Protein AF-A0AAJ0CI02-F1 (afdb_monomer_lite)

Radius of gyration: 24.5 Å; chains: 1; bounding box: 59×52×58 Å

Structure (mmCIF, N/CA/C/O backbone):
data_AF-A0AAJ0CI02-F1
#
_entry.id   AF-A0AAJ0CI02-F1
#
loop_
_atom_site.group_PDB
_atom_site.id
_atom_site.type_symbol
_atom_site.label_atom_id
_atom_site.label_alt_id
_atom_site.label_comp_id
_atom_site.label_asym_id
_atom_site.label_entity_id
_atom_site.label_seq_id
_atom_site.pdbx_PDB_ins_code
_atom_site.Cartn_x
_atom_site.Cartn_y
_atom_site.Cartn_z
_atom_site.occupancy
_atom_site.B_iso_or_equiv
_atom_site.auth_seq_id
_atom_site.auth_comp_id
_atom_site.auth_asym_id
_atom_site.auth_atom_id
_atom_site.pdbx_PDB_model_num
ATOM 1 N N . MET A 1 1 ? 29.818 -7.524 -9.352 1.00 59.75 1 MET A N 1
ATOM 2 C CA . MET A 1 1 ? 30.339 -8.381 -10.451 1.00 59.75 1 MET A CA 1
ATOM 3 C C . MET A 1 1 ? 30.417 -9.883 -10.141 1.00 59.75 1 MET A C 1
ATOM 5 O O . MET A 1 1 ? 30.270 -10.654 -11.077 1.00 59.75 1 MET A O 1
ATOM 9 N N . LYS A 1 2 ? 30.619 -10.347 -8.890 1.00 82.88 2 LYS A N 1
ATOM 10 C CA . LYS A 1 2 ? 30.777 -11.792 -8.588 1.00 82.88 2 LYS A CA 1
ATOM 11 C C . LYS A 1 2 ? 29.606 -12.676 -9.059 1.00 82.88 2 LYS A C 1
ATOM 13 O O . LYS A 1 2 ? 29.851 -13.730 -9.629 1.00 82.88 2 LYS A O 1
ATOM 18 N N . VAL A 1 3 ? 28.359 -12.242 -8.839 1.00 84.31 3 VAL A N 1
ATOM 19 C CA . VAL A 1 3 ? 27.151 -12.992 -9.240 1.00 84.31 3 VAL A CA 1
ATOM 20 C C . VAL A 1 3 ? 27.041 -13.107 -10.761 1.00 84.31 3 VAL A C 1
ATOM 22 O O . VAL A 1 3 ? 26.830 -14.204 -11.260 1.00 84.31 3 VAL A O 1
ATOM 25 N N . ILE A 1 4 ? 27.253 -12.002 -11.486 1.00 86.88 4 ILE A N 1
ATOM 26 C CA . ILE A 1 4 ? 27.218 -11.957 -12.958 1.00 86.88 4 ILE A CA 1
ATOM 27 C C . ILE A 1 4 ? 28.275 -12.895 -13.544 1.00 86.88 4 ILE A C 1
ATOM 29 O O . ILE A 1 4 ? 27.963 -13.718 -14.392 1.00 86.88 4 ILE A O 1
ATOM 33 N N . ASN A 1 5 ? 29.508 -12.834 -13.035 1.00 89.88 5 ASN A N 1
ATOM 34 C CA . ASN A 1 5 ? 30.596 -13.690 -13.512 1.00 89.88 5 ASN A CA 1
ATOM 35 C C . ASN A 1 5 ? 30.388 -15.175 -13.172 1.00 89.88 5 ASN A C 1
ATOM 37 O O . ASN A 1 5 ? 31.009 -16.036 -13.788 1.00 89.88 5 ASN A O 1
ATOM 41 N N . ALA A 1 6 ? 29.583 -15.475 -12.151 1.00 87.81 6 ALA A N 1
ATOM 42 C CA . ALA A 1 6 ? 29.275 -16.839 -11.742 1.00 87.81 6 ALA A CA 1
ATOM 43 C C . ALA A 1 6 ? 28.059 -17.424 -12.470 1.00 87.81 6 ALA A C 1
ATOM 45 O O . ALA A 1 6 ? 27.888 -18.639 -12.423 1.00 87.81 6 ALA A O 1
ATOM 46 N N . PHE A 1 7 ? 27.228 -16.591 -13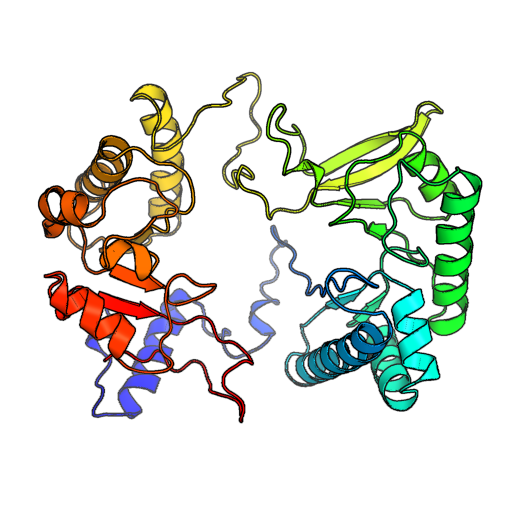.099 1.00 93.50 7 PHE A N 1
ATOM 47 C CA . PHE A 1 7 ? 26.020 -17.016 -13.792 1.00 93.50 7 PHE A CA 1
ATOM 48 C C . PHE A 1 7 ? 26.350 -17.532 -15.196 1.00 93.50 7 PHE A C 1
ATOM 50 O O . PHE A 1 7 ? 27.008 -16.849 -15.976 1.00 93.50 7 PHE A O 1
ATOM 57 N N . ASP A 1 8 ? 25.858 -18.724 -15.525 1.00 91.75 8 ASP A N 1
ATOM 58 C CA . ASP A 1 8 ? 25.947 -19.317 -16.855 1.00 91.75 8 ASP A CA 1
ATOM 59 C C . ASP A 1 8 ? 24.562 -19.834 -17.250 1.00 91.75 8 ASP A C 1
ATOM 61 O O . ASP A 1 8 ? 24.023 -20.757 -16.638 1.00 91.75 8 ASP A O 1
ATOM 65 N N . VAL A 1 9 ? 23.988 -19.242 -18.298 1.00 93.19 9 VAL A N 1
ATOM 66 C CA . VAL A 1 9 ? 22.652 -19.586 -18.806 1.00 93.19 9 VAL A CA 1
ATOM 67 C C . VAL A 1 9 ? 22.535 -21.058 -19.220 1.00 93.19 9 VAL A C 1
ATOM 69 O O . VAL A 1 9 ? 21.453 -21.636 -19.153 1.00 93.19 9 VAL A O 1
ATOM 72 N N . ASN A 1 10 ? 23.646 -21.690 -19.605 1.00 94.81 10 ASN A N 1
ATOM 73 C CA . ASN A 1 10 ? 23.665 -23.081 -20.048 1.00 94.81 10 ASN A CA 1
ATOM 74 C C . ASN A 1 10 ? 23.887 -24.071 -18.895 1.00 94.81 10 ASN A C 1
ATOM 76 O O . ASN A 1 10 ? 23.842 -25.282 -19.115 1.00 94.81 10 ASN A O 1
ATOM 80 N N . GLN A 1 11 ? 24.127 -23.590 -17.670 1.00 93.38 11 GLN A N 1
ATOM 81 C CA . GLN A 1 11 ? 24.369 -24.429 -16.497 1.00 93.38 11 GLN A CA 1
ATOM 82 C C . GLN A 1 11 ? 23.458 -24.030 -15.329 1.00 93.38 11 GLN A C 1
ATOM 84 O O . GLN A 1 11 ? 23.852 -23.221 -14.496 1.00 93.38 11 GLN A O 1
ATOM 89 N N . PRO A 1 12 ? 22.280 -24.661 -15.159 1.00 90.25 12 PRO A N 1
ATOM 90 C CA . PRO A 1 12 ? 21.345 -24.324 -14.078 1.00 90.25 12 PRO A CA 1
ATOM 91 C C . PRO A 1 12 ? 21.946 -24.370 -12.660 1.00 90.25 12 PRO A C 1
ATOM 93 O O . PRO A 1 12 ? 21.522 -23.630 -11.774 1.00 90.25 12 PRO A O 1
ATOM 96 N N . SER A 1 13 ? 22.974 -25.195 -12.429 1.00 93.12 13 SER A N 1
ATOM 97 C CA . SER A 1 13 ? 23.711 -25.244 -11.157 1.00 93.12 13 SER A CA 1
ATOM 98 C C . SER A 1 13 ? 24.447 -23.943 -10.821 1.00 93.12 13 SER A C 1
ATOM 100 O O . SER A 1 13 ? 24.733 -23.691 -9.649 1.00 93.12 13 SER A O 1
ATOM 102 N N . SER A 1 14 ? 24.737 -23.095 -11.813 1.00 93.44 14 SER A N 1
ATOM 103 C CA . SER A 1 14 ? 25.346 -21.783 -11.603 1.00 93.44 14 SER A CA 1
ATOM 104 C C . SER A 1 14 ? 24.462 -20.886 -10.734 1.00 93.44 14 SER A C 1
ATOM 106 O O . SER A 1 14 ? 24.980 -20.097 -9.952 1.00 93.44 14 SER A O 1
ATOM 108 N N . ILE A 1 15 ? 23.134 -21.053 -10.796 1.00 92.56 15 ILE A N 1
ATOM 109 C CA . ILE A 1 15 ? 22.166 -20.288 -9.997 1.00 92.56 15 ILE A CA 1
ATOM 110 C C . ILE A 1 15 ? 22.386 -20.527 -8.502 1.00 92.56 15 ILE A C 1
ATOM 112 O O . ILE A 1 15 ? 22.365 -19.579 -7.720 1.00 92.56 15 ILE A O 1
ATOM 116 N N . LEU A 1 16 ? 22.653 -21.771 -8.091 1.00 92.44 16 LEU A N 1
ATOM 117 C CA . LEU A 1 16 ? 22.934 -22.086 -6.687 1.00 92.44 16 LEU A CA 1
ATOM 118 C C . LEU A 1 16 ? 24.206 -21.378 -6.217 1.00 92.44 16 LEU A C 1
ATOM 120 O O . LEU A 1 16 ? 24.219 -20.768 -5.153 1.00 92.44 16 LEU A O 1
ATOM 124 N N . ARG A 1 17 ? 25.249 -21.365 -7.054 1.00 90.31 17 ARG A N 1
ATOM 125 C CA . ARG A 1 17 ? 26.478 -20.617 -6.770 1.00 90.31 17 ARG A CA 1
ATOM 126 C C . ARG A 1 17 ? 26.219 -19.111 -6.678 1.00 90.31 17 ARG A C 1
ATOM 128 O O . ARG A 1 17 ? 26.744 -18.462 -5.779 1.00 90.31 17 ARG A O 1
ATOM 135 N N . CYS A 1 18 ? 25.403 -18.561 -7.573 1.00 91.69 18 CYS A N 1
ATOM 136 C CA . CYS A 1 18 ? 24.975 -17.165 -7.526 1.00 91.69 18 CYS A CA 1
ATOM 137 C C . CYS A 1 18 ? 24.228 -16.844 -6.224 1.00 91.69 18 CYS A C 1
ATOM 139 O O . CYS A 1 18 ? 24.519 -15.818 -5.618 1.00 91.69 18 CYS A O 1
ATOM 141 N N . ARG A 1 19 ? 23.327 -17.723 -5.760 1.00 91.19 19 ARG A N 1
ATOM 142 C CA . ARG A 1 19 ? 22.612 -17.553 -4.483 1.00 91.19 19 ARG A CA 1
ATOM 143 C C . ARG A 1 19 ? 23.561 -17.537 -3.292 1.00 91.19 19 ARG A C 1
ATOM 145 O O . ARG A 1 19 ? 23.436 -16.653 -2.452 1.00 91.19 19 ARG A O 1
ATOM 152 N N . GLU A 1 20 ? 24.534 -18.444 -3.249 1.00 91.19 20 GLU A N 1
ATOM 153 C CA . GLU A 1 20 ? 25.535 -18.463 -2.174 1.00 91.19 20 GLU A CA 1
ATOM 154 C C . GLU A 1 20 ? 26.394 -17.192 -2.162 1.00 91.19 20 GLU A C 1
ATOM 156 O O . GLU A 1 20 ? 26.636 -16.621 -1.103 1.00 91.19 20 GLU A O 1
ATOM 161 N N . ILE A 1 21 ? 26.774 -16.673 -3.335 1.00 90.31 21 ILE A N 1
ATOM 162 C CA . ILE A 1 21 ? 27.464 -15.378 -3.429 1.00 90.31 21 ILE A CA 1
ATOM 163 C C . ILE A 1 21 ? 26.559 -14.239 -2.936 1.00 90.31 21 ILE A C 1
ATOM 165 O O . ILE A 1 21 ? 27.026 -13.349 -2.231 1.00 90.31 21 ILE A O 1
ATOM 169 N N . SER A 1 22 ? 25.272 -14.242 -3.292 1.00 89.88 22 SER A N 1
ATOM 170 C CA . SER A 1 22 ? 24.332 -13.198 -2.867 1.00 89.88 22 SER A CA 1
ATOM 171 C C . SER A 1 22 ? 24.123 -13.179 -1.353 1.00 89.88 22 SER A C 1
ATOM 173 O O . SER A 1 22 ? 24.002 -12.092 -0.789 1.00 89.88 22 SER A O 1
ATOM 175 N N . LYS A 1 23 ? 24.145 -14.338 -0.678 1.00 89.56 23 LYS A N 1
ATOM 176 C CA . LYS A 1 23 ? 24.036 -14.436 0.790 1.00 89.56 23 LYS A CA 1
ATOM 177 C C . LYS A 1 23 ? 25.158 -13.701 1.533 1.00 89.56 23 LYS A C 1
ATOM 179 O O . LYS A 1 23 ? 24.926 -13.247 2.649 1.00 89.56 23 LYS A O 1
ATOM 184 N N . GLU A 1 24 ? 26.328 -13.491 0.916 1.00 88.06 24 GLU A N 1
ATOM 185 C CA . GLU A 1 24 ? 27.379 -12.617 1.477 1.00 88.06 24 GLU A CA 1
ATOM 186 C C . GLU A 1 24 ? 26.899 -11.161 1.652 1.00 88.06 24 GLU A C 1
ATOM 188 O O . GLU A 1 24 ? 27.427 -10.438 2.493 1.00 88.06 24 GLU A O 1
ATOM 193 N N . ILE A 1 25 ? 25.920 -10.724 0.848 1.00 86.06 25 ILE A N 1
ATOM 194 C CA . ILE A 1 25 ? 25.404 -9.348 0.809 1.00 86.06 25 ILE A CA 1
ATOM 195 C C . ILE A 1 25 ? 24.083 -9.235 1.571 1.00 86.06 25 ILE A C 1
ATOM 197 O O . ILE A 1 25 ? 23.945 -8.375 2.436 1.00 86.06 25 ILE A O 1
ATOM 201 N N . VAL A 1 26 ? 23.102 -10.079 1.233 1.00 84.62 26 VAL A N 1
ATOM 202 C CA . VAL A 1 26 ? 21.743 -9.995 1.805 1.00 84.62 26 VAL A CA 1
ATOM 203 C C . VAL A 1 26 ? 21.620 -10.692 3.159 1.00 84.62 26 VAL A C 1
ATOM 205 O O . VAL A 1 26 ? 20.651 -10.463 3.876 1.00 84.62 26 VAL A O 1
ATOM 208 N N . GLY A 1 27 ? 22.614 -11.499 3.526 1.00 87.31 27 GLY A N 1
ATOM 209 C CA . GLY A 1 27 ? 22.627 -12.292 4.745 1.00 87.31 27 GLY A CA 1
ATOM 210 C C . GLY A 1 27 ? 22.248 -13.760 4.509 1.00 87.31 27 GLY A C 1
ATOM 211 O O . GLY A 1 27 ? 21.647 -14.102 3.486 1.00 87.31 27 GLY A O 1
ATOM 212 N N . PRO A 1 28 ? 22.621 -14.647 5.448 1.00 89.12 28 PRO A N 1
ATOM 213 C CA . PRO A 1 28 ? 22.415 -16.090 5.317 1.00 89.12 28 PRO A CA 1
ATOM 214 C C . PRO A 1 28 ? 20.944 -16.503 5.443 1.00 89.12 28 PRO A C 1
ATOM 216 O O . PRO A 1 28 ? 20.539 -17.482 4.817 1.00 89.12 28 PRO A O 1
ATOM 219 N N . ASP A 1 29 ? 20.153 -15.732 6.189 1.00 89.56 29 ASP A N 1
ATOM 220 C CA . ASP A 1 29 ? 18.791 -16.103 6.586 1.00 89.56 29 ASP A CA 1
ATOM 221 C C . ASP A 1 29 ? 17.725 -15.637 5.583 1.00 89.56 29 ASP A C 1
ATOM 223 O O . ASP A 1 29 ? 16.543 -15.829 5.819 1.00 89.56 29 ASP A O 1
ATOM 227 N N . VAL A 1 30 ? 18.116 -15.054 4.438 1.00 88.31 30 VAL A N 1
ATOM 228 C CA . VAL A 1 30 ? 17.209 -14.451 3.429 1.00 88.31 30 VAL A CA 1
ATOM 229 C C . VAL A 1 30 ? 16.103 -15.380 2.915 1.00 88.31 30 VAL A C 1
ATOM 231 O O . VAL A 1 30 ? 15.076 -14.920 2.422 1.00 88.31 30 VAL A O 1
ATOM 234 N N . ASP A 1 31 ? 16.313 -16.687 3.030 1.00 89.81 31 ASP A N 1
ATOM 235 C CA . ASP A 1 31 ? 15.370 -17.714 2.599 1.00 89.81 31 ASP A CA 1
ATOM 236 C C . ASP A 1 31 ? 14.374 -18.118 3.714 1.00 89.81 31 ASP A C 1
ATOM 238 O O . ASP A 1 31 ? 13.557 -19.018 3.507 1.00 89.81 31 ASP A O 1
ATOM 242 N N . SER A 1 32 ? 14.432 -17.483 4.891 1.00 91.81 32 SER A N 1
ATOM 243 C CA . SER A 1 32 ? 13.569 -17.740 6.048 1.00 91.81 32 SER A CA 1
ATOM 244 C C . SER A 1 32 ? 13.037 -16.438 6.673 1.00 91.81 32 SER A C 1
ATOM 246 O O . SER A 1 32 ? 13.496 -15.332 6.391 1.00 91.81 32 SER A O 1
ATOM 248 N N . HIS A 1 33 ? 12.044 -16.568 7.555 1.00 89.31 33 HIS A N 1
ATOM 249 C CA . HIS A 1 33 ? 11.497 -15.443 8.324 1.00 89.31 33 HIS A CA 1
ATOM 250 C C . HIS A 1 33 ? 12.456 -14.946 9.420 1.00 89.31 33 HIS A C 1
ATOM 252 O O . HIS A 1 33 ? 12.222 -13.896 10.015 1.00 89.31 33 HIS A O 1
ATOM 258 N N . GLU A 1 34 ? 13.554 -15.660 9.672 1.00 89.88 34 GLU A N 1
ATOM 259 C CA . GLU A 1 34 ? 14.530 -15.324 10.714 1.00 89.88 34 GLU A CA 1
ATOM 260 C C . GLU A 1 34 ? 15.308 -14.041 10.371 1.00 89.88 34 GLU A C 1
ATOM 262 O O . GLU A 1 34 ? 15.907 -13.432 11.256 1.00 89.88 34 GLU A O 1
ATOM 267 N N . VAL A 1 35 ? 15.225 -13.537 9.126 1.00 88.81 35 VAL A N 1
ATOM 268 C CA . VAL A 1 35 ? 15.745 -12.200 8.766 1.00 88.81 35 VAL A CA 1
ATOM 269 C C . VAL A 1 35 ? 15.183 -11.075 9.634 1.00 88.81 35 VAL A C 1
ATOM 271 O O . VAL A 1 35 ? 15.795 -10.010 9.730 1.00 88.81 35 VAL A O 1
ATOM 274 N N . TYR A 1 36 ? 14.017 -11.281 10.247 1.00 86.44 36 TYR A N 1
ATOM 275 C CA . TYR A 1 36 ? 13.381 -10.306 11.126 1.00 86.44 36 TYR A CA 1
ATOM 276 C C . TYR A 1 36 ? 13.827 -10.447 12.597 1.00 86.44 36 TYR A C 1
ATOM 278 O O . TYR A 1 36 ? 13.630 -9.515 13.377 1.00 86.44 36 TYR A O 1
ATOM 286 N N . ASP A 1 37 ? 14.532 -11.526 12.961 1.00 84.19 37 ASP A N 1
ATOM 287 C CA . ASP A 1 37 ? 14.959 -11.860 14.331 1.00 84.19 37 ASP A CA 1
ATOM 288 C C . ASP A 1 37 ? 16.380 -11.360 14.667 1.00 84.19 37 ASP A C 1
ATOM 290 O O . ASP A 1 37 ? 17.140 -11.966 15.422 1.00 84.19 37 ASP A O 1
ATOM 294 N N . LEU A 1 38 ? 16.767 -10.199 14.133 1.00 76.00 38 LEU A N 1
ATOM 295 C CA . LEU A 1 38 ? 18.133 -9.667 14.261 1.00 76.00 38 LEU A CA 1
ATOM 296 C C . LEU A 1 38 ? 18.447 -9.026 15.628 1.00 76.00 38 LEU A C 1
ATOM 298 O O . LEU A 1 38 ? 19.552 -8.512 15.819 1.00 76.00 38 LEU A O 1
ATOM 302 N N . GLY A 1 39 ? 17.488 -8.994 16.562 1.00 75.12 39 GLY A N 1
ATOM 303 C CA . GLY A 1 39 ? 17.658 -8.419 17.906 1.00 75.12 39 GLY A CA 1
ATOM 304 C C . GLY A 1 39 ? 17.994 -6.920 17.923 1.00 75.12 39 GLY A C 1
ATOM 305 O O . GLY A 1 39 ? 18.514 -6.408 18.914 1.00 75.12 39 GLY A O 1
ATOM 306 N N . LYS A 1 40 ? 17.741 -6.216 16.815 1.00 77.44 40 LYS A N 1
ATOM 307 C CA . LYS A 1 40 ? 17.970 -4.776 16.661 1.00 77.44 40 LYS A CA 1
ATOM 308 C C . LYS A 1 40 ? 16.642 -4.041 16.698 1.00 77.44 40 LYS A C 1
ATOM 310 O O . LYS A 1 40 ? 15.661 -4.508 16.130 1.00 77.44 40 LYS A O 1
ATOM 315 N N . GLU A 1 41 ? 16.651 -2.856 17.296 1.00 80.12 41 GLU A N 1
ATOM 316 C CA . GLU A 1 41 ? 15.509 -1.947 17.237 1.00 80.12 41 GLU A CA 1
ATOM 317 C C . GLU A 1 41 ? 15.235 -1.538 15.778 1.00 80.12 41 GLU A C 1
ATOM 319 O O . GLU A 1 41 ? 16.129 -0.984 15.119 1.00 80.12 41 GLU A O 1
ATOM 324 N N . PRO A 1 42 ? 14.036 -1.819 15.239 1.00 75.56 42 PRO A N 1
ATOM 325 C CA . PRO A 1 42 ? 13.718 -1.510 13.856 1.00 75.56 42 PRO A CA 1
ATOM 326 C C . PRO A 1 42 ? 13.498 -0.005 13.672 1.00 75.56 42 PRO A C 1
ATOM 328 O O . PRO A 1 42 ? 12.791 0.658 14.430 1.00 75.56 42 PRO A O 1
ATOM 331 N N . VAL A 1 43 ? 14.094 0.537 12.609 1.00 76.44 43 VAL A N 1
ATOM 332 C CA . VAL A 1 43 ? 13.935 1.948 12.208 1.00 76.44 43 VAL A CA 1
ATOM 333 C C . VAL A 1 43 ? 12.763 2.123 11.236 1.00 76.44 43 VAL A C 1
ATOM 335 O O . VAL A 1 43 ? 12.173 3.198 11.157 1.00 76.44 43 VAL A O 1
ATOM 338 N N . VAL A 1 44 ? 12.414 1.065 10.499 1.00 76.56 44 VAL A N 1
ATOM 339 C CA . VAL A 1 44 ? 11.329 1.043 9.513 1.00 76.56 44 VAL A CA 1
ATOM 340 C C . VAL A 1 44 ? 10.385 -0.098 9.858 1.00 76.56 44 VAL A C 1
ATOM 342 O O . VAL A 1 44 ? 10.826 -1.225 10.068 1.00 76.56 44 VAL A O 1
ATOM 345 N N . TYR A 1 45 ? 9.091 0.205 9.883 1.00 77.81 45 TYR A N 1
ATOM 346 C CA . TYR A 1 45 ? 8.026 -0.774 10.061 1.00 77.81 45 TYR A CA 1
ATOM 347 C C . TYR A 1 45 ? 7.260 -0.905 8.746 1.00 77.81 45 TYR A C 1
ATOM 349 O O . TYR A 1 45 ? 6.798 0.095 8.196 1.00 77.81 45 TYR A O 1
ATOM 357 N N . GLY A 1 46 ? 7.142 -2.132 8.243 1.00 83.12 46 GLY A N 1
ATOM 358 C CA . GLY A 1 46 ? 6.353 -2.456 7.057 1.00 83.12 46 GLY A CA 1
ATOM 359 C C . GLY A 1 46 ? 5.037 -3.120 7.442 1.00 83.12 46 GLY A C 1
ATOM 360 O O . GLY A 1 46 ? 5.002 -3.961 8.337 1.00 83.12 46 GLY A O 1
ATOM 361 N N . ILE A 1 47 ? 3.955 -2.757 6.758 1.00 86.25 47 ILE A N 1
ATOM 362 C CA . ILE A 1 47 ? 2.673 -3.455 6.865 1.00 86.25 47 ILE A CA 1
ATOM 363 C C . ILE A 1 47 ? 2.032 -3.544 5.485 1.00 86.25 47 ILE A C 1
ATOM 365 O O . ILE A 1 47 ? 2.013 -2.564 4.739 1.00 86.25 47 ILE A O 1
ATOM 369 N N . GLY A 1 48 ? 1.516 -4.720 5.135 1.00 89.19 48 GLY A N 1
ATOM 370 C CA . GLY A 1 48 ? 0.724 -4.879 3.925 1.00 89.19 48 GLY A CA 1
ATOM 371 C C . GLY A 1 48 ? -0.595 -4.117 4.052 1.00 89.19 48 GLY A C 1
ATOM 372 O O . GLY A 1 48 ? -1.250 -4.167 5.090 1.00 89.19 48 GLY A O 1
ATOM 373 N N . HIS A 1 49 ? -1.014 -3.429 2.997 1.00 91.94 49 HIS A N 1
ATOM 374 C CA . HIS A 1 49 ? -2.291 -2.722 2.954 1.00 91.94 49 HIS A CA 1
ATOM 375 C C . HIS A 1 49 ? -2.917 -2.873 1.568 1.00 91.94 49 HIS A C 1
ATOM 377 O O . HIS A 1 49 ? -2.218 -2.808 0.559 1.00 91.94 49 HIS A O 1
ATOM 383 N N . CYS A 1 50 ? -4.234 -3.067 1.508 1.00 90.38 50 CYS A N 1
ATOM 384 C CA . CYS A 1 50 ? -4.982 -3.071 0.252 1.00 90.38 50 CYS A CA 1
ATOM 385 C C . CYS A 1 50 ? -6.089 -2.027 0.330 1.00 90.38 50 CYS A C 1
ATOM 387 O O . CYS A 1 50 ? -7.137 -2.272 0.927 1.00 90.38 50 CYS A O 1
ATOM 389 N N . HIS A 1 51 ? -5.837 -0.875 -0.290 1.00 92.12 51 HIS A N 1
ATOM 390 C CA . HIS A 1 51 ? -6.866 0.130 -0.518 1.00 92.12 51 HIS A CA 1
ATOM 391 C C . HIS A 1 51 ? -7.803 -0.342 -1.628 1.00 92.12 51 HIS A C 1
ATOM 393 O O . HIS A 1 51 ? -7.347 -0.726 -2.707 1.00 92.12 51 HIS A O 1
ATOM 399 N N . ILE A 1 52 ? -9.108 -0.337 -1.366 1.00 88.00 52 ILE A N 1
ATOM 400 C CA . ILE A 1 52 ? -10.131 -0.656 -2.362 1.00 88.00 52 ILE A CA 1
ATOM 401 C C . ILE A 1 52 ? -11.221 0.405 -2.266 1.00 88.00 52 ILE A C 1
ATOM 403 O O . ILE A 1 52 ? -12.001 0.408 -1.313 1.00 88.00 52 ILE A O 1
ATOM 407 N N . ASP A 1 53 ? -11.336 1.253 -3.284 1.00 89.81 53 ASP A N 1
ATOM 408 C CA . ASP A 1 53 ? -12.451 2.188 -3.362 1.00 89.81 53 ASP A CA 1
ATOM 409 C C . ASP A 1 53 ? -13.778 1.446 -3.451 1.00 89.81 53 ASP A C 1
ATOM 411 O O . ASP A 1 53 ? -13.981 0.543 -4.274 1.00 89.81 53 ASP A O 1
ATOM 415 N N . SER A 1 54 ? -14.719 1.849 -2.594 1.00 83.94 54 SER A N 1
ATOM 416 C CA . SER A 1 54 ? -16.016 1.177 -2.522 1.00 83.94 54 SER A CA 1
ATOM 417 C C . SER A 1 54 ? -16.816 1.344 -3.815 1.00 83.94 54 SER A C 1
ATOM 419 O O . SER A 1 54 ? -17.500 0.408 -4.234 1.00 83.94 54 SER A O 1
ATOM 421 N N . CYS A 1 55 ? -16.698 2.507 -4.456 1.00 87.44 55 CYS A N 1
ATOM 422 C CA . CYS A 1 55 ? -17.214 2.798 -5.788 1.00 87.44 55 CYS A CA 1
ATOM 423 C C . CYS A 1 55 ? -16.420 3.970 -6.375 1.00 87.44 55 CYS A C 1
ATOM 425 O O . CYS A 1 55 ? -16.533 5.089 -5.881 1.00 87.44 55 CYS A O 1
ATOM 427 N N . TRP A 1 56 ? -15.641 3.710 -7.423 1.00 83.12 56 TRP A N 1
ATOM 428 C CA . TRP A 1 56 ? -14.886 4.733 -8.151 1.00 83.12 56 TRP A CA 1
ATOM 429 C C . TRP A 1 56 ? -15.093 4.548 -9.656 1.00 83.12 56 TRP A C 1
ATOM 431 O O . TRP A 1 56 ? -16.138 4.930 -10.176 1.00 83.12 56 TRP A O 1
ATOM 441 N N . LEU A 1 57 ? -14.172 3.866 -10.342 1.00 87.12 57 LEU A N 1
ATOM 442 C CA . LEU A 1 57 ? -14.295 3.517 -11.766 1.00 87.12 57 LEU A CA 1
ATOM 443 C C . LEU A 1 57 ? -15.062 2.203 -12.012 1.00 87.12 57 LEU A C 1
ATOM 445 O O . LEU A 1 57 ? -15.155 1.729 -13.142 1.00 87.12 57 LEU A O 1
ATOM 449 N N . TRP A 1 58 ? -15.613 1.598 -10.958 1.00 86.62 58 TRP A N 1
ATOM 450 C CA . TRP A 1 58 ? -16.427 0.383 -11.012 1.00 86.62 58 TRP A CA 1
ATOM 451 C C . TRP A 1 58 ? -17.584 0.452 -10.003 1.00 86.62 58 TRP A C 1
ATOM 453 O O . TRP A 1 58 ? -17.468 1.130 -8.977 1.00 86.62 58 TRP A O 1
ATOM 463 N N . PRO A 1 59 ? -18.700 -0.259 -10.254 1.00 86.31 59 PRO A N 1
ATOM 464 C CA . PRO A 1 59 ? -19.845 -0.271 -9.350 1.00 86.31 59 PRO A CA 1
ATOM 465 C C . PRO A 1 59 ? -19.574 -1.090 -8.078 1.00 86.31 59 PRO A C 1
ATOM 467 O O . PRO A 1 59 ? -18.747 -2.002 -8.067 1.00 86.31 59 PRO A O 1
ATOM 470 N N . PHE A 1 60 ? -20.381 -0.872 -7.033 1.00 84.81 60 PHE A N 1
ATOM 471 C CA . PHE A 1 60 ? -20.320 -1.633 -5.771 1.00 84.81 60 PHE A CA 1
ATOM 472 C C . PHE A 1 60 ? -20.369 -3.160 -5.948 1.00 84.81 60 PHE A C 1
ATOM 474 O O . PHE A 1 60 ? -19.796 -3.903 -5.151 1.00 84.81 60 PHE A O 1
ATOM 481 N N . ALA A 1 61 ? -21.078 -3.643 -6.975 1.00 88.06 61 ALA A N 1
ATOM 482 C CA . ALA A 1 61 ? -21.151 -5.068 -7.293 1.00 88.06 61 ALA A CA 1
ATOM 483 C C . ALA A 1 61 ? -19.764 -5.665 -7.577 1.00 88.06 61 ALA A C 1
ATOM 485 O O . ALA A 1 61 ? -19.487 -6.791 -7.168 1.00 88.06 61 ALA A O 1
ATOM 486 N N . GLU A 1 62 ? -18.888 -4.892 -8.219 1.00 91.38 62 GLU A N 1
ATOM 487 C CA . GLU A 1 62 ? -17.532 -5.319 -8.540 1.00 91.38 62 GLU A CA 1
ATOM 488 C C . GLU A 1 62 ? -16.613 -5.229 -7.319 1.00 91.38 62 GLU A C 1
ATOM 490 O O . GLU A 1 62 ? -15.852 -6.155 -7.050 1.00 91.38 62 GLU A O 1
ATOM 495 N N . THR A 1 63 ? -16.757 -4.194 -6.487 1.00 86.75 63 THR A N 1
ATOM 496 C CA . THR A 1 63 ? -16.024 -4.087 -5.213 1.00 86.75 63 THR A CA 1
ATOM 497 C C . THR A 1 63 ? -16.219 -5.323 -4.339 1.00 86.75 63 THR A C 1
ATOM 499 O O . THR A 1 63 ? -15.256 -5.862 -3.803 1.00 86.75 63 THR A O 1
ATOM 502 N N . LYS A 1 64 ? -17.449 -5.838 -4.245 1.00 92.56 64 LYS A N 1
ATOM 503 C CA . LYS A 1 64 ? -17.756 -7.060 -3.482 1.00 92.56 64 LYS A CA 1
ATOM 504 C C . LYS A 1 64 ? -16.941 -8.275 -3.949 1.00 92.56 64 LYS A C 1
ATOM 506 O O . LYS A 1 64 ? -16.572 -9.108 -3.127 1.00 92.56 64 LYS A O 1
ATOM 511 N N . ARG A 1 65 ? -16.639 -8.373 -5.250 1.00 91.56 65 ARG A N 1
ATOM 512 C CA . ARG A 1 65 ? -15.781 -9.422 -5.832 1.00 91.56 65 ARG A CA 1
ATOM 513 C C . ARG A 1 65 ? -14.295 -9.127 -5.617 1.00 91.56 65 ARG A C 1
ATOM 515 O O . ARG A 1 65 ? -13.530 -10.033 -5.295 1.00 91.56 65 ARG A O 1
ATOM 522 N N . LYS A 1 66 ? -13.887 -7.859 -5.734 1.00 93.12 66 LYS A N 1
ATOM 523 C CA . LYS A 1 66 ? -12.511 -7.417 -5.461 1.00 93.12 66 LYS A CA 1
ATOM 524 C C . LYS A 1 66 ? -12.100 -7.708 -4.017 1.00 93.12 66 LYS A C 1
ATOM 526 O O . LYS A 1 66 ? -11.033 -8.275 -3.820 1.00 93.12 66 LYS A O 1
ATOM 531 N N . VAL A 1 67 ? -12.963 -7.412 -3.041 1.00 94.25 67 VAL A N 1
ATOM 532 C CA . VAL A 1 67 ? -12.709 -7.660 -1.610 1.00 94.25 67 VAL A CA 1
ATOM 533 C C . VAL A 1 67 ? -12.380 -9.130 -1.352 1.00 94.25 67 VAL A C 1
ATOM 535 O O . VAL A 1 67 ? -11.325 -9.427 -0.797 1.00 94.25 67 VAL A O 1
ATOM 538 N N . VAL A 1 68 ? -13.233 -10.064 -1.798 1.00 96.31 68 VAL A N 1
ATOM 539 C CA . VAL A 1 68 ? -12.986 -11.497 -1.559 1.00 96.31 68 VAL A CA 1
ATOM 540 C C . VAL A 1 68 ? -11.713 -11.981 -2.253 1.00 96.31 68 VAL A C 1
ATOM 542 O O . VAL A 1 68 ? -10.929 -12.691 -1.629 1.00 96.31 68 VAL A O 1
ATOM 545 N N . ARG A 1 69 ? -11.455 -11.557 -3.499 1.00 94.31 69 ARG A N 1
ATOM 546 C CA . ARG A 1 69 ? -10.241 -11.946 -4.231 1.00 94.31 69 ARG A CA 1
ATOM 547 C C . ARG A 1 69 ? -8.984 -11.438 -3.532 1.00 94.31 69 ARG A C 1
ATOM 549 O O . ARG A 1 69 ? -8.054 -12.211 -3.332 1.00 94.31 69 ARG A O 1
ATOM 556 N N . SER A 1 70 ? -8.960 -10.166 -3.140 1.00 92.38 70 SER A N 1
ATOM 557 C CA . SER A 1 70 ? -7.803 -9.574 -2.471 1.00 92.38 70 SER A CA 1
ATOM 558 C C . SER A 1 70 ? -7.543 -10.249 -1.129 1.00 92.38 70 SER A C 1
ATOM 560 O O . SER A 1 70 ? -6.428 -10.688 -0.863 1.00 92.38 70 SER A O 1
ATOM 562 N N . TRP A 1 71 ? -8.565 -10.387 -0.284 1.00 97.19 71 TRP A N 1
ATOM 563 C CA . TRP A 1 71 ? -8.360 -10.858 1.085 1.00 97.19 71 TRP A CA 1
ATOM 564 C C . TRP A 1 71 ? -8.137 -12.371 1.162 1.00 97.19 71 TRP A C 1
ATOM 566 O O . TRP A 1 71 ? -7.401 -12.823 2.037 1.00 97.19 71 TRP A O 1
ATOM 576 N N . ALA A 1 72 ? -8.690 -13.157 0.231 1.00 95.25 72 ALA A N 1
ATOM 577 C CA . ALA A 1 72 ? -8.367 -14.579 0.117 1.00 95.25 72 ALA A CA 1
ATOM 578 C C . ALA A 1 72 ? -6.892 -14.792 -0.258 1.00 95.25 72 ALA A C 1
ATOM 580 O O . ALA A 1 72 ? -6.228 -15.616 0.373 1.00 95.25 72 ALA A O 1
ATOM 581 N N . SER A 1 73 ? -6.366 -14.011 -1.210 1.00 96.31 73 SER A N 1
ATOM 582 C CA . SER A 1 73 ? -4.942 -14.036 -1.569 1.00 96.31 73 SER A CA 1
ATOM 583 C C . SER A 1 73 ? -4.050 -13.618 -0.402 1.00 96.31 73 SER A C 1
ATOM 585 O O . SER A 1 73 ? -3.039 -14.261 -0.149 1.00 96.31 73 SER A O 1
ATOM 587 N N . GLN A 1 74 ? -4.438 -12.593 0.362 1.00 96.25 74 GLN A N 1
ATOM 588 C CA . GLN A 1 74 ? -3.685 -12.189 1.556 1.00 96.25 74 GLN A CA 1
ATOM 589 C C . GLN A 1 74 ? -3.695 -13.272 2.640 1.00 96.25 74 GLN A C 1
ATOM 591 O O . GLN A 1 74 ? -2.664 -13.544 3.246 1.00 96.25 74 GLN A O 1
ATOM 596 N N . CYS A 1 75 ? -4.826 -13.951 2.853 1.00 96.06 75 CYS A N 1
ATOM 597 C CA . CYS A 1 75 ? -4.881 -15.073 3.790 1.00 96.06 75 CYS A CA 1
ATOM 598 C C . CYS A 1 75 ? -3.960 -16.229 3.369 1.00 96.06 75 CYS A C 1
ATOM 600 O O . CYS A 1 75 ? -3.366 -16.854 4.243 1.00 96.06 75 CYS A O 1
ATOM 602 N N . ASP A 1 76 ? -3.849 -16.504 2.065 1.00 96.81 76 ASP A N 1
ATOM 603 C CA . ASP A 1 76 ? -2.928 -17.505 1.514 1.00 96.81 76 ASP A CA 1
ATOM 604 C C . ASP A 1 76 ? -1.459 -17.095 1.668 1.00 96.81 76 ASP A C 1
ATOM 606 O O . ASP A 1 76 ? -0.632 -17.893 2.105 1.00 96.81 76 ASP A O 1
ATOM 610 N N . LEU A 1 77 ? -1.136 -15.828 1.401 1.00 96.06 77 LEU A N 1
ATOM 611 C CA . LEU A 1 77 ? 0.203 -15.297 1.652 1.00 96.06 77 LEU A CA 1
ATOM 612 C C . LEU A 1 77 ? 0.578 -15.419 3.131 1.00 96.06 77 LEU A C 1
ATOM 614 O O . LEU A 1 77 ? 1.672 -15.866 3.432 1.00 96.06 77 LEU A O 1
ATOM 618 N N . MET A 1 78 ? -0.339 -15.143 4.060 1.00 95.31 78 MET A N 1
ATOM 619 C CA . MET A 1 78 ? -0.098 -15.357 5.493 1.00 95.31 78 MET A CA 1
ATOM 620 C C . MET A 1 78 ? 0.037 -16.833 5.893 1.00 95.31 78 MET A C 1
ATOM 622 O O . MET A 1 78 ? 0.465 -17.121 7.008 1.00 95.31 78 MET A O 1
ATOM 626 N N . ASP A 1 79 ? -0.434 -17.783 5.082 1.00 94.38 79 ASP A N 1
ATOM 627 C CA . ASP A 1 79 ? -0.182 -19.210 5.325 1.00 94.38 79 ASP A CA 1
ATOM 628 C C . ASP A 1 79 ? 1.244 -19.595 4.900 1.00 94.38 79 ASP A C 1
ATOM 630 O O . ASP A 1 79 ? 1.851 -20.450 5.539 1.00 94.38 79 ASP A O 1
ATOM 634 N N . ARG A 1 80 ? 1.791 -18.935 3.869 1.00 95.00 80 ARG A N 1
ATOM 635 C CA . ARG A 1 80 ? 3.143 -19.179 3.337 1.00 95.00 80 ARG A CA 1
ATOM 636 C C . ARG A 1 80 ? 4.243 -18.365 4.027 1.00 95.00 80 ARG A C 1
ATOM 638 O O . ARG A 1 80 ? 5.348 -18.870 4.177 1.00 95.00 80 ARG A O 1
ATOM 645 N N . TYR A 1 81 ? 3.924 -17.146 4.454 1.00 94.88 81 TYR A N 1
ATOM 646 C CA . TYR A 1 81 ? 4.833 -16.178 5.069 1.00 94.88 81 TYR A CA 1
ATOM 647 C C . TYR A 1 81 ? 4.324 -15.844 6.481 1.00 94.88 81 TYR A C 1
ATOM 649 O O . TYR A 1 81 ? 3.422 -15.007 6.628 1.00 94.88 81 TYR A O 1
ATOM 657 N N . PRO A 1 82 ? 4.794 -16.551 7.527 1.00 91.44 82 PRO A N 1
ATOM 658 C CA . PRO A 1 82 ? 4.284 -16.400 8.892 1.00 91.44 82 PRO A CA 1
ATOM 659 C C . PRO A 1 82 ? 4.462 -14.992 9.482 1.00 91.44 82 PRO A C 1
ATOM 661 O O . PRO A 1 82 ? 3.640 -14.583 10.301 1.00 91.44 82 PRO A O 1
ATOM 664 N N . GLU A 1 83 ? 5.480 -14.260 9.040 1.00 90.88 83 GLU A N 1
ATOM 665 C CA . GLU A 1 83 ? 5.826 -12.887 9.415 1.00 90.88 83 GLU A CA 1
ATOM 666 C C . GLU A 1 83 ? 4.907 -11.815 8.803 1.00 90.88 83 GLU A C 1
ATOM 668 O O . GLU A 1 83 ? 4.957 -10.647 9.194 1.00 90.88 83 GLU A O 1
ATOM 673 N N . LEU A 1 84 ? 4.084 -12.174 7.810 1.00 93.69 84 LEU A N 1
ATOM 674 C CA . LEU A 1 84 ? 3.292 -11.204 7.064 1.00 93.69 84 LEU A CA 1
ATOM 675 C C . LEU A 1 84 ? 2.157 -10.636 7.924 1.00 93.69 84 LEU A C 1
ATOM 677 O O . LEU A 1 84 ? 1.230 -11.345 8.327 1.00 93.69 84 LEU A O 1
ATOM 681 N N . HIS A 1 85 ? 2.178 -9.315 8.091 1.00 93.81 85 HIS A N 1
ATOM 682 C CA . HIS A 1 85 ? 1.078 -8.544 8.656 1.00 93.81 85 HIS A CA 1
ATOM 683 C C . HIS A 1 85 ? 0.376 -7.721 7.578 1.00 93.81 85 HIS A C 1
ATOM 685 O O . HIS A 1 85 ? 1.010 -7.102 6.722 1.00 93.81 85 HIS A O 1
ATOM 691 N N . PHE A 1 86 ? -0.948 -7.675 7.657 1.00 95.19 86 PHE A N 1
ATOM 692 C CA . PHE A 1 86 ? -1.792 -6.982 6.693 1.00 95.19 86 PHE A CA 1
ATOM 693 C C . PHE A 1 86 ? -2.874 -6.188 7.409 1.00 95.19 86 PHE A C 1
ATOM 695 O O . PHE A 1 86 ? -3.403 -6.657 8.414 1.00 95.19 86 PHE A O 1
ATOM 702 N N . ALA A 1 87 ? -3.241 -5.024 6.885 1.00 94.31 87 ALA A N 1
ATOM 703 C CA . ALA A 1 87 ? -4.290 -4.192 7.447 1.00 94.31 87 ALA A CA 1
ATOM 704 C C . ALA A 1 87 ? -5.320 -3.749 6.400 1.00 94.31 87 ALA A C 1
ATOM 706 O O . ALA A 1 87 ? -4.972 -3.461 5.254 1.00 94.31 87 ALA A O 1
ATOM 707 N N . CYS A 1 88 ? -6.584 -3.654 6.823 1.00 94.31 88 CYS A N 1
ATOM 708 C CA . CYS A 1 88 ? -7.691 -3.097 6.037 1.00 94.31 88 CYS A CA 1
ATOM 709 C C . CYS A 1 88 ? -8.600 -2.227 6.905 1.00 94.31 88 CYS A C 1
ATOM 711 O O . CYS A 1 88 ? -8.796 -2.504 8.090 1.00 94.31 88 CYS A O 1
ATOM 713 N N . SER A 1 89 ? -9.170 -1.187 6.301 1.00 92.25 89 SER A N 1
ATOM 714 C CA . SER A 1 89 ? -9.810 -0.077 7.012 1.00 92.25 89 SER A CA 1
ATOM 715 C C . SER A 1 89 ? -11.346 -0.107 7.008 1.00 92.25 89 SER A C 1
ATOM 717 O O . SER A 1 89 ? -11.971 0.218 8.017 1.00 92.25 89 SER A O 1
ATOM 719 N N . GLN A 1 90 ? -11.989 -0.467 5.891 1.00 93.06 90 GLN A N 1
ATOM 720 C CA . GLN A 1 90 ? -13.426 -0.230 5.705 1.00 93.06 90 GLN A CA 1
ATOM 721 C C . GLN A 1 90 ? -14.302 -1.339 6.312 1.00 93.06 90 GLN A C 1
ATOM 723 O O . GLN A 1 90 ? -14.403 -2.432 5.748 1.00 93.06 90 GLN A O 1
ATOM 728 N N . ALA A 1 91 ? -15.051 -1.050 7.386 1.00 96.81 91 ALA A N 1
ATOM 729 C CA . ALA A 1 91 ? -15.982 -2.017 7.991 1.00 96.81 91 ALA A CA 1
ATOM 730 C C . ALA A 1 91 ? -17.072 -2.510 7.013 1.00 96.81 91 ALA A C 1
ATOM 732 O O . ALA A 1 91 ? -17.445 -3.684 7.023 1.00 96.81 91 ALA A O 1
ATOM 733 N N . GLN A 1 92 ? -17.539 -1.652 6.098 1.00 97.38 92 GLN A N 1
ATOM 734 C CA . GLN A 1 92 ? -18.525 -2.022 5.077 1.00 97.38 92 GLN A CA 1
ATOM 735 C C . GLN A 1 92 ? -18.040 -3.168 4.172 1.00 97.38 92 GLN A C 1
ATOM 737 O O . GLN A 1 92 ? -18.849 -3.996 3.741 1.00 97.38 92 GLN A O 1
ATOM 742 N N . GLN A 1 93 ? -16.735 -3.248 3.894 1.00 97.25 93 GLN A N 1
ATOM 743 C CA . GLN A 1 93 ? -16.167 -4.323 3.079 1.00 97.25 93 GLN A CA 1
ATOM 744 C C . GLN A 1 93 ? -16.165 -5.654 3.829 1.00 97.25 93 GLN A C 1
ATOM 746 O O . GLN A 1 93 ? -16.541 -6.675 3.252 1.00 97.25 93 GLN A O 1
ATOM 751 N N . TYR A 1 94 ? -15.861 -5.640 5.130 1.00 98.25 94 TYR A N 1
ATOM 752 C CA . TYR A 1 94 ? -16.021 -6.818 5.983 1.00 98.25 94 TYR A CA 1
ATOM 753 C C . TYR A 1 94 ? -17.478 -7.280 6.038 1.00 98.25 94 TYR A C 1
ATOM 755 O O . TYR A 1 94 ? -17.743 -8.475 5.920 1.00 98.25 94 TYR A O 1
ATOM 763 N N . GLN A 1 95 ? -18.429 -6.347 6.157 1.00 98.25 95 GLN A N 1
ATOM 764 C CA . GLN A 1 95 ? -19.857 -6.667 6.140 1.00 98.25 95 GLN A CA 1
ATOM 765 C C . GLN A 1 95 ? -20.265 -7.343 4.820 1.00 98.25 95 GLN A C 1
ATOM 767 O O . GLN A 1 95 ? -20.985 -8.341 4.839 1.00 98.25 95 GLN A O 1
ATOM 772 N N . TRP A 1 96 ? -19.794 -6.844 3.672 1.00 98.06 96 TRP A N 1
ATOM 773 C CA . TRP A 1 96 ? -20.058 -7.486 2.380 1.00 98.06 96 TRP A CA 1
ATOM 774 C C . TRP A 1 96 ? -19.416 -8.865 2.270 1.00 98.06 96 TRP A C 1
ATOM 776 O O . TRP A 1 96 ? -20.066 -9.786 1.777 1.00 98.06 96 TRP A O 1
ATOM 786 N N . LEU A 1 97 ? -18.181 -9.028 2.752 1.00 98.19 97 LEU A N 1
ATOM 787 C CA . LEU A 1 97 ? -17.516 -10.327 2.769 1.00 98.19 97 LEU A CA 1
ATOM 788 C C . LEU A 1 97 ? -18.296 -11.329 3.627 1.00 98.19 97 LEU A C 1
ATOM 790 O O . LEU A 1 97 ? -18.577 -12.429 3.165 1.00 98.19 97 LEU A O 1
ATOM 794 N N . LYS A 1 98 ? -18.723 -10.924 4.828 1.00 98.06 98 LYS A N 1
ATOM 795 C CA . LYS A 1 98 ? -19.547 -11.739 5.731 1.00 98.06 98 LYS A CA 1
ATOM 796 C C . LYS A 1 98 ? -20.861 -12.178 5.084 1.00 98.06 98 LYS A C 1
ATOM 798 O O . LYS A 1 98 ? -21.265 -13.325 5.239 1.00 98.06 98 LYS A O 1
ATOM 803 N N . GLN A 1 99 ? -21.533 -11.273 4.374 1.00 97.75 99 GLN A N 1
ATOM 804 C CA . GLN A 1 99 ? -22.832 -11.546 3.752 1.00 97.75 99 GLN A CA 1
ATOM 805 C C . GLN A 1 99 ? -22.736 -12.434 2.507 1.00 97.75 99 GLN A C 1
ATOM 807 O O . GLN A 1 99 ? -23.628 -13.244 2.276 1.00 97.75 99 GLN A O 1
ATOM 812 N N . LEU A 1 100 ? -21.700 -12.250 1.684 1.00 97.69 100 LEU A N 1
ATOM 813 C CA . LEU A 1 100 ? -21.610 -12.874 0.359 1.00 97.69 100 LEU A CA 1
ATOM 814 C C . LEU A 1 100 ? -20.692 -14.098 0.331 1.00 97.69 100 LEU A C 1
ATOM 816 O O . LEU A 1 100 ? -20.921 -15.006 -0.460 1.00 97.69 100 LEU A O 1
ATOM 820 N N . TYR A 1 101 ? -19.669 -14.125 1.186 1.00 97.44 101 TYR A N 1
ATOM 821 C CA . TYR A 1 101 ? -18.637 -15.163 1.226 1.00 97.44 101 TYR A CA 1
ATOM 822 C C . TYR A 1 101 ? -18.294 -15.532 2.685 1.00 97.44 101 TYR A C 1
ATOM 824 O O . TYR A 1 101 ? -17.173 -15.285 3.143 1.00 97.44 101 TYR A O 1
ATOM 832 N N . PRO A 1 102 ? -19.241 -16.121 3.442 1.00 97.75 102 PRO A N 1
ATOM 833 C CA . PRO A 1 102 ? -19.076 -16.376 4.875 1.00 97.75 102 PRO A CA 1
ATOM 834 C C . PRO A 1 102 ? -17.856 -17.250 5.208 1.00 97.75 102 PRO A C 1
ATOM 836 O O . PRO A 1 102 ? -17.170 -16.988 6.190 1.00 97.75 102 PRO A O 1
ATOM 839 N N . GLU A 1 103 ? -17.508 -18.230 4.368 1.00 96.94 103 GLU A N 1
ATOM 840 C CA . GLU A 1 103 ? -16.309 -19.062 4.571 1.00 96.94 103 GLU A CA 1
ATOM 841 C C . GLU A 1 103 ? -15.004 -18.252 4.489 1.00 96.94 103 GLU A C 1
ATOM 843 O O . GLU A 1 103 ? -14.085 -18.440 5.293 1.00 96.94 103 GLU A O 1
ATOM 848 N N . ALA A 1 104 ? -14.928 -17.306 3.546 1.00 97.38 104 ALA A N 1
ATOM 849 C CA . ALA A 1 104 ? -13.791 -16.400 3.425 1.00 97.38 104 ALA A CA 1
ATOM 850 C C . ALA A 1 104 ? -13.725 -15.442 4.623 1.00 97.38 104 ALA A C 1
ATOM 852 O O . ALA A 1 104 ? -12.641 -15.192 5.151 1.00 97.38 104 ALA A O 1
ATOM 853 N N . PHE A 1 105 ? -14.877 -14.961 5.100 1.00 98.44 105 PHE A N 1
ATOM 854 C CA . PHE A 1 105 ? -14.954 -14.143 6.308 1.00 98.44 105 PHE A CA 1
ATOM 855 C C . PHE A 1 105 ? -14.460 -14.896 7.552 1.00 98.44 105 PHE A C 1
ATOM 857 O O . PHE A 1 105 ? -13.669 -14.345 8.313 1.00 98.44 105 PHE A O 1
ATOM 864 N N . GLU A 1 106 ? -14.823 -16.168 7.731 1.00 98.25 106 GLU A N 1
ATOM 865 C CA . GLU A 1 106 ? -14.307 -16.987 8.838 1.00 98.25 106 GLU A CA 1
ATOM 866 C C . GLU A 1 106 ? -12.790 -17.222 8.739 1.00 98.25 106 GLU A C 1
ATOM 868 O O . GLU A 1 106 ? -12.083 -17.236 9.751 1.00 98.25 106 GLU A O 1
ATOM 873 N N . ARG A 1 107 ? -12.236 -17.352 7.525 1.00 97.62 107 ARG A N 1
ATOM 874 C CA . ARG A 1 107 ? -10.775 -17.391 7.333 1.00 97.62 107 ARG A CA 1
ATOM 875 C C . ARG A 1 107 ? -10.122 -16.073 7.752 1.00 97.62 107 ARG A C 1
ATOM 877 O O . ARG A 1 107 ? -9.146 -16.115 8.498 1.00 97.62 107 ARG A O 1
ATOM 884 N N . VAL A 1 108 ? -10.684 -14.930 7.356 1.00 98.06 108 VAL A N 1
ATOM 885 C CA . VAL A 1 108 ? -10.210 -13.606 7.793 1.00 98.06 108 VAL A CA 1
ATOM 886 C C . VAL A 1 108 ? -10.292 -13.484 9.313 1.00 98.06 108 VAL A C 1
ATOM 888 O O . VAL A 1 108 ? -9.305 -13.134 9.946 1.00 98.06 108 VAL A O 1
ATOM 891 N N . LYS A 1 109 ? -11.414 -13.866 9.929 1.00 97.94 109 LYS A N 1
ATOM 892 C CA . LYS A 1 109 ? -11.604 -13.823 11.384 1.00 97.94 109 LYS A CA 1
ATOM 893 C C . LYS A 1 109 ? -10.577 -14.669 12.140 1.00 97.94 109 LYS A C 1
ATOM 895 O O . LYS A 1 109 ? -10.068 -14.230 13.170 1.00 97.94 109 LYS A O 1
ATOM 900 N N . ARG A 1 110 ? -10.204 -15.842 11.610 1.00 97.69 110 ARG A N 1
ATOM 901 C CA . ARG A 1 110 ? -9.081 -16.634 12.144 1.00 97.69 110 ARG A CA 1
ATOM 902 C C . ARG A 1 110 ? -7.760 -15.870 12.058 1.00 97.69 110 ARG A C 1
ATOM 904 O O . ARG A 1 110 ? -7.083 -15.757 13.070 1.00 97.69 110 ARG A O 1
ATOM 911 N N . LYS A 1 111 ? -7.430 -15.280 10.904 1.00 97.56 111 LYS A N 1
ATOM 912 C CA . LYS A 1 111 ? -6.201 -14.479 10.734 1.00 97.56 111 LYS A CA 1
ATOM 913 C C . LYS A 1 111 ? -6.169 -13.214 11.601 1.00 97.56 111 LYS A C 1
ATOM 915 O O . LYS A 1 111 ? -5.089 -12.805 12.024 1.00 97.56 111 LYS A O 1
ATOM 920 N N . VAL A 1 112 ? -7.331 -12.629 11.900 1.00 97.56 112 VAL A N 1
ATOM 921 C CA . VAL A 1 112 ? -7.467 -11.531 12.870 1.00 97.56 112 VAL A CA 1
ATOM 922 C C . VAL A 1 112 ? -7.156 -12.017 14.282 1.00 97.56 112 VAL A C 1
ATOM 924 O O . VAL A 1 112 ? -6.366 -11.394 14.983 1.00 97.56 112 VAL A O 1
ATOM 927 N N . ARG A 1 113 ? -7.710 -13.165 14.691 1.00 96.81 113 ARG A N 1
ATOM 928 C CA . ARG A 1 113 ? -7.416 -13.770 16.000 1.00 96.81 113 ARG A CA 1
ATOM 929 C C . ARG A 1 113 ? -5.943 -14.161 16.149 1.00 96.81 113 ARG A C 1
ATOM 931 O O . ARG A 1 113 ? -5.401 -14.037 17.240 1.00 96.81 113 ARG A O 1
ATOM 938 N N . ASP A 1 114 ? -5.306 -14.593 15.064 1.00 95.69 114 ASP A N 1
ATOM 939 C CA . ASP A 1 114 ? -3.869 -14.884 15.020 1.00 95.69 114 ASP A CA 1
ATOM 940 C C . ASP A 1 114 ? -2.994 -13.613 15.108 1.00 95.69 114 ASP A C 1
ATOM 942 O O . ASP A 1 114 ? -1.775 -13.722 15.186 1.00 95.69 114 ASP A O 1
ATOM 946 N N . GLY A 1 115 ? -3.579 -12.408 15.048 1.00 95.56 115 GLY A N 1
ATOM 947 C CA . GLY A 1 115 ? -2.844 -11.139 15.108 1.00 95.56 115 GLY A CA 1
ATOM 948 C C . GLY A 1 115 ? -2.101 -10.766 13.820 1.00 95.56 115 GLY A C 1
ATOM 949 O O . GLY A 1 115 ? -1.194 -9.934 13.850 1.00 95.56 115 GLY A O 1
ATOM 950 N N . ARG A 1 116 ? -2.458 -11.373 12.682 1.00 95.12 116 ARG A N 1
ATOM 951 C CA . ARG A 1 116 ? -1.790 -11.144 11.384 1.00 95.12 116 ARG A CA 1
ATOM 952 C C . ARG A 1 116 ? -2.605 -10.281 10.431 1.00 95.12 116 ARG A C 1
ATOM 954 O O . ARG A 1 116 ? -2.041 -9.497 9.673 1.00 95.12 116 ARG A O 1
ATOM 961 N N . PHE A 1 117 ? -3.927 -10.395 10.499 1.00 97.50 117 PHE A N 1
ATOM 962 C CA . PHE A 1 117 ? -4.847 -9.516 9.788 1.00 97.50 117 PHE A CA 1
ATOM 963 C C . PHE A 1 117 ? -5.373 -8.465 10.766 1.00 97.50 117 PHE A C 1
ATOM 965 O O . PHE A 1 117 ? -6.052 -8.802 11.728 1.00 97.50 117 PHE A O 1
ATOM 972 N N . HIS A 1 118 ? -5.089 -7.193 10.520 1.00 96.75 118 HIS A N 1
ATOM 973 C CA . HIS A 1 118 ? -5.408 -6.087 11.417 1.00 96.75 118 HIS A CA 1
ATOM 974 C C . HIS A 1 118 ? -6.588 -5.270 10.881 1.00 96.75 118 HIS A C 1
ATOM 976 O O . HIS A 1 118 ? -6.432 -4.545 9.895 1.00 96.75 118 HIS A O 1
ATOM 982 N N . PRO A 1 119 ? -7.771 -5.339 11.515 1.00 96.81 119 PRO A N 1
ATOM 983 C CA . PRO A 1 119 ? -8.832 -4.376 11.263 1.00 96.81 119 PRO A CA 1
ATOM 984 C C . PRO A 1 119 ? -8.409 -3.006 11.807 1.00 96.81 119 PRO A C 1
ATOM 986 O O . PRO A 1 119 ? -8.161 -2.843 13.005 1.00 96.81 119 PRO A O 1
ATOM 989 N N . ILE A 1 120 ? -8.299 -2.017 10.925 1.00 95.69 120 ILE A N 1
ATOM 990 C CA . ILE A 1 120 ? -7.886 -0.646 11.252 1.00 95.69 120 ILE A CA 1
ATOM 991 C C . ILE A 1 120 ? -8.945 0.354 10.776 1.00 95.69 120 ILE A C 1
ATOM 993 O O . ILE A 1 120 ? -10.006 -0.030 10.301 1.00 95.69 120 ILE A O 1
ATOM 997 N N . GLY A 1 121 ? -8.712 1.655 10.943 1.00 91.50 121 GLY A N 1
ATOM 998 C CA . GLY A 1 121 ? -9.617 2.696 10.458 1.00 91.50 121 GLY A CA 1
ATOM 999 C C . GLY A 1 121 ? -10.770 3.012 11.405 1.00 91.50 121 GLY A C 1
ATOM 1000 O O . GLY A 1 121 ? -11.016 4.181 11.673 1.00 91.50 121 GLY A O 1
ATOM 1001 N N . GLY A 1 122 ? -11.475 2.012 11.939 1.00 92.19 122 GLY A N 1
ATOM 1002 C CA . GLY A 1 122 ? -12.549 2.244 12.918 1.00 92.19 122 GLY A CA 1
ATOM 1003 C C . GLY A 1 122 ? -13.756 3.022 12.377 1.00 92.19 122 GLY A C 1
ATOM 1004 O O . GLY A 1 122 ? -14.542 3.555 13.156 1.00 92.19 122 GLY A O 1
ATOM 1005 N N . SER A 1 123 ? -13.915 3.099 11.054 1.00 91.81 123 SER A N 1
ATOM 1006 C CA . SER A 1 123 ? -15.022 3.786 10.383 1.00 91.81 123 SER A CA 1
ATOM 1007 C C . SER A 1 123 ? -15.749 2.850 9.414 1.00 91.81 123 SER A C 1
ATOM 1009 O O . SER A 1 123 ? -15.250 1.776 9.067 1.00 91.81 123 SER A O 1
ATOM 1011 N N . TRP A 1 124 ? -16.969 3.214 9.015 1.00 96.00 124 TRP A N 1
ATOM 1012 C CA . TRP A 1 124 ? -17.775 2.379 8.125 1.00 96.00 124 TRP A CA 1
ATOM 1013 C C . TRP A 1 124 ? -17.182 2.301 6.711 1.00 96.00 124 TRP A C 1
ATOM 1015 O O . TRP A 1 124 ? -17.047 1.209 6.155 1.00 96.00 124 TRP A O 1
ATOM 1025 N N . VAL A 1 125 ? -16.763 3.443 6.165 1.00 94.38 125 VAL A N 1
ATOM 1026 C CA . VAL A 1 125 ? -15.948 3.557 4.946 1.00 94.38 125 VAL A CA 1
ATOM 1027 C C . VAL A 1 125 ? -14.855 4.609 5.137 1.00 94.38 125 VAL A C 1
ATOM 1029 O O . VAL A 1 125 ? -14.978 5.481 5.999 1.00 94.38 125 VAL A O 1
ATOM 1032 N N . GLU A 1 126 ? -13.829 4.579 4.288 1.00 92.19 126 GLU A N 1
ATOM 1033 C CA . GLU A 1 126 ? -12.924 5.720 4.118 1.00 92.19 126 GLU A CA 1
ATOM 1034 C C . GLU A 1 126 ? -13.694 6.850 3.421 1.00 92.19 126 GLU A C 1
ATOM 1036 O O . GLU A 1 126 ? -14.010 6.759 2.237 1.00 92.19 126 GLU A O 1
ATOM 1041 N N . HIS A 1 127 ? -14.111 7.857 4.185 1.00 83.81 127 HIS A N 1
ATOM 1042 C CA . HIS A 1 127 ? -15.047 8.889 3.741 1.00 83.81 127 HIS A CA 1
ATOM 1043 C C . HIS A 1 127 ? -14.351 10.233 3.514 1.00 83.81 127 HIS A C 1
ATOM 1045 O O . HIS A 1 127 ? -13.301 10.519 4.093 1.00 83.81 127 HIS A O 1
ATOM 1051 N N . ASP A 1 128 ? -14.981 11.086 2.702 1.00 87.44 128 ASP A N 1
ATOM 1052 C CA . ASP A 1 128 ? -14.647 12.508 2.691 1.00 87.44 128 ASP A CA 1
ATOM 1053 C C . ASP A 1 128 ? -15.035 13.153 4.025 1.00 87.44 128 ASP A C 1
ATOM 1055 O O . ASP A 1 128 ? -16.027 12.777 4.651 1.00 87.44 128 ASP A O 1
ATOM 1059 N N . THR A 1 129 ? -14.249 14.132 4.459 1.00 86.19 129 THR A N 1
ATOM 1060 C CA . THR A 1 129 ? -14.421 14.756 5.778 1.00 86.19 129 THR A CA 1
ATOM 1061 C C . THR A 1 129 ? -14.824 16.224 5.701 1.00 86.19 129 THR A C 1
ATOM 1063 O O . THR A 1 129 ? -15.067 16.828 6.746 1.00 86.19 129 THR A O 1
ATOM 1066 N N . ASN A 1 130 ? -14.921 16.786 4.491 1.00 80.00 130 ASN A N 1
ATOM 1067 C CA . ASN A 1 130 ? -15.261 18.190 4.265 1.00 80.00 130 ASN A CA 1
ATOM 1068 C C . ASN A 1 130 ? -16.738 18.381 3.912 1.00 80.00 130 ASN A C 1
ATOM 1070 O O . ASN A 1 130 ? -17.374 19.311 4.399 1.00 80.00 130 ASN A O 1
ATOM 1074 N N . MET A 1 131 ? -17.276 17.515 3.053 1.00 84.56 131 MET A N 1
ATOM 1075 C CA . MET A 1 131 ? -18.638 17.624 2.536 1.00 84.56 131 MET A CA 1
ATOM 1076 C C . MET A 1 131 ? -19.715 17.110 3.506 1.00 84.56 131 MET A C 1
ATOM 1078 O O . MET A 1 131 ? -20.763 17.754 3.608 1.00 84.56 131 MET A O 1
ATOM 1082 N N . PRO A 1 132 ? -19.538 15.967 4.203 1.00 80.69 132 PRO A N 1
ATOM 1083 C CA . PRO A 1 132 ? -20.578 15.448 5.087 1.00 80.69 132 PRO A CA 1
ATOM 1084 C C . PRO A 1 132 ? -20.771 16.297 6.348 1.00 80.69 132 PRO A C 1
ATOM 1086 O O . PRO A 1 132 ? -19.849 16.939 6.847 1.00 80.69 132 PRO A O 1
ATOM 1089 N N . SER A 1 133 ? -21.976 16.245 6.920 1.00 91.06 133 SER A N 1
ATOM 1090 C CA . SER A 1 133 ? -22.249 16.868 8.218 1.00 91.06 133 SER A CA 1
ATOM 1091 C C . SER A 1 133 ? -21.497 16.166 9.354 1.00 91.06 133 SER A C 1
ATOM 1093 O O . SER A 1 133 ? -21.185 14.978 9.263 1.00 91.06 133 SER A O 1
ATOM 1095 N N . GLY A 1 134 ? -21.288 16.865 10.475 1.00 88.56 134 GLY A N 1
ATOM 1096 C CA . GLY A 1 134 ? -20.668 16.276 11.669 1.00 88.56 134 GLY A CA 1
ATOM 1097 C C . GLY A 1 134 ? -21.379 15.008 12.160 1.00 88.56 134 GLY A C 1
ATOM 1098 O O . GLY A 1 134 ? -20.718 14.023 12.469 1.00 88.56 134 GLY A O 1
ATOM 1099 N N . GLU A 1 135 ? -22.716 14.982 12.125 1.00 93.88 135 GLU A N 1
ATOM 1100 C CA . GLU A 1 135 ? -23.511 13.789 12.465 1.00 93.88 135 GLU A CA 1
ATOM 1101 C C . GLU A 1 135 ? -23.190 12.600 11.546 1.00 93.88 135 GLU A C 1
ATOM 1103 O O . GLU A 1 135 ? -23.096 11.457 11.989 1.00 93.88 135 GLU A O 1
ATOM 1108 N N . SER A 1 136 ? -22.950 12.869 10.258 1.00 89.00 136 SER A N 1
ATOM 1109 C CA . SER A 1 136 ? -22.555 11.828 9.307 1.00 89.00 136 SER A CA 1
ATOM 1110 C C . SER A 1 136 ? -21.191 11.239 9.671 1.00 89.00 136 SER A C 1
ATOM 1112 O O . SER A 1 136 ? -21.035 10.021 9.636 1.00 89.00 136 SER A O 1
ATOM 1114 N N . LEU A 1 137 ? -20.225 12.071 10.076 1.00 88.75 137 LEU A N 1
ATOM 1115 C CA . LEU A 1 137 ? -18.905 11.615 10.535 1.00 88.75 137 LEU A CA 1
ATOM 1116 C C . LEU A 1 137 ? -19.009 10.792 11.830 1.00 88.75 137 LEU A C 1
ATOM 1118 O O . LEU A 1 137 ? -18.383 9.740 11.956 1.00 88.75 137 LEU A O 1
ATOM 1122 N N . VAL A 1 138 ? -19.858 11.215 12.772 1.00 95.06 138 VAL A N 1
ATOM 1123 C CA . VAL A 1 138 ? -20.134 10.454 14.002 1.00 95.06 138 VAL A CA 1
ATOM 1124 C C . VAL A 1 138 ? -20.726 9.084 13.672 1.00 95.06 138 VAL A C 1
ATOM 1126 O O . VAL A 1 138 ? -20.275 8.077 14.219 1.00 95.06 138 VAL A O 1
ATOM 1129 N N . HIS A 1 139 ? -21.676 9.007 12.737 1.00 93.31 139 HIS A N 1
ATOM 1130 C CA . HIS A 1 139 ? -22.230 7.734 12.279 1.00 93.31 139 HIS A CA 1
ATOM 1131 C C . HIS A 1 139 ? -21.180 6.823 11.638 1.00 93.31 139 HIS A C 1
ATOM 1133 O O . HIS A 1 139 ? -21.195 5.620 11.900 1.00 93.31 139 HIS A O 1
ATOM 1139 N N . GLN A 1 140 ? -20.247 7.367 10.850 1.00 96.44 140 GLN A N 1
ATOM 1140 C CA . GLN A 1 140 ? -19.150 6.580 10.276 1.00 96.44 140 GLN A CA 1
ATOM 1141 C C . GLN A 1 140 ? -18.359 5.856 11.370 1.00 96.44 140 GLN A C 1
ATOM 1143 O O . GLN A 1 140 ? -18.141 4.648 11.266 1.00 96.44 140 GLN A O 1
ATOM 1148 N N . PHE A 1 141 ? -17.988 6.560 12.442 1.00 95.50 141 PHE A N 1
ATOM 1149 C CA . PHE A 1 141 ? -17.278 5.961 13.574 1.00 95.50 141 PHE A CA 1
ATOM 1150 C C . PHE A 1 141 ? -18.154 5.025 14.398 1.00 95.50 141 PHE A C 1
ATOM 1152 O O . PHE A 1 141 ? -17.712 3.942 14.768 1.00 95.50 141 PHE A O 1
ATOM 1159 N N . PHE A 1 142 ? -19.403 5.403 14.665 1.00 97.31 142 PHE A N 1
ATOM 1160 C CA . PHE A 1 142 ? -20.318 4.583 15.450 1.00 97.31 142 PHE A CA 1
ATOM 1161 C C . PHE A 1 142 ? -20.553 3.215 14.800 1.00 97.31 142 PHE A C 1
ATOM 1163 O O . PHE A 1 142 ? -20.376 2.185 15.454 1.00 97.31 142 PHE A O 1
ATOM 1170 N N . TYR A 1 143 ? -20.909 3.187 13.511 1.00 97.56 143 TYR A N 1
ATOM 1171 C CA . TYR A 1 143 ? -21.155 1.934 12.797 1.00 97.56 143 TYR A CA 1
ATOM 1172 C C . TYR A 1 143 ? -19.869 1.128 12.591 1.00 97.56 143 TYR A C 1
ATOM 1174 O O . TYR A 1 143 ? -19.889 -0.088 12.782 1.00 97.56 143 TYR A O 1
ATOM 1182 N N . GLY A 1 144 ? -18.753 1.788 12.258 1.00 97.06 144 GLY A N 1
ATOM 1183 C CA . GLY A 1 144 ? -17.452 1.135 12.096 1.00 97.06 144 GLY A CA 1
ATOM 1184 C C . GLY A 1 144 ? -16.969 0.461 13.380 1.00 97.06 144 GLY A C 1
ATOM 1185 O O . GLY A 1 144 ? -16.749 -0.750 13.400 1.00 97.06 144 GLY A O 1
ATOM 1186 N N . GLN A 1 145 ? -16.882 1.217 14.479 1.00 98.00 145 GLN A N 1
ATOM 1187 C CA . GLN A 1 145 ? -16.435 0.689 15.771 1.00 98.00 145 GLN A CA 1
ATOM 1188 C C . GLN A 1 145 ? -17.357 -0.411 16.295 1.00 98.00 145 GLN A C 1
ATOM 1190 O O . GLN A 1 145 ? -16.871 -1.437 16.763 1.00 98.00 145 GLN A O 1
ATOM 1195 N N . ARG A 1 146 ? -18.683 -0.235 16.189 1.00 98.19 146 ARG A N 1
ATOM 1196 C CA . ARG A 1 146 ? -19.649 -1.254 16.620 1.00 98.19 146 ARG A CA 1
ATOM 1197 C C . ARG A 1 146 ? -19.488 -2.555 15.838 1.00 98.19 146 ARG A C 1
ATOM 1199 O O . ARG A 1 146 ? -19.619 -3.625 16.426 1.00 98.19 146 ARG A O 1
ATOM 1206 N N . PHE A 1 147 ? -19.229 -2.476 14.534 1.00 98.31 147 PHE A N 1
ATOM 1207 C CA . PHE A 1 147 ? -18.992 -3.661 13.716 1.00 98.31 147 PHE A CA 1
ATOM 1208 C C . PHE A 1 147 ? -17.717 -4.392 14.151 1.00 98.31 147 PHE A C 1
ATOM 1210 O O . PHE A 1 147 ? -17.765 -5.593 14.410 1.00 98.31 147 PHE A O 1
ATOM 1217 N N . PHE A 1 148 ? -16.595 -3.680 14.295 1.00 98.06 148 PHE A N 1
ATOM 1218 C CA . PHE A 1 148 ? -15.336 -4.302 14.711 1.00 98.06 148 PHE A CA 1
ATOM 1219 C C . PHE A 1 148 ? -15.412 -4.900 16.122 1.00 98.06 148 PHE A C 1
ATOM 1221 O O . PHE A 1 148 ? -14.968 -6.029 16.337 1.00 98.06 148 PHE A O 1
ATOM 1228 N N . GLU A 1 149 ? -16.065 -4.204 17.055 1.00 97.56 149 GLU A N 1
ATOM 1229 C CA . GLU A 1 149 ? -16.294 -4.695 18.413 1.00 97.56 149 GLU A CA 1
ATOM 1230 C C . GLU A 1 149 ? -17.168 -5.958 18.422 1.00 97.56 149 GLU A C 1
ATOM 1232 O O . GLU A 1 149 ? -16.840 -6.923 19.110 1.00 97.56 149 GLU A O 1
ATOM 1237 N N . ALA A 1 150 ? -18.237 -5.998 17.622 1.00 98.00 150 ALA A N 1
ATOM 1238 C CA . ALA A 1 150 ? -19.129 -7.154 17.549 1.00 98.00 150 ALA A CA 1
ATOM 1239 C C . ALA A 1 150 ? -18.484 -8.379 16.877 1.00 98.00 150 ALA A C 1
ATOM 1241 O O . ALA A 1 150 ? -18.692 -9.507 17.322 1.00 98.00 150 ALA A O 1
ATOM 1242 N N . GLU A 1 151 ? -17.715 -8.183 15.802 1.00 97.62 151 GLU A N 1
ATOM 1243 C CA . GLU A 1 151 ? -17.168 -9.298 15.022 1.00 97.62 151 GLU A CA 1
ATOM 1244 C C . GLU A 1 151 ? -15.811 -9.795 15.528 1.00 97.62 151 GLU A C 1
ATOM 1246 O O . GLU A 1 151 ? -15.554 -11.002 15.472 1.00 97.62 151 GLU A O 1
ATOM 1251 N N . PHE A 1 152 ? -14.958 -8.893 16.022 1.00 96.81 152 PHE A N 1
ATOM 1252 C CA . PHE A 1 152 ? -13.571 -9.188 16.404 1.00 96.81 152 PHE A CA 1
ATOM 1253 C C . PHE A 1 152 ? -13.275 -8.936 17.888 1.00 96.81 152 PHE A C 1
ATOM 1255 O O . PHE A 1 152 ? -12.177 -9.249 18.345 1.00 96.81 152 PHE A O 1
ATOM 1262 N N . GLY A 1 153 ? -14.235 -8.410 18.655 1.00 95.94 153 GLY A N 1
ATOM 1263 C CA . GLY A 1 153 ? -14.099 -8.216 20.100 1.00 95.94 153 GLY A CA 1
ATOM 1264 C C . GLY A 1 153 ? -13.226 -7.027 20.505 1.00 95.94 153 GLY A C 1
ATOM 1265 O O . GLY A 1 153 ? -12.864 -6.914 21.673 1.00 95.94 153 GLY A O 1
ATOM 1266 N N . SER A 1 154 ? -12.857 -6.150 19.567 1.00 94.25 154 SER A N 1
ATOM 1267 C CA . SER A 1 154 ? -12.039 -4.971 19.852 1.00 94.25 154 SER A CA 1
ATOM 1268 C C . SER A 1 154 ? -12.426 -3.778 18.982 1.00 94.25 154 SER A C 1
ATOM 1270 O O . SER A 1 154 ? -12.949 -3.923 17.879 1.00 94.25 154 SER A O 1
ATOM 1272 N N . ARG A 1 155 ? -12.176 -2.577 19.509 1.00 96.94 155 ARG A N 1
ATOM 1273 C CA . ARG A 1 155 ? -12.316 -1.315 18.776 1.00 96.94 155 ARG A CA 1
ATOM 1274 C C . ARG A 1 155 ? -10.979 -0.910 18.172 1.00 96.94 155 ARG A C 1
ATOM 1276 O O . ARG A 1 155 ? -9.931 -1.080 18.799 1.00 96.94 155 ARG A O 1
ATOM 1283 N N . CYS A 1 156 ? -11.015 -0.317 16.985 1.00 96.69 156 CYS A N 1
ATOM 1284 C CA . CYS A 1 156 ? -9.823 0.238 16.358 1.00 96.69 156 CYS A CA 1
ATOM 1285 C C . CYS A 1 156 ? -9.358 1.475 17.139 1.00 96.69 156 CYS A C 1
ATOM 1287 O O . CYS A 1 156 ? -10.176 2.284 17.575 1.00 96.69 156 CYS A O 1
ATOM 1289 N N . ARG A 1 157 ? -8.038 1.641 17.283 1.00 96.38 157 ARG A N 1
ATOM 1290 C CA . ARG A 1 157 ? -7.413 2.821 17.919 1.00 96.38 157 ARG A CA 1
ATOM 1291 C C . ARG A 1 157 ? -6.821 3.826 16.932 1.00 96.38 157 ARG A C 1
ATOM 1293 O O . ARG A 1 157 ? -6.493 4.946 17.315 1.00 96.38 157 ARG A O 1
ATOM 1300 N N . THR A 1 158 ? -6.676 3.415 15.676 1.00 96.12 158 THR A N 1
ATOM 1301 C CA . THR A 1 158 ? -6.064 4.218 14.617 1.00 96.12 158 THR A CA 1
ATOM 1302 C C . THR A 1 158 ? -7.097 4.510 13.550 1.00 96.12 158 THR A C 1
ATOM 1304 O O . THR A 1 158 ? -7.578 3.579 12.900 1.00 96.12 158 THR A O 1
ATOM 1307 N N . PHE A 1 159 ? -7.399 5.791 13.362 1.00 96.94 159 PHE A N 1
ATOM 1308 C CA . PHE A 1 159 ? -8.169 6.257 12.223 1.00 96.94 159 PHE A CA 1
ATOM 1309 C C . PHE A 1 159 ? -7.271 6.294 10.985 1.00 96.94 159 PHE A C 1
ATOM 1311 O O . PHE A 1 159 ? -6.168 6.834 11.028 1.00 96.94 159 PHE A O 1
ATOM 1318 N N . TRP A 1 160 ? -7.727 5.689 9.896 1.00 94.81 160 TRP A N 1
ATOM 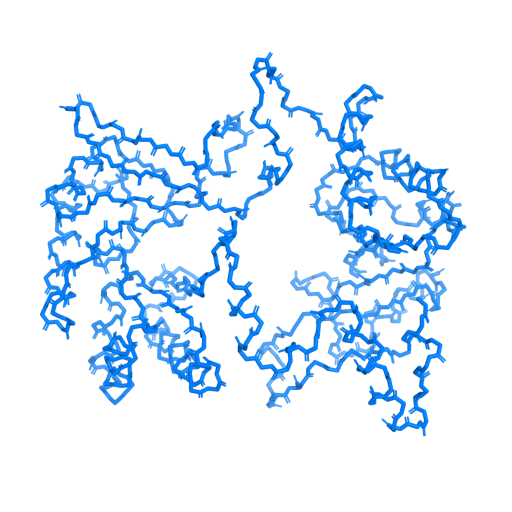1319 C CA . TRP A 1 160 ? -6.942 5.435 8.693 1.00 94.81 160 TRP A CA 1
ATOM 1320 C C . TRP A 1 160 ? -7.690 6.016 7.497 1.00 94.81 160 TRP A C 1
ATOM 1322 O O . TRP A 1 160 ? -8.762 5.519 7.157 1.00 94.81 160 TRP A O 1
ATOM 1332 N N . LEU A 1 161 ? -7.150 7.091 6.923 1.00 92.00 161 LEU A N 1
ATOM 1333 C CA . LEU A 1 161 ? -7.683 7.788 5.749 1.00 92.00 161 LEU A CA 1
ATOM 1334 C C . LEU A 1 161 ? -6.536 8.182 4.805 1.00 92.00 161 LEU A C 1
ATOM 1336 O O . LEU A 1 161 ? -6.202 9.372 4.687 1.00 92.00 161 LEU A O 1
ATOM 1340 N N . PRO A 1 162 ? -5.885 7.198 4.162 1.00 87.88 162 PRO A N 1
ATOM 1341 C CA . PRO A 1 162 ? -4.792 7.464 3.246 1.00 87.88 162 PRO A CA 1
ATOM 1342 C C . PRO A 1 162 ? -5.258 8.325 2.070 1.00 87.88 162 PRO A C 1
ATOM 1344 O O . PRO A 1 162 ? -4.554 9.274 1.741 1.00 87.88 162 PRO A O 1
ATOM 1347 N N . ASP A 1 163 ? -6.459 8.063 1.541 1.00 87.75 163 ASP A N 1
ATOM 1348 C CA . ASP A 1 163 ? -6.954 8.591 0.265 1.00 87.75 163 ASP A CA 1
ATOM 1349 C C . ASP A 1 163 ? -8.146 9.568 0.404 1.00 87.75 163 ASP A C 1
ATOM 1351 O O . ASP A 1 163 ? -9.087 9.584 -0.385 1.00 87.75 163 ASP A O 1
ATOM 1355 N N . THR A 1 164 ? -8.135 10.413 1.440 1.00 82.88 164 THR A N 1
ATOM 1356 C CA . THR A 1 164 ? -9.155 11.465 1.629 1.00 82.88 164 THR A CA 1
ATOM 1357 C C . THR A 1 164 ? -8.652 12.838 1.183 1.00 82.88 164 THR A C 1
ATOM 1359 O O . THR A 1 164 ? -7.555 13.263 1.550 1.00 82.88 164 THR A O 1
ATOM 1362 N N . PHE A 1 165 ? -9.449 13.580 0.413 1.00 82.94 165 PHE A N 1
ATOM 1363 C CA . PHE A 1 165 ? -9.062 14.889 -0.129 1.00 82.94 165 PHE A CA 1
ATOM 1364 C C . PHE A 1 165 ? -9.334 16.036 0.852 1.00 82.94 165 PHE A C 1
ATOM 1366 O O . PHE A 1 165 ? -10.272 16.815 0.702 1.00 82.94 165 PHE A O 1
ATOM 1373 N N . GLY A 1 166 ? -8.465 16.156 1.855 1.00 80.12 166 GLY A N 1
ATOM 1374 C CA . GLY A 1 166 ? -8.528 17.203 2.874 1.00 80.12 166 GLY A CA 1
ATOM 1375 C C . GLY A 1 166 ? -9.259 16.766 4.143 1.00 80.12 166 GLY A C 1
ATOM 1376 O O . GLY A 1 166 ? -10.030 15.810 4.147 1.00 80.12 166 GLY A O 1
ATOM 1377 N N . TYR A 1 167 ? -8.989 17.474 5.238 1.00 89.12 167 TYR A N 1
ATOM 1378 C CA . TYR A 1 167 ? -9.322 17.015 6.585 1.00 89.12 167 TYR A CA 1
ATOM 1379 C C . TYR A 1 167 ? -10.004 18.109 7.403 1.00 89.12 167 TYR A C 1
ATOM 1381 O O . TYR A 1 167 ? -9.433 19.188 7.585 1.00 89.12 167 TYR A O 1
ATOM 1389 N N . SER A 1 168 ? -11.198 17.835 7.936 1.00 89.12 168 SER A N 1
ATOM 1390 C CA . SER A 1 168 ? -11.886 18.795 8.805 1.00 89.12 168 SER A CA 1
ATOM 1391 C C . SER A 1 168 ? -11.198 18.950 10.165 1.00 89.12 168 SER A C 1
ATOM 1393 O O . SER A 1 168 ? -10.667 18.005 10.749 1.00 89.12 168 SER A O 1
ATOM 1395 N N . SER A 1 169 ? -11.219 20.173 10.702 1.00 91.62 169 SER A N 1
ATOM 1396 C CA . SER A 1 169 ? -10.482 20.540 11.920 1.00 91.62 169 SER A CA 1
ATOM 1397 C C . SER A 1 169 ? -10.987 19.853 13.195 1.00 91.62 169 SER A C 1
ATOM 1399 O O . SER A 1 169 ? -10.251 19.776 14.178 1.00 91.62 169 SER A O 1
ATOM 1401 N N . GLN A 1 170 ? -12.215 19.327 13.190 1.00 92.31 170 GLN A N 1
ATOM 1402 C CA . GLN A 1 170 ? -12.822 18.635 14.334 1.00 92.31 170 GLN A CA 1
ATOM 1403 C C . GLN A 1 170 ? -12.572 17.119 14.362 1.00 92.31 170 GLN A C 1
ATOM 1405 O O . GLN A 1 170 ? -12.990 16.454 15.310 1.00 92.31 170 GLN A O 1
ATOM 1410 N N . LEU A 1 171 ? -11.884 16.541 13.367 1.00 94.06 171 LEU A N 1
ATOM 1411 C CA . LEU A 1 171 ? -11.615 15.098 13.363 1.00 94.06 171 LEU A CA 1
ATOM 1412 C C . LEU A 1 171 ? -10.856 14.605 14.606 1.00 94.06 171 LEU A C 1
ATOM 1414 O O . LEU A 1 171 ? -11.268 13.565 15.116 1.00 94.06 171 LEU A O 1
ATOM 1418 N N . PRO A 1 172 ? -9.819 15.286 15.145 1.00 96.50 172 PRO A N 1
ATOM 1419 C CA . PRO A 1 172 ? -9.185 14.855 16.392 1.00 96.50 172 PRO A CA 1
ATOM 1420 C C . PRO A 1 172 ? -10.174 14.693 17.548 1.00 96.50 172 PRO A C 1
ATOM 1422 O O . PRO A 1 172 ? -10.152 13.662 18.219 1.00 96.50 172 PRO A O 1
ATOM 1425 N N . GLN A 1 173 ? -11.083 15.652 17.748 1.00 97.06 173 GLN A N 1
ATOM 1426 C CA . GLN A 1 173 ? -12.141 15.547 18.756 1.00 97.06 173 GLN A CA 1
ATOM 1427 C C . GLN A 1 173 ? -13.020 14.309 18.523 1.00 97.06 173 GLN A C 1
ATOM 1429 O O . GLN A 1 173 ? -13.206 13.495 19.431 1.00 97.06 173 GLN A O 1
ATOM 1434 N N . LEU A 1 174 ? -13.519 14.125 17.297 1.00 96.81 174 LEU A N 1
ATOM 1435 C CA . LEU A 1 174 ? -14.385 12.991 16.964 1.00 96.81 174 LEU A CA 1
ATOM 1436 C C . LEU A 1 174 ? -13.666 11.640 17.109 1.00 96.81 174 LEU A C 1
ATOM 1438 O O . LEU A 1 174 ? -14.244 10.692 17.639 1.00 96.81 174 LEU A O 1
ATOM 1442 N N . CYS A 1 175 ? -12.394 11.559 16.712 1.00 97.00 175 CYS A N 1
ATOM 1443 C CA . CYS A 1 175 ? -11.561 10.371 16.891 1.00 97.00 175 CYS A CA 1
ATOM 1444 C C . CYS A 1 175 ? -11.455 10.001 18.371 1.00 97.00 175 CYS A C 1
ATOM 1446 O O . CYS A 1 175 ? -11.694 8.849 18.736 1.00 97.00 175 CYS A O 1
ATOM 1448 N N . ARG A 1 176 ? -11.173 10.982 19.238 1.00 97.25 176 ARG A N 1
ATOM 1449 C CA . ARG A 1 176 ? -11.052 10.762 20.686 1.00 97.25 176 ARG A CA 1
ATOM 1450 C C . ARG A 1 176 ? -12.354 10.267 21.301 1.00 97.25 176 ARG A C 1
ATOM 1452 O O . ARG A 1 176 ? -12.315 9.323 22.088 1.00 97.25 176 ARG A O 1
ATOM 1459 N N . LEU A 1 177 ? -13.490 10.843 20.907 1.00 97.44 177 LEU A N 1
ATOM 1460 C CA . LEU A 1 177 ? -14.815 10.380 21.335 1.00 97.44 177 LEU A CA 1
ATOM 1461 C C . LEU A 1 177 ? -15.106 8.947 20.862 1.00 97.44 177 LEU A C 1
ATOM 1463 O O . LEU A 1 177 ? -15.703 8.162 21.597 1.00 97.44 177 LEU A O 1
ATOM 1467 N N . ALA A 1 178 ? -14.633 8.578 19.671 1.00 96.56 178 ALA A N 1
ATOM 1468 C CA . ALA A 1 178 ? -14.737 7.225 19.132 1.00 96.56 178 ALA A CA 1
ATOM 1469 C C . ALA A 1 178 ? -13.708 6.231 19.715 1.00 96.56 178 ALA A C 1
ATOM 1471 O O . ALA A 1 178 ? -13.714 5.061 19.328 1.00 96.56 178 ALA A O 1
ATOM 1472 N N . GLY A 1 179 ? -12.834 6.659 20.635 1.00 96.38 179 GLY A N 1
ATOM 1473 C CA . GLY A 1 179 ? -11.798 5.819 21.250 1.00 96.38 179 GLY A CA 1
ATOM 1474 C C . GLY A 1 179 ? -10.527 5.644 20.409 1.00 96.38 179 GLY A C 1
ATOM 1475 O O . GLY A 1 179 ? -9.709 4.777 20.712 1.00 96.38 179 GLY A O 1
ATOM 1476 N N . MET A 1 180 ? -10.349 6.459 19.368 1.00 97.69 180 MET A N 1
ATOM 1477 C CA . MET A 1 180 ? -9.163 6.480 18.513 1.00 97.69 180 MET A CA 1
ATOM 1478 C C . MET A 1 180 ? -8.226 7.616 18.921 1.00 97.69 180 MET A C 1
ATOM 1480 O O . MET A 1 180 ? -8.604 8.786 18.951 1.00 97.69 180 MET A O 1
ATOM 1484 N N . ASP A 1 181 ? -6.980 7.274 19.238 1.00 96.19 181 ASP A N 1
ATOM 1485 C CA . ASP A 1 181 ? -5.940 8.215 19.660 1.00 96.19 181 ASP A CA 1
ATOM 1486 C C . ASP A 1 181 ? -4.855 8.442 18.599 1.00 96.19 181 ASP A C 1
ATOM 1488 O O . ASP A 1 181 ? -3.944 9.248 18.808 1.00 96.19 181 ASP A O 1
ATOM 1492 N N . ARG A 1 182 ? -4.964 7.755 17.456 1.00 95.12 182 ARG A N 1
ATOM 1493 C CA . ARG A 1 182 ? -4.009 7.803 16.345 1.00 95.12 182 ARG A CA 1
ATOM 1494 C C . ARG A 1 182 ? -4.718 8.081 15.025 1.00 95.12 182 ARG A C 1
ATOM 1496 O O . ARG A 1 182 ? -5.856 7.660 14.832 1.00 95.12 182 ARG A O 1
ATOM 1503 N N . PHE A 1 183 ? -4.020 8.744 14.113 1.00 94.75 183 PHE A N 1
ATOM 1504 C CA . PHE A 1 183 ? -4.495 9.097 12.782 1.00 94.75 183 PHE A CA 1
ATOM 1505 C C . PHE A 1 183 ? -3.400 8.845 11.739 1.00 94.75 183 PHE A C 1
ATOM 1507 O O . PHE A 1 183 ? -2.239 9.174 11.975 1.00 94.75 183 PHE A O 1
ATOM 1514 N N . MET A 1 184 ? -3.765 8.281 10.590 1.00 92.75 184 MET A N 1
ATOM 1515 C CA . MET A 1 184 ? -2.870 8.065 9.454 1.00 92.75 184 MET A CA 1
ATOM 1516 C C . MET A 1 184 ? -3.514 8.570 8.160 1.00 92.75 184 MET A C 1
ATOM 1518 O O . MET A 1 184 ? -4.688 8.304 7.896 1.00 92.75 184 MET A O 1
ATOM 1522 N N . THR A 1 185 ? -2.726 9.287 7.361 1.00 88.94 185 THR A N 1
ATOM 1523 C CA . THR A 1 185 ? -3.094 9.825 6.043 1.00 88.94 185 THR A CA 1
ATOM 1524 C C . THR A 1 185 ? -1.922 9.712 5.068 1.00 88.94 185 THR A C 1
ATOM 1526 O O . THR A 1 185 ? -0.777 9.686 5.499 1.00 88.94 185 THR A O 1
ATOM 1529 N N . GLN A 1 186 ? -2.172 9.690 3.756 1.00 84.62 186 GLN A N 1
ATOM 1530 C CA . GLN A 1 186 ? -1.149 9.925 2.734 1.00 84.62 186 GLN A CA 1
ATOM 1531 C C . GLN A 1 186 ? -1.331 11.302 2.080 1.00 84.62 186 GLN A C 1
ATOM 1533 O O . GLN A 1 186 ? -0.344 11.999 1.851 1.00 84.62 186 GLN A O 1
ATOM 1538 N N . ASN A 1 187 ? -2.564 11.737 1.821 1.00 81.25 187 ASN A N 1
ATOM 1539 C CA . ASN A 1 187 ? -2.852 12.859 0.920 1.00 81.25 187 ASN A CA 1
ATOM 1540 C C . ASN A 1 187 ? -2.243 14.220 1.292 1.00 81.25 187 ASN A C 1
ATOM 1542 O O . ASN A 1 187 ? -2.014 15.034 0.402 1.00 81.25 187 ASN A O 1
ATOM 1546 N N . LEU A 1 188 ? -1.884 14.473 2.558 1.00 79.94 188 LEU A N 1
ATOM 1547 C CA . LEU A 1 188 ? -1.174 15.713 2.936 1.00 79.94 188 LEU A CA 1
ATOM 1548 C C . LEU A 1 188 ? 0.205 15.870 2.279 1.00 79.94 188 LEU A C 1
ATOM 1550 O O . LEU A 1 188 ? 0.769 16.964 2.261 1.00 79.94 188 LEU A O 1
ATOM 1554 N N . SER A 1 189 ? 0.758 14.784 1.752 1.00 75.44 189 SER A N 1
ATOM 1555 C CA . SER A 1 189 ? 2.039 14.795 1.051 1.00 75.44 189 SER A CA 1
ATOM 1556 C C . SER A 1 189 ? 1.939 15.166 -0.433 1.00 75.44 189 SER A C 1
ATOM 1558 O O . SER A 1 189 ? 2.965 15.396 -1.057 1.00 75.44 189 SER A O 1
ATOM 1560 N N . TRP A 1 190 ? 0.726 15.287 -0.982 1.00 68.50 190 TRP A N 1
ATOM 1561 C CA . TRP A 1 190 ? 0.470 15.618 -2.392 1.00 68.50 190 TRP A CA 1
ATOM 1562 C C . TRP A 1 190 ? 0.224 17.126 -2.605 1.00 68.50 190 TRP A C 1
ATOM 1564 O O . TRP A 1 190 ? -0.348 17.552 -3.607 1.00 68.50 190 TRP A O 1
ATOM 1574 N N . ASN A 1 191 ? 0.613 17.967 -1.643 1.00 71.56 191 ASN A N 1
ATOM 1575 C CA . ASN A 1 191 ? 0.387 19.406 -1.724 1.00 71.56 191 ASN A CA 1
ATOM 1576 C C . ASN A 1 191 ? 1.351 20.079 -2.717 1.00 71.56 191 ASN A C 1
ATOM 1578 O O . ASN A 1 191 ? 2.519 20.287 -2.405 1.00 71.56 191 ASN A O 1
ATOM 1582 N N . ASN A 1 192 ? 0.832 20.552 -3.852 1.00 70.62 192 ASN A N 1
ATOM 1583 C CA . ASN A 1 192 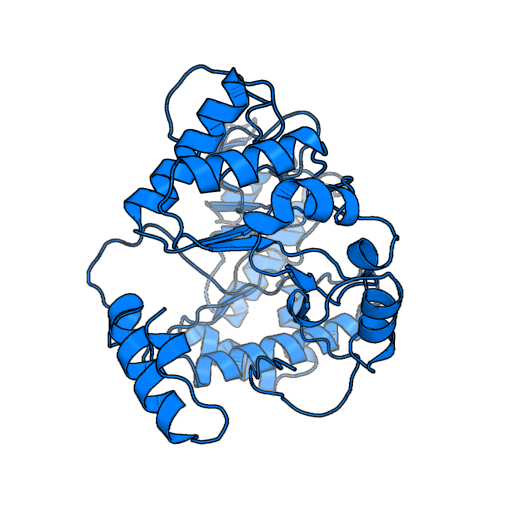? 1.637 21.249 -4.870 1.00 70.62 192 ASN A CA 1
ATOM 1584 C C . ASN A 1 192 ? 2.181 22.622 -4.432 1.00 70.62 192 ASN A C 1
ATOM 1586 O O . ASN A 1 192 ? 3.182 23.086 -4.971 1.00 70.62 192 ASN A O 1
ATOM 1590 N N . ILE A 1 193 ? 1.495 23.312 -3.512 1.00 73.88 193 ILE A N 1
ATOM 1591 C CA . ILE A 1 193 ? 1.848 24.686 -3.105 1.00 73.88 193 ILE A CA 1
ATOM 1592 C C . ILE A 1 193 ? 2.701 24.673 -1.836 1.00 73.88 193 ILE A C 1
ATOM 1594 O O . ILE A 1 193 ? 3.786 25.246 -1.801 1.00 73.88 193 ILE A O 1
ATOM 1598 N N . ASN A 1 194 ? 2.195 24.027 -0.782 1.00 71.88 194 ASN A N 1
ATOM 1599 C CA . ASN A 1 194 ? 2.807 24.033 0.541 1.00 71.88 194 ASN A CA 1
ATOM 1600 C C . ASN A 1 194 ? 3.149 22.609 0.970 1.00 71.88 194 ASN A C 1
ATOM 1602 O O . ASN A 1 194 ? 2.263 21.842 1.352 1.00 71.88 194 ASN A O 1
ATOM 1606 N N . ASN A 1 195 ? 4.441 22.291 0.984 1.00 73.69 195 ASN A N 1
ATOM 1607 C CA . ASN A 1 195 ? 4.924 21.030 1.533 1.00 73.69 195 ASN A CA 1
ATOM 1608 C C . ASN A 1 195 ? 4.568 20.938 3.018 1.00 73.69 195 ASN A C 1
ATOM 1610 O O . ASN A 1 195 ? 4.927 21.819 3.806 1.00 73.69 195 ASN A O 1
ATOM 1614 N N . PHE A 1 196 ? 3.881 19.866 3.406 1.00 76.19 196 PHE A N 1
ATOM 1615 C CA . PHE A 1 196 ? 3.547 19.643 4.804 1.00 76.19 196 PHE A CA 1
ATOM 1616 C C . PHE A 1 196 ? 4.836 19.367 5.611 1.00 76.19 196 PHE A C 1
ATOM 1618 O O . PHE A 1 196 ? 5.642 18.524 5.212 1.00 76.19 196 PHE A O 1
ATOM 1625 N N . PRO A 1 197 ? 5.095 20.087 6.718 1.00 74.44 197 PRO A N 1
ATOM 1626 C CA . PRO A 1 197 ? 6.423 20.109 7.338 1.00 74.44 197 PRO A CA 1
ATOM 1627 C C . PRO A 1 197 ? 6.750 18.893 8.221 1.00 74.44 197 PRO A C 1
ATOM 1629 O O . PRO A 1 197 ? 7.905 18.756 8.634 1.00 74.44 197 PRO A O 1
ATOM 1632 N N . HIS A 1 198 ? 5.777 18.027 8.529 1.00 76.88 198 HIS A N 1
ATOM 1633 C CA . HIS A 1 198 ? 5.918 16.939 9.503 1.00 76.88 198 HIS A CA 1
ATOM 1634 C C . HIS A 1 198 ? 5.479 15.585 8.935 1.00 76.88 198 HIS A C 1
ATOM 1636 O O . HIS A 1 198 ? 4.495 15.501 8.214 1.00 76.88 198 HIS A O 1
ATOM 1642 N N . THR A 1 199 ? 6.161 14.506 9.313 1.00 77.44 199 THR A N 1
ATOM 1643 C CA . THR A 1 199 ? 5.733 13.125 9.014 1.00 77.44 199 THR A CA 1
ATOM 1644 C C . THR A 1 199 ? 5.012 12.482 10.193 1.00 77.44 199 THR A C 1
ATOM 1646 O O . THR A 1 199 ? 4.075 11.722 9.990 1.00 77.44 199 THR A O 1
ATOM 1649 N N . THR A 1 200 ? 5.387 12.854 11.418 1.00 81.12 200 THR A N 1
ATOM 1650 C CA . THR A 1 200 ? 4.705 12.492 12.666 1.00 81.12 200 THR A CA 1
ATOM 1651 C C . THR A 1 200 ? 4.449 13.765 13.459 1.00 81.12 200 THR A C 1
ATOM 1653 O O . THR A 1 200 ? 5.356 14.582 13.626 1.00 81.12 200 THR A O 1
ATOM 1656 N N . PHE A 1 201 ? 3.220 13.966 13.925 1.00 83.56 201 PHE A N 1
ATOM 1657 C CA . PHE A 1 201 ? 2.804 15.207 14.575 1.00 83.56 201 PHE A CA 1
ATOM 1658 C C . PHE A 1 201 ? 1.653 14.972 15.554 1.00 83.56 201 PHE A C 1
ATOM 1660 O O . PHE A 1 201 ? 0.962 13.958 15.499 1.00 83.56 201 PHE A O 1
ATOM 1667 N N . ILE A 1 202 ? 1.432 15.926 16.457 1.00 92.12 202 ILE A N 1
ATOM 1668 C CA . ILE A 1 202 ? 0.221 15.967 17.276 1.00 92.12 202 ILE A CA 1
ATOM 1669 C C . ILE A 1 202 ? -0.779 16.870 16.566 1.00 92.12 202 ILE A C 1
ATOM 1671 O O . ILE A 1 202 ? -0.536 18.065 16.401 1.00 92.12 202 ILE A O 1
ATOM 1675 N N . TRP A 1 203 ? -1.889 16.293 16.117 1.00 92.38 203 TRP A N 1
ATOM 1676 C CA . TRP A 1 203 ? -2.963 17.045 15.491 1.00 92.38 203 TRP A CA 1
ATOM 1677 C C . TRP A 1 203 ? -3.967 17.482 16.549 1.00 92.38 203 TRP A C 1
ATOM 1679 O O . TRP A 1 203 ? -4.590 16.641 17.199 1.00 92.38 203 TRP A O 1
ATOM 1689 N N . VAL A 1 204 ? -4.101 18.796 16.718 1.00 92.81 204 VAL A N 1
ATOM 1690 C CA . VAL A 1 204 ? -4.957 19.419 17.729 1.00 92.81 204 VAL A CA 1
ATOM 1691 C C . VAL A 1 204 ? -6.178 20.045 17.055 1.00 92.81 204 VAL A C 1
ATOM 1693 O O . VAL A 1 204 ? -6.039 20.838 16.121 1.00 92.81 204 VAL A O 1
ATOM 1696 N N . SER A 1 205 ? -7.369 19.682 17.523 1.00 94.06 205 SER A N 1
ATOM 1697 C CA . SER A 1 205 ? -8.633 20.315 17.144 1.00 94.06 205 SER A CA 1
ATOM 1698 C C . SER A 1 205 ? -8.787 21.696 17.798 1.00 94.06 205 SER A C 1
ATOM 1700 O O . SER A 1 205 ? -8.156 21.964 18.821 1.00 94.06 205 SER A O 1
ATOM 1702 N N . PRO A 1 206 ? -9.650 22.586 17.268 1.00 94.12 206 PRO A N 1
ATOM 1703 C CA . PRO A 1 206 ? -9.900 23.902 17.865 1.00 94.12 206 PRO A CA 1
ATOM 1704 C C . PRO A 1 206 ? -10.373 23.870 19.328 1.00 94.12 206 PRO A C 1
ATOM 1706 O O . PRO A 1 206 ? -10.183 24.846 20.047 1.00 94.12 206 PRO A O 1
ATOM 1709 N N . ASP A 1 207 ? -10.977 22.766 19.777 1.00 93.75 207 ASP A N 1
ATOM 1710 C CA . ASP A 1 207 ? -11.402 22.550 21.167 1.00 93.75 207 ASP A CA 1
ATOM 1711 C C . ASP A 1 207 ? -10.259 22.103 22.105 1.00 93.75 207 ASP A C 1
ATOM 1713 O O . ASP A 1 207 ? -10.463 21.993 23.312 1.00 93.75 207 ASP A O 1
ATOM 1717 N N . GLY A 1 208 ? -9.066 21.830 21.565 1.00 94.81 208 GLY A N 1
ATOM 1718 C CA . GLY A 1 208 ? -7.901 21.330 22.299 1.00 94.81 208 GLY A CA 1
ATOM 1719 C C . GLY A 1 208 ? -7.766 19.804 22.330 1.00 94.81 208 GLY A C 1
ATOM 1720 O O . GLY A 1 208 ? -6.774 19.296 22.856 1.00 94.81 208 GLY A O 1
ATOM 1721 N N . SER A 1 209 ? -8.712 19.053 21.756 1.00 95.31 209 SER A N 1
ATOM 1722 C CA . SER A 1 209 ? -8.587 17.598 21.622 1.00 95.31 209 SER A CA 1
ATOM 1723 C C . SER A 1 209 ? -7.423 17.236 20.698 1.00 95.31 209 SER A C 1
ATOM 1725 O O . SER A 1 209 ? -7.209 17.893 19.684 1.00 95.31 209 SER A O 1
ATOM 1727 N N . GLN A 1 210 ? -6.679 16.174 21.018 1.00 92.56 210 GLN A N 1
ATOM 1728 C CA . GLN A 1 210 ? -5.458 15.821 20.289 1.00 92.56 210 GLN A CA 1
ATOM 1729 C C . GLN A 1 210 ? -5.378 14.342 19.903 1.00 92.56 210 GLN A C 1
ATOM 1731 O O . GLN A 1 210 ? -5.733 13.463 20.694 1.00 92.56 210 GLN A O 1
ATOM 1736 N N . VAL A 1 211 ? -4.834 14.071 18.716 1.00 92.88 211 VAL A N 1
ATOM 1737 C CA . VAL A 1 211 ? -4.478 12.724 18.237 1.00 92.88 211 VAL A CA 1
ATOM 1738 C C . VAL A 1 211 ? -3.058 12.709 17.678 1.00 92.88 211 VAL A C 1
ATOM 1740 O O . VAL A 1 211 ? -2.568 13.719 17.172 1.00 92.88 211 VAL A O 1
ATOM 1743 N N . MET A 1 212 ? -2.388 11.561 17.756 1.00 93.81 212 MET A N 1
ATOM 1744 C CA . MET A 1 212 ? -1.084 11.381 17.116 1.00 93.81 212 MET A CA 1
ATOM 1745 C C . MET A 1 212 ? -1.285 11.085 15.628 1.00 93.81 212 MET A C 1
ATOM 1747 O O . MET A 1 212 ? -1.817 10.036 15.277 1.00 93.81 212 MET A O 1
ATOM 1751 N N . GLY A 1 213 ? -0.884 12.019 14.770 1.00 86.44 213 GLY A N 1
ATOM 1752 C CA . GLY A 1 213 ? -0.976 11.930 13.318 1.00 86.44 213 GLY A CA 1
ATOM 1753 C C . GLY A 1 213 ? 0.315 11.429 12.676 1.00 86.44 213 GLY A C 1
ATOM 1754 O O . GLY A 1 213 ? 1.413 11.791 13.106 1.00 86.44 213 GLY A O 1
ATOM 1755 N N . MET A 1 214 ? 0.175 10.638 11.616 1.00 85.50 214 MET A N 1
ATOM 1756 C CA . MET A 1 214 ? 1.264 10.222 10.738 1.00 85.50 214 MET A CA 1
ATOM 1757 C C . MET A 1 214 ? 0.881 10.442 9.271 1.00 85.50 214 MET A C 1
ATOM 1759 O O . MET A 1 214 ? -0.231 10.101 8.863 1.00 85.50 214 MET A O 1
ATOM 1763 N N . VAL A 1 215 ? 1.805 10.991 8.480 1.00 81.00 215 VAL A N 1
ATOM 1764 C CA . VAL A 1 215 ? 1.697 11.058 7.016 1.00 81.00 215 VAL A CA 1
ATOM 1765 C C . VAL A 1 215 ? 2.530 9.933 6.402 1.00 81.00 215 VAL A C 1
ATOM 1767 O O . VAL A 1 215 ? 3.708 9.787 6.731 1.00 81.00 215 VAL A O 1
ATOM 1770 N N . GLY A 1 216 ? 1.920 9.126 5.536 1.00 66.69 216 GLY A N 1
ATOM 1771 C CA . GLY A 1 216 ? 2.574 8.042 4.809 1.00 66.69 216 GLY A CA 1
ATOM 1772 C C . GLY A 1 216 ? 3.616 8.538 3.801 1.00 66.69 216 GLY A C 1
ATOM 1773 O O . GLY A 1 216 ? 3.628 9.705 3.413 1.00 66.69 216 GLY A O 1
ATOM 1774 N N . GLY A 1 217 ? 4.505 7.630 3.386 1.00 55.09 217 GLY A N 1
ATOM 1775 C CA . GLY A 1 217 ? 5.749 7.912 2.657 1.00 55.09 217 GLY A CA 1
ATOM 1776 C C . GLY A 1 217 ? 5.680 8.014 1.124 1.00 55.09 217 GLY A C 1
ATOM 1777 O O . GLY A 1 217 ? 6.717 8.230 0.510 1.00 55.09 217 GLY A O 1
ATOM 1778 N N . GLY A 1 218 ? 4.516 7.845 0.493 1.00 45.03 218 GLY A N 1
ATOM 1779 C CA . GLY A 1 218 ? 4.410 7.566 -0.948 1.00 45.03 218 GLY A CA 1
ATOM 1780 C C . GLY A 1 218 ? 4.119 8.729 -1.907 1.00 45.03 218 GLY A C 1
ATOM 1781 O O . GLY A 1 218 ? 3.449 8.484 -2.903 1.00 45.03 218 GLY A O 1
ATOM 1782 N N . ALA A 1 219 ? 4.545 9.971 -1.649 1.00 34.69 219 ALA A N 1
ATOM 1783 C CA . ALA A 1 219 ? 4.301 11.083 -2.583 1.00 34.69 219 ALA A CA 1
ATOM 1784 C C . ALA A 1 219 ? 5.580 11.670 -3.195 1.00 34.69 219 ALA A C 1
ATOM 1786 O O . ALA A 1 219 ? 6.603 11.722 -2.498 1.00 34.69 219 ALA A O 1
ATOM 1787 N N . PRO A 1 220 ? 5.508 12.187 -4.441 1.00 33.91 220 PRO A N 1
ATOM 1788 C CA . PRO A 1 220 ? 6.580 12.972 -5.046 1.00 33.91 220 PRO A CA 1
ATOM 1789 C C . PRO A 1 220 ? 6.865 14.173 -4.138 1.00 33.91 220 PRO A C 1
ATOM 1791 O O . PRO A 1 220 ? 5.996 15.011 -3.903 1.00 33.91 220 PRO A O 1
ATOM 1794 N N . GLY A 1 221 ? 8.049 14.200 -3.526 1.00 39.62 221 GLY A N 1
ATOM 1795 C CA . GLY A 1 221 ? 8.426 15.201 -2.521 1.00 39.62 221 GLY A CA 1
ATOM 1796 C C . GLY A 1 221 ? 8.639 14.674 -1.097 1.00 39.62 221 GLY A C 1
ATOM 1797 O O . GLY A 1 221 ? 9.179 15.416 -0.267 1.00 39.62 221 GLY A O 1
ATOM 1798 N N . ILE A 1 222 ? 8.341 13.402 -0.802 1.00 38.69 222 ILE A N 1
ATOM 1799 C CA . ILE A 1 222 ? 8.813 12.748 0.429 1.00 38.69 222 ILE A CA 1
ATOM 1800 C C . ILE A 1 222 ? 10.281 12.382 0.240 1.00 38.69 222 ILE A C 1
ATOM 1802 O O . ILE A 1 222 ? 10.674 11.271 -0.098 1.00 38.69 222 ILE A O 1
ATOM 1806 N N . ARG A 1 223 ? 11.118 13.396 0.453 1.00 40.69 223 ARG A N 1
ATOM 1807 C CA . ARG A 1 223 ? 12.570 13.279 0.502 1.00 40.69 223 ARG A CA 1
ATOM 1808 C C . ARG A 1 223 ? 12.921 12.421 1.714 1.00 40.69 223 ARG A C 1
ATOM 1810 O O . ARG A 1 223 ? 13.031 12.929 2.829 1.00 40.69 223 ARG A O 1
ATOM 1817 N N . THR A 1 224 ? 13.151 11.131 1.497 1.00 35.50 224 THR A N 1
ATOM 1818 C CA . THR A 1 224 ? 13.666 10.170 2.492 1.00 35.50 224 THR A CA 1
ATOM 1819 C C . THR A 1 224 ? 15.062 10.528 3.023 1.00 35.50 224 THR A C 1
ATOM 1821 O O . THR A 1 224 ? 15.585 9.853 3.904 1.00 35.50 224 THR A O 1
ATOM 1824 N N . PHE A 1 225 ? 15.640 11.646 2.576 1.00 35.06 225 PHE A N 1
ATOM 1825 C CA . PHE A 1 225 ? 16.827 12.270 3.148 1.00 35.06 225 PHE A CA 1
ATOM 1826 C C . PHE A 1 225 ? 16.527 13.676 3.680 1.00 35.06 225 PHE A C 1
ATOM 1828 O O . PHE A 1 225 ? 17.076 14.664 3.200 1.00 35.06 225 PHE A O 1
ATOM 1835 N N . ARG A 1 226 ? 15.679 13.797 4.707 1.00 35.66 226 ARG A N 1
ATOM 1836 C CA . ARG A 1 226 ? 15.672 15.001 5.551 1.00 35.66 226 ARG A CA 1
ATOM 1837 C C . ARG A 1 226 ? 16.308 14.675 6.893 1.00 35.66 226 ARG A C 1
ATOM 1839 O O . ARG A 1 226 ? 15.706 14.044 7.755 1.00 35.66 226 ARG A O 1
ATOM 1846 N N . ARG A 1 227 ? 17.550 15.124 7.080 1.00 31.75 227 ARG A N 1
ATOM 1847 C CA . ARG A 1 227 ? 18.135 15.241 8.416 1.00 31.75 227 ARG A CA 1
ATOM 1848 C C . ARG A 1 227 ? 17.336 16.329 9.139 1.00 31.75 227 ARG A C 1
ATOM 1850 O O . ARG A 1 227 ? 17.240 17.446 8.637 1.00 31.75 227 ARG A O 1
ATOM 1857 N N . CYS A 1 228 ? 16.744 16.001 10.286 1.00 31.28 228 CYS A N 1
ATOM 1858 C CA . CYS A 1 228 ? 16.151 16.971 11.204 1.00 31.28 228 CYS A CA 1
ATOM 1859 C C . CYS A 1 228 ? 17.233 17.935 11.705 1.00 31.28 228 CYS A C 1
ATOM 1861 O O . CYS A 1 228 ? 17.763 17.731 12.790 1.00 31.28 228 CYS A O 1
ATOM 1863 N N . HIS A 1 229 ? 17.574 18.972 10.944 1.00 29.81 229 HIS A N 1
ATOM 1864 C CA . HIS A 1 229 ? 18.208 20.173 11.470 1.00 29.81 229 HIS A CA 1
ATOM 1865 C C . HIS A 1 229 ? 17.565 21.419 10.860 1.00 29.81 229 HIS A C 1
ATOM 1867 O O . HIS A 1 229 ? 17.132 21.456 9.713 1.00 29.81 229 HIS A O 1
ATOM 1873 N N . SER A 1 230 ? 17.421 22.388 11.748 1.00 41.28 230 SER A N 1
ATOM 1874 C CA . SER A 1 230 ? 16.642 23.615 11.711 1.00 41.28 230 SER A CA 1
ATOM 1875 C C . SER A 1 230 ? 16.976 24.587 10.574 1.00 41.28 230 SER A C 1
ATOM 1877 O O . SER A 1 230 ? 18.132 24.737 10.194 1.00 41.28 230 SER A O 1
ATOM 1879 N N . ASN A 1 231 ? 15.957 25.368 10.198 1.00 33.84 231 ASN A N 1
ATOM 1880 C CA . ASN A 1 231 ? 16.043 26.735 9.661 1.00 33.84 231 ASN A CA 1
ATOM 1881 C C . ASN A 1 231 ? 16.505 26.956 8.214 1.00 33.84 231 ASN A C 1
ATOM 1883 O O . ASN A 1 231 ? 17.127 27.979 7.938 1.00 33.84 231 ASN A O 1
ATOM 1887 N N . LEU A 1 232 ? 16.104 26.115 7.259 1.00 33.81 232 LEU A N 1
ATOM 1888 C CA . LEU A 1 232 ? 16.152 26.521 5.852 1.00 33.81 232 LEU A CA 1
ATOM 1889 C C . LEU A 1 232 ? 14.889 26.111 5.078 1.00 33.81 232 LEU A C 1
ATOM 1891 O O . LEU A 1 232 ? 14.592 24.931 4.882 1.00 33.81 232 LEU A O 1
ATOM 1895 N N . ASN A 1 233 ? 14.141 27.125 4.631 1.00 36.59 233 ASN A N 1
ATOM 1896 C CA . ASN A 1 233 ? 13.107 27.011 3.603 1.00 36.59 233 ASN A CA 1
ATOM 1897 C C . ASN A 1 233 ? 13.791 26.700 2.264 1.00 36.59 233 ASN A C 1
ATOM 1899 O O . ASN A 1 233 ? 14.041 27.602 1.471 1.00 36.59 233 ASN A O 1
ATOM 1903 N N . ILE A 1 234 ? 14.124 25.434 2.019 1.00 40.34 234 ILE A N 1
ATOM 1904 C CA . ILE A 1 234 ? 14.625 24.984 0.717 1.00 40.34 234 ILE A CA 1
ATOM 1905 C C . ILE A 1 234 ? 13.534 24.142 0.065 1.00 40.34 234 ILE A C 1
ATOM 1907 O O . ILE A 1 234 ? 13.404 22.943 0.309 1.00 40.34 234 ILE A O 1
ATOM 1911 N N . THR A 1 235 ? 12.710 24.792 -0.749 1.00 42.19 235 THR A N 1
ATOM 1912 C CA . THR A 1 235 ? 11.708 24.150 -1.608 1.00 42.19 235 THR A CA 1
ATOM 1913 C C . THR A 1 235 ? 12.303 23.644 -2.930 1.00 42.19 235 THR A C 1
ATOM 1915 O O . THR A 1 235 ? 11.590 23.026 -3.710 1.00 42.19 235 THR A O 1
ATOM 1918 N N . THR A 1 236 ? 13.608 23.826 -3.176 1.00 45.41 236 THR A N 1
ATOM 1919 C CA . THR A 1 236 ? 14.230 23.643 -4.505 1.00 45.41 236 THR A CA 1
ATOM 1920 C C . THR A 1 236 ? 15.538 22.833 -4.525 1.00 45.41 236 THR A C 1
ATOM 1922 O O . THR A 1 236 ? 16.254 22.873 -5.519 1.00 45.41 236 THR A O 1
ATOM 1925 N N . ALA A 1 237 ? 15.872 22.063 -3.480 1.00 53.22 237 ALA A N 1
ATOM 1926 C CA . ALA A 1 237 ? 17.041 21.167 -3.504 1.00 53.22 237 ALA A CA 1
ATOM 1927 C C . ALA A 1 237 ? 16.771 19.931 -4.381 1.00 53.22 237 ALA A C 1
ATOM 1929 O O . ALA A 1 237 ? 16.395 18.875 -3.878 1.00 53.22 237 ALA A O 1
ATOM 1930 N N . THR A 1 238 ? 16.850 20.074 -5.699 1.00 67.94 238 THR A N 1
ATOM 1931 C CA . THR A 1 238 ? 16.763 18.953 -6.642 1.00 67.94 238 THR A CA 1
ATOM 1932 C C . THR A 1 238 ? 18.133 18.709 -7.271 1.00 67.94 238 THR A C 1
ATOM 1934 O O . THR A 1 238 ? 18.981 19.602 -7.325 1.00 67.94 238 THR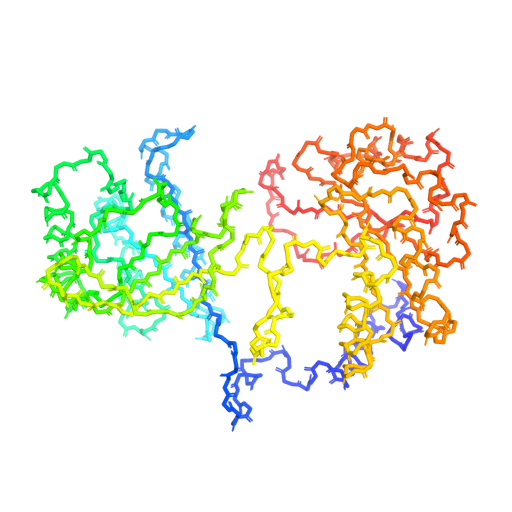 A O 1
ATOM 1937 N N . LEU A 1 239 ? 18.348 17.500 -7.796 1.00 80.31 239 LEU A N 1
ATOM 1938 C CA . LEU A 1 239 ? 19.509 17.195 -8.648 1.00 80.31 239 LEU A CA 1
ATOM 1939 C C . LEU A 1 239 ? 19.482 17.988 -9.979 1.00 80.31 239 LEU A C 1
ATOM 1941 O O . LEU A 1 239 ? 20.468 18.026 -10.710 1.00 80.31 239 LEU A O 1
ATOM 1945 N N . ASP A 1 240 ? 18.378 18.680 -10.255 1.00 83.81 240 ASP A N 1
ATOM 1946 C CA . ASP A 1 240 ? 18.180 19.558 -11.410 1.00 83.81 240 ASP A CA 1
ATOM 1947 C C . ASP A 1 240 ? 18.322 21.059 -11.072 1.00 83.81 240 ASP A C 1
ATOM 1949 O O . ASP A 1 240 ? 18.133 21.926 -11.918 1.00 83.81 240 ASP A O 1
ATOM 1953 N N . GLY A 1 241 ? 18.630 21.401 -9.816 1.00 81.00 241 GLY A N 1
ATOM 1954 C CA . GLY A 1 241 ? 18.765 22.791 -9.380 1.00 81.00 241 GLY A CA 1
ATOM 1955 C C . GLY A 1 241 ? 20.081 23.453 -9.817 1.00 81.00 241 GLY A C 1
ATOM 1956 O O . GLY A 1 241 ? 20.921 22.862 -10.498 1.00 81.00 241 GLY A O 1
ATOM 1957 N N . ASN A 1 242 ? 20.315 24.692 -9.377 1.00 84.00 242 ASN A N 1
ATOM 1958 C CA . ASN A 1 242 ? 21.620 25.348 -9.540 1.00 84.00 242 ASN A CA 1
ATOM 1959 C C . ASN A 1 242 ? 22.743 24.580 -8.806 1.00 84.00 242 ASN A C 1
ATOM 1961 O O . ASN A 1 242 ? 22.464 23.708 -7.982 1.00 84.00 242 ASN A O 1
ATOM 1965 N N . ASP A 1 243 ? 24.007 24.917 -9.066 1.00 82.50 243 ASP A N 1
ATOM 1966 C CA . ASP A 1 243 ? 25.164 24.185 -8.522 1.00 82.50 243 ASP A CA 1
ATOM 1967 C C . ASP A 1 243 ? 25.134 24.021 -6.998 1.00 82.50 243 ASP A C 1
ATOM 1969 O O . ASP A 1 243 ? 25.405 22.934 -6.491 1.00 82.50 243 ASP A O 1
ATOM 1973 N N . ALA A 1 244 ? 24.732 25.055 -6.254 1.00 77.31 244 ALA A N 1
ATOM 1974 C CA . ALA A 1 244 ? 24.641 24.972 -4.797 1.00 77.31 244 ALA A CA 1
ATOM 1975 C C . ALA A 1 244 ? 23.611 23.918 -4.355 1.00 77.31 244 ALA A C 1
ATOM 1977 O O . ALA A 1 244 ? 23.917 23.043 -3.545 1.00 77.31 244 ALA A O 1
ATOM 1978 N N . THR A 1 245 ? 22.408 23.958 -4.935 1.00 79.31 245 THR A N 1
ATOM 1979 C CA . THR A 1 245 ? 21.341 22.987 -4.639 1.00 79.31 245 THR A CA 1
ATOM 1980 C C . THR A 1 245 ? 21.652 21.577 -5.142 1.00 79.31 245 THR A C 1
ATOM 1982 O O . THR A 1 245 ? 21.291 20.594 -4.487 1.00 79.31 245 THR A O 1
ATOM 1985 N N . PHE A 1 246 ? 22.360 21.470 -6.269 1.00 85.75 246 PHE A N 1
ATOM 1986 C CA . PHE A 1 246 ? 22.835 20.203 -6.804 1.00 85.75 246 PHE A CA 1
ATOM 1987 C C . PHE A 1 246 ? 23.824 19.556 -5.849 1.00 85.75 246 PHE A C 1
ATOM 1989 O O . PHE A 1 246 ? 23.614 18.415 -5.460 1.00 85.75 246 PHE A O 1
ATOM 1996 N N . HIS A 1 247 ? 24.859 20.283 -5.421 1.00 83.69 247 HIS A N 1
ATOM 1997 C CA . HIS A 1 247 ? 25.884 19.740 -4.536 1.00 83.69 247 HIS A CA 1
ATOM 1998 C C . HIS A 1 247 ? 25.317 19.300 -3.186 1.00 83.69 247 HIS A C 1
ATOM 2000 O O . HIS A 1 247 ? 25.724 18.259 -2.676 1.00 83.69 247 HIS A O 1
ATOM 2006 N N . GLU A 1 248 ? 24.350 20.032 -2.629 1.00 79.06 248 GLU A N 1
ATOM 2007 C CA . GLU A 1 248 ? 23.683 19.636 -1.386 1.00 79.06 248 GLU A CA 1
ATOM 2008 C C . GLU A 1 248 ? 22.885 18.331 -1.560 1.00 79.06 248 GLU A C 1
ATOM 2010 O O . GLU A 1 248 ? 23.052 17.385 -0.787 1.00 79.06 248 GLU A O 1
ATOM 2015 N N . SER A 1 249 ? 22.075 18.243 -2.618 1.00 77.56 249 SER A N 1
ATOM 2016 C CA . SER A 1 249 ? 21.254 17.058 -2.915 1.00 77.56 249 SER A CA 1
ATOM 2017 C C . SER A 1 249 ? 22.116 15.845 -3.274 1.00 77.56 249 SER A C 1
ATOM 2019 O O . SER A 1 249 ? 21.902 14.733 -2.790 1.00 77.56 249 SER A O 1
ATOM 2021 N N . TYR A 1 250 ? 23.138 16.068 -4.093 1.00 87.56 250 TYR A N 1
ATOM 2022 C CA . TYR A 1 250 ? 24.070 15.050 -4.541 1.00 87.56 250 TYR A CA 1
ATOM 2023 C C . TYR A 1 250 ? 24.959 14.544 -3.399 1.00 87.56 250 TYR A C 1
ATOM 2025 O O . TYR A 1 250 ? 25.245 13.352 -3.337 1.00 87.56 250 TYR A O 1
ATOM 2033 N N . ALA A 1 251 ? 25.343 15.389 -2.436 1.00 83.00 251 ALA A N 1
ATOM 2034 C CA . ALA A 1 251 ? 26.106 14.947 -1.268 1.00 83.00 251 ALA A CA 1
ATOM 2035 C C . ALA A 1 251 ? 25.349 13.901 -0.434 1.00 83.00 251 ALA A C 1
ATOM 2037 O O . ALA A 1 251 ? 25.970 12.980 0.104 1.00 83.00 251 ALA A O 1
ATOM 2038 N N . LEU A 1 252 ? 24.018 14.000 -0.353 1.00 78.88 252 LEU A N 1
ATOM 2039 C CA . LEU A 1 252 ? 23.174 13.005 0.316 1.00 78.88 252 LEU A CA 1
ATOM 2040 C C . LEU A 1 252 ? 23.197 11.673 -0.440 1.00 78.88 252 LEU A C 1
ATOM 2042 O O . LEU A 1 252 ? 23.430 10.627 0.169 1.00 78.88 252 LEU A O 1
ATOM 2046 N N . LEU A 1 253 ? 23.033 11.728 -1.765 1.00 82.06 253 LEU A N 1
ATOM 2047 C CA . LEU A 1 253 ? 23.118 10.560 -2.641 1.00 82.06 253 LEU A CA 1
ATOM 2048 C C . LEU A 1 253 ? 24.495 9.885 -2.545 1.00 82.06 253 LEU A C 1
ATOM 2050 O O . LEU A 1 253 ? 24.586 8.685 -2.289 1.00 82.06 253 LEU A O 1
ATOM 2054 N N . LYS A 1 254 ? 25.570 10.671 -2.659 1.00 88.44 254 LYS A N 1
ATOM 2055 C CA . LYS A 1 254 ? 26.956 10.212 -2.543 1.00 88.44 254 LYS A CA 1
ATOM 2056 C C . LYS A 1 254 ? 27.210 9.553 -1.190 1.00 88.44 254 LYS A C 1
ATOM 2058 O O . LYS A 1 254 ? 27.763 8.458 -1.132 1.00 88.44 254 LYS A O 1
ATOM 2063 N N . SER A 1 255 ? 26.754 10.183 -0.107 1.00 82.88 255 SER A N 1
ATOM 2064 C CA . SER A 1 255 ? 26.890 9.642 1.249 1.00 82.88 255 SER A CA 1
ATOM 2065 C C . SER A 1 255 ? 26.155 8.313 1.411 1.00 82.88 255 SER A C 1
ATOM 2067 O O . SER A 1 255 ? 26.667 7.420 2.078 1.00 82.88 255 SER A O 1
ATOM 2069 N N . MET A 1 256 ? 24.973 8.160 0.806 1.00 83.06 256 MET A N 1
ATOM 2070 C CA . MET A 1 256 ? 24.223 6.902 0.807 1.00 83.06 256 MET A CA 1
ATOM 2071 C C . MET A 1 256 ? 24.999 5.801 0.076 1.00 83.06 256 MET A C 1
ATOM 2073 O O . MET A 1 256 ? 25.250 4.748 0.664 1.00 83.06 256 MET A O 1
ATOM 2077 N N . ILE A 1 257 ? 25.454 6.080 -1.150 1.00 85.62 257 ILE A N 1
ATOM 2078 C CA . ILE A 1 257 ? 26.241 5.142 -1.961 1.00 85.62 257 ILE A CA 1
ATOM 2079 C C . ILE A 1 257 ? 27.489 4.681 -1.196 1.00 85.62 257 ILE A C 1
ATOM 2081 O O . ILE A 1 257 ? 27.752 3.483 -1.109 1.00 85.62 257 ILE A O 1
ATOM 2085 N N . GLN A 1 258 ? 28.224 5.615 -0.583 1.00 88.38 258 GLN A N 1
ATOM 2086 C CA . GLN A 1 258 ? 29.433 5.315 0.189 1.00 88.38 258 GLN A CA 1
ATOM 2087 C C . GLN A 1 258 ? 29.129 4.543 1.475 1.00 88.38 258 GLN A C 1
ATOM 2089 O O . GLN A 1 258 ? 29.803 3.563 1.781 1.00 88.38 258 GLN A O 1
ATOM 2094 N N . LYS A 1 259 ? 28.104 4.959 2.226 1.00 82.44 259 LYS A N 1
ATOM 2095 C CA . LYS A 1 259 ? 27.730 4.335 3.501 1.00 82.44 259 LYS A CA 1
ATOM 2096 C C . LYS A 1 259 ? 27.356 2.865 3.330 1.00 82.44 259 LYS A C 1
ATOM 2098 O O . LYS A 1 259 ? 27.685 2.061 4.197 1.00 82.44 259 LYS A O 1
ATOM 2103 N N . TYR A 1 260 ? 26.660 2.534 2.246 1.00 73.25 260 TYR A N 1
ATOM 2104 C CA . TYR A 1 260 ? 26.205 1.172 1.967 1.00 73.25 260 TYR A CA 1
ATOM 2105 C C . TYR A 1 260 ? 27.085 0.435 0.953 1.00 73.25 260 TYR A C 1
ATOM 2107 O O . TYR A 1 260 ? 26.770 -0.693 0.589 1.00 73.25 260 TYR A O 1
ATOM 2115 N N . ASN A 1 261 ? 28.197 1.047 0.532 1.00 84.75 261 ASN A N 1
ATOM 2116 C CA . ASN A 1 261 ? 29.163 0.482 -0.407 1.00 84.75 261 ASN A CA 1
ATOM 2117 C C . ASN A 1 261 ? 28.508 -0.066 -1.691 1.00 84.75 261 ASN A C 1
ATOM 2119 O O . ASN A 1 261 ? 28.807 -1.178 -2.135 1.00 84.75 261 ASN A O 1
ATOM 2123 N N . LEU A 1 262 ? 27.569 0.698 -2.262 1.00 81.44 262 LEU A N 1
ATOM 2124 C CA . LEU A 1 262 ? 26.852 0.281 -3.466 1.00 81.44 262 LEU A CA 1
ATOM 2125 C C . LEU A 1 262 ? 27.808 0.252 -4.665 1.00 81.44 262 LEU A C 1
ATOM 2127 O O . LEU A 1 262 ? 28.646 1.135 -4.827 1.00 81.44 262 LEU A O 1
ATOM 2131 N N . ASN A 1 263 ? 27.675 -0.760 -5.524 1.00 85.19 263 ASN A N 1
ATOM 2132 C CA . ASN A 1 263 ? 28.495 -0.894 -6.737 1.00 85.19 263 ASN A CA 1
ATOM 2133 C C . ASN A 1 263 ? 27.856 -0.260 -7.973 1.00 85.19 263 ASN A C 1
ATOM 2135 O O . ASN A 1 263 ? 28.387 -0.387 -9.071 1.00 85.19 263 ASN A O 1
ATOM 2139 N N . GLY A 1 264 ? 26.705 0.373 -7.809 1.00 86.00 264 GLY A N 1
ATOM 2140 C CA . GLY A 1 264 ? 26.022 1.058 -8.882 1.00 86.00 264 GLY A CA 1
ATOM 2141 C C . GLY A 1 264 ? 24.702 1.645 -8.427 1.00 86.00 264 GLY A C 1
ATOM 2142 O O . GLY A 1 264 ? 24.288 1.469 -7.278 1.00 86.00 264 GLY A O 1
ATOM 2143 N N . ILE A 1 265 ? 24.056 2.338 -9.348 1.00 88.31 265 ILE A N 1
ATOM 2144 C CA . ILE A 1 265 ? 22.748 2.939 -9.168 1.00 88.31 265 ILE A CA 1
ATOM 2145 C C . ILE A 1 265 ? 21.962 2.873 -10.474 1.00 88.31 265 ILE A C 1
ATOM 2147 O O . ILE A 1 265 ? 22.510 3.098 -11.553 1.00 88.31 265 ILE A O 1
ATOM 2151 N N . ASP A 1 266 ? 20.675 2.575 -10.346 1.00 88.81 266 ASP A N 1
ATOM 2152 C CA . ASP A 1 266 ? 19.707 2.688 -11.428 1.00 88.81 266 ASP A CA 1
ATOM 2153 C C . ASP A 1 266 ? 18.933 3.996 -11.251 1.00 88.81 266 ASP A C 1
ATOM 2155 O O . ASP A 1 266 ? 18.332 4.231 -10.200 1.00 88.81 266 ASP A O 1
ATOM 2159 N N . LEU A 1 267 ? 19.023 4.886 -12.237 1.00 88.56 267 LEU A N 1
ATOM 2160 C CA . LEU A 1 267 ? 18.375 6.192 -12.212 1.00 88.56 267 LEU A CA 1
ATOM 2161 C C . LEU A 1 267 ? 17.017 6.099 -12.908 1.00 88.56 267 LEU A C 1
ATOM 2163 O O . LEU A 1 267 ? 16.920 6.133 -14.139 1.00 88.56 267 LEU A O 1
ATOM 2167 N N . ASP A 1 268 ? 15.971 6.014 -12.097 1.00 87.25 268 ASP A N 1
ATOM 2168 C CA . ASP A 1 268 ? 14.586 6.117 -12.538 1.00 87.25 268 ASP A CA 1
ATOM 2169 C C . ASP A 1 268 ? 14.097 7.563 -12.373 1.00 87.25 268 ASP A C 1
ATOM 2171 O O . ASP A 1 268 ? 13.964 8.066 -11.254 1.00 87.25 268 ASP A O 1
ATOM 2175 N N . VAL A 1 269 ? 13.926 8.276 -13.490 1.00 83.31 269 VAL A N 1
ATOM 2176 C CA . VAL A 1 269 ? 13.596 9.709 -13.488 1.00 83.31 269 VAL A CA 1
ATOM 2177 C C . VAL A 1 269 ? 12.142 9.903 -13.899 1.00 83.31 269 VAL A C 1
ATOM 2179 O O . VAL A 1 269 ? 11.815 10.056 -15.078 1.00 83.31 269 VAL A O 1
ATOM 2182 N N . GLU A 1 270 ? 11.270 9.922 -12.895 1.00 74.62 270 GLU A N 1
ATOM 2183 C CA . GLU A 1 270 ? 9.820 10.074 -13.071 1.00 74.62 270 GLU A CA 1
ATOM 2184 C C . GLU A 1 270 ? 9.318 11.521 -12.893 1.00 74.62 270 GLU A C 1
ATOM 2186 O O . GLU A 1 270 ? 8.142 11.813 -13.113 1.00 74.62 270 GLU A O 1
ATOM 2191 N N . GLU A 1 271 ? 10.205 12.450 -12.529 1.00 72.75 271 GLU A N 1
ATOM 2192 C CA . GLU A 1 271 ? 9.905 13.877 -12.368 1.00 72.75 271 GLU A CA 1
ATOM 2193 C C . GLU A 1 271 ? 10.572 14.714 -13.465 1.00 72.75 271 GLU A C 1
ATOM 2195 O O . GLU A 1 271 ? 11.610 14.343 -14.008 1.00 72.75 271 GLU A O 1
ATOM 2200 N N . SER A 1 272 ? 10.000 15.885 -13.764 1.00 79.12 272 SER A N 1
ATOM 2201 C CA . SER A 1 272 ? 10.574 16.830 -14.729 1.00 79.12 272 SER A CA 1
ATOM 2202 C C . SER A 1 272 ? 12.022 17.172 -14.366 1.00 79.12 272 SER A C 1
ATOM 2204 O O . SER A 1 272 ? 12.265 17.764 -13.317 1.00 79.12 272 SER A O 1
ATOM 2206 N N . MET A 1 273 ? 12.950 16.865 -15.268 1.00 85.31 273 MET A N 1
ATOM 2207 C CA . MET A 1 273 ? 14.379 17.123 -15.137 1.00 85.31 273 MET A CA 1
ATOM 2208 C C . MET A 1 273 ? 14.909 17.710 -16.447 1.00 85.31 273 MET A C 1
ATOM 2210 O O . MET A 1 273 ? 14.525 17.282 -17.537 1.00 85.31 273 MET A O 1
ATOM 2214 N N . SER A 1 274 ? 15.768 18.721 -16.360 1.00 89.50 274 SER A N 1
ATOM 2215 C CA . SER A 1 274 ? 16.430 19.281 -17.532 1.00 89.50 274 SER A CA 1
ATOM 2216 C C . SER A 1 274 ? 17.452 18.302 -18.114 1.00 89.50 274 SER A C 1
ATOM 2218 O O . SER A 1 274 ? 18.027 17.475 -17.402 1.00 89.50 274 SER A O 1
ATOM 2220 N N . GLN A 1 275 ? 17.709 18.430 -19.418 1.00 91.94 275 GLN A N 1
ATOM 2221 C CA . GLN A 1 275 ? 18.748 17.666 -20.113 1.00 91.94 275 GLN A CA 1
ATOM 2222 C C . GLN A 1 275 ? 20.118 17.836 -19.423 1.00 91.94 275 GLN A C 1
ATOM 2224 O O . GLN A 1 275 ? 20.799 16.853 -19.134 1.00 91.94 275 GLN A O 1
ATOM 2229 N N . ASP A 1 276 ? 20.470 19.072 -19.062 1.00 91.06 276 ASP A N 1
ATOM 2230 C CA . ASP A 1 276 ? 21.724 19.391 -18.372 1.00 91.06 276 ASP A CA 1
ATOM 2231 C C . ASP A 1 276 ? 21.789 18.775 -16.966 1.00 91.06 276 ASP A C 1
ATOM 2233 O O . ASP A 1 276 ? 22.849 18.327 -16.526 1.00 91.06 276 ASP A O 1
ATOM 2237 N N . GLY A 1 277 ? 20.663 18.726 -16.249 1.00 91.00 277 GLY A N 1
ATOM 2238 C CA . GLY A 1 277 ? 20.584 18.178 -14.898 1.00 91.00 277 GLY A CA 1
ATOM 2239 C C . GLY A 1 277 ? 20.899 16.687 -14.844 1.00 91.00 277 GLY A C 1
ATOM 2240 O O . GLY A 1 277 ? 21.740 16.266 -14.042 1.00 91.00 277 GLY A O 1
ATOM 2241 N N . ILE A 1 278 ? 20.275 15.893 -15.722 1.00 92.12 278 ILE A N 1
ATOM 2242 C CA . ILE A 1 278 ? 20.532 14.448 -15.783 1.00 92.12 278 ILE A CA 1
ATOM 2243 C C . ILE A 1 278 ? 21.958 14.155 -16.265 1.00 92.12 278 ILE A C 1
ATOM 2245 O O . ILE A 1 278 ? 22.644 13.304 -15.696 1.00 92.12 278 ILE A O 1
ATOM 2249 N N . GLU A 1 279 ? 22.458 14.907 -17.248 1.00 94.31 279 GLU A N 1
ATOM 2250 C CA . GLU A 1 279 ? 23.829 14.760 -17.739 1.00 94.31 279 GLU A CA 1
ATOM 2251 C C . GLU A 1 279 ? 24.857 15.087 -16.658 1.00 94.31 279 GLU A C 1
ATOM 2253 O O . GLU A 1 279 ? 25.819 14.337 -16.465 1.00 94.31 279 GLU A O 1
ATOM 2258 N N . ARG A 1 280 ? 24.640 16.176 -15.913 1.00 94.56 280 ARG A N 1
ATOM 2259 C CA . ARG A 1 280 ? 25.491 16.559 -14.784 1.00 94.56 280 ARG A CA 1
ATOM 2260 C C . ARG A 1 280 ? 25.489 15.477 -13.711 1.00 94.56 280 ARG A C 1
ATOM 2262 O O . ARG A 1 280 ? 26.558 15.145 -13.207 1.00 94.56 280 ARG A O 1
ATOM 2269 N N . LEU A 1 281 ? 24.333 14.898 -13.387 1.00 94.19 281 LEU A N 1
ATOM 2270 C CA . LEU A 1 281 ? 24.231 13.817 -12.407 1.00 94.19 281 LEU A CA 1
ATOM 2271 C C . LEU A 1 281 ? 25.035 12.581 -12.829 1.00 94.19 281 LEU A C 1
ATOM 2273 O O . LEU A 1 281 ? 25.851 12.095 -12.047 1.00 94.19 281 LEU A O 1
ATOM 2277 N N . VAL A 1 282 ? 24.847 12.101 -14.062 1.00 93.81 282 VAL A N 1
ATOM 2278 C CA . VAL A 1 282 ? 25.564 10.923 -14.581 1.00 93.81 282 VAL A CA 1
ATOM 2279 C C . VAL A 1 282 ? 27.075 11.166 -14.587 1.00 93.81 282 VAL A C 1
ATOM 2281 O O . VAL A 1 282 ? 27.842 10.327 -14.112 1.00 93.81 282 VAL A O 1
ATOM 2284 N N . ARG A 1 283 ? 27.519 12.340 -15.056 1.00 94.00 283 ARG A N 1
ATOM 2285 C CA . ARG A 1 283 ? 28.944 12.710 -15.060 1.00 94.00 283 ARG A CA 1
ATOM 2286 C C . ARG A 1 283 ? 29.516 12.807 -13.649 1.00 94.00 283 ARG A C 1
ATOM 2288 O O . ARG A 1 283 ? 30.627 12.340 -13.421 1.00 94.00 283 ARG A O 1
ATOM 2295 N N . GLN A 1 284 ? 28.774 13.390 -12.709 1.00 94.50 284 GLN A N 1
ATOM 2296 C CA . GLN A 1 284 ? 29.232 13.552 -11.331 1.00 94.50 284 GLN A CA 1
ATOM 2297 C C . GLN A 1 284 ? 29.368 12.199 -10.620 1.00 94.50 284 GLN A C 1
ATOM 2299 O O . GLN A 1 284 ? 30.372 11.974 -9.946 1.00 94.50 284 GLN A O 1
ATOM 2304 N N . LEU A 1 285 ? 28.413 11.281 -10.821 1.00 94.25 285 LEU A N 1
ATOM 2305 C CA . LEU A 1 285 ? 28.505 9.905 -10.323 1.00 94.25 285 LEU A CA 1
ATOM 2306 C C . LEU A 1 285 ? 29.740 9.198 -10.887 1.00 94.25 285 LEU A C 1
ATOM 2308 O O . LEU A 1 285 ? 30.507 8.607 -10.136 1.00 94.25 285 LEU A O 1
ATOM 2312 N N . HIS A 1 286 ? 29.976 9.310 -12.194 1.00 91.50 286 HIS A N 1
ATOM 2313 C CA . HIS A 1 286 ? 31.165 8.726 -12.807 1.00 91.50 286 HIS A CA 1
ATOM 2314 C C . HIS A 1 286 ? 32.475 9.351 -12.299 1.00 91.50 286 HIS A C 1
ATOM 2316 O O . HIS A 1 286 ? 33.479 8.662 -12.176 1.00 91.50 286 HIS A O 1
ATOM 2322 N N . TYR A 1 287 ? 32.485 10.653 -12.006 1.00 92.81 287 TYR A N 1
ATOM 2323 C CA . TYR A 1 287 ? 33.676 11.347 -11.514 1.00 92.81 287 TYR A CA 1
ATOM 2324 C C . TYR A 1 287 ? 34.028 10.977 -10.066 1.00 92.81 287 TYR A C 1
ATOM 2326 O O . TYR A 1 287 ? 35.201 10.859 -9.719 1.00 92.81 287 TYR A O 1
ATOM 2334 N N . ASP A 1 288 ? 33.024 10.832 -9.200 1.00 93.81 288 ASP A N 1
ATOM 2335 C CA . ASP A 1 288 ? 33.235 10.601 -7.767 1.00 93.81 288 ASP A CA 1
ATOM 2336 C C . ASP A 1 288 ? 33.432 9.139 -7.376 1.00 93.81 288 ASP A C 1
ATOM 2338 O O . ASP A 1 288 ? 33.923 8.868 -6.274 1.00 93.81 288 ASP A O 1
ATOM 2342 N N . PHE A 1 289 ? 33.010 8.213 -8.231 1.00 92.38 289 PHE A N 1
ATOM 2343 C CA . PHE A 1 289 ? 33.080 6.783 -7.980 1.00 92.38 289 PHE A CA 1
ATOM 2344 C C . PHE A 1 289 ? 34.017 6.100 -8.978 1.00 92.38 289 PHE A C 1
ATOM 2346 O O . PHE A 1 289 ? 34.263 6.593 -10.073 1.00 92.38 289 PHE A O 1
ATOM 2353 N N . ASP A 1 290 ? 34.595 4.971 -8.568 1.00 84.38 290 ASP A N 1
ATOM 2354 C CA . ASP A 1 290 ? 35.514 4.195 -9.406 1.00 84.38 290 ASP A CA 1
ATOM 2355 C C . ASP A 1 290 ? 34.849 3.788 -10.740 1.00 84.38 290 ASP A C 1
ATOM 2357 O O . ASP A 1 290 ? 33.640 3.554 -10.748 1.00 84.38 290 ASP A O 1
ATOM 2361 N N . PRO A 1 291 ? 35.593 3.629 -11.855 1.00 82.62 291 PRO A N 1
ATOM 2362 C CA . PRO A 1 291 ? 35.025 3.209 -13.141 1.00 82.62 291 PRO A CA 1
ATOM 2363 C C . PRO A 1 291 ? 34.224 1.894 -13.121 1.00 82.62 291 PRO A C 1
ATOM 2365 O O . PRO A 1 291 ? 33.485 1.620 -14.063 1.00 82.62 291 PRO A O 1
ATOM 2368 N N . SER A 1 292 ? 34.362 1.065 -12.080 1.00 85.69 292 SER A N 1
ATOM 2369 C CA . SER A 1 292 ? 33.527 -0.122 -11.857 1.00 85.69 292 SER A CA 1
ATOM 2370 C C . SER A 1 292 ? 32.138 0.170 -11.269 1.00 85.69 292 SER A C 1
ATOM 2372 O O . SER A 1 292 ? 31.319 -0.749 -11.190 1.00 85.69 292 SER A O 1
ATOM 2374 N N . PHE A 1 293 ? 31.859 1.414 -10.866 1.00 89.56 293 PHE A N 1
ATOM 2375 C CA . PHE A 1 293 ? 30.558 1.861 -10.381 1.00 89.56 293 PHE A CA 1
ATOM 2376 C C . PHE A 1 293 ? 29.567 1.972 -11.541 1.00 89.56 293 PHE A C 1
ATOM 2378 O O . PHE A 1 293 ? 29.743 2.760 -12.469 1.00 89.56 293 PHE A O 1
ATOM 2385 N N . LEU A 1 294 ? 28.523 1.149 -11.497 1.00 90.25 294 LEU A N 1
ATOM 2386 C CA . LEU A 1 294 ? 27.579 1.002 -12.598 1.00 90.25 294 LEU A CA 1
ATOM 2387 C C . LEU A 1 294 ? 26.500 2.080 -12.528 1.00 90.25 294 LEU A C 1
ATOM 2389 O O . LEU A 1 294 ? 25.828 2.214 -11.511 1.00 90.25 294 LEU A O 1
ATOM 2393 N N . VAL A 1 295 ? 26.284 2.803 -13.621 1.00 91.69 295 VAL A N 1
ATOM 2394 C CA . VAL A 1 295 ? 25.129 3.693 -13.763 1.00 91.69 295 VAL A CA 1
ATOM 2395 C C . VAL A 1 295 ? 24.230 3.130 -14.855 1.00 91.69 295 VAL A C 1
ATOM 2397 O O . VAL A 1 295 ? 24.657 2.960 -15.999 1.00 91.69 295 VAL A O 1
ATOM 2400 N N . THR A 1 296 ? 22.994 2.808 -14.496 1.00 92.62 296 THR A N 1
ATOM 2401 C CA . THR A 1 296 ? 21.923 2.436 -15.429 1.00 92.62 296 THR A CA 1
ATOM 2402 C C . THR A 1 296 ? 20.796 3.455 -15.320 1.00 92.62 296 THR A C 1
ATOM 2404 O O . THR A 1 296 ? 20.752 4.241 -14.372 1.00 92.62 296 THR A O 1
ATOM 2407 N N . LEU A 1 297 ? 19.915 3.498 -16.316 1.00 91.38 297 LEU A N 1
ATOM 2408 C CA . LEU A 1 297 ? 18.716 4.336 -16.275 1.00 91.38 297 LEU A CA 1
ATOM 2409 C C . LEU A 1 297 ? 17.480 3.499 -16.584 1.00 91.38 297 LEU A C 1
ATOM 2411 O O . LEU A 1 297 ? 17.571 2.554 -17.366 1.00 91.38 297 LEU A O 1
ATOM 2415 N N . ALA A 1 298 ? 16.323 3.895 -16.054 1.00 90.88 298 ALA A N 1
ATOM 2416 C CA . ALA A 1 298 ? 15.073 3.149 -16.204 1.00 90.88 298 ALA A CA 1
ATOM 2417 C C . ALA A 1 298 ? 14.001 3.899 -17.028 1.00 90.88 298 ALA A C 1
ATOM 2419 O O . ALA A 1 298 ? 12.954 4.269 -16.505 1.00 90.88 298 ALA A O 1
ATOM 2420 N N . PRO A 1 299 ? 14.223 4.175 -18.327 1.00 90.75 299 PRO A N 1
ATOM 2421 C CA . PRO A 1 299 ? 13.241 4.869 -19.156 1.00 90.75 299 PRO A CA 1
ATOM 2422 C C . PRO A 1 299 ? 11.978 4.030 -19.349 1.00 90.75 299 PRO A C 1
ATOM 2424 O O . PRO A 1 299 ? 12.042 2.820 -19.550 1.00 90.75 299 PRO A O 1
ATOM 2427 N N . VAL A 1 300 ? 10.822 4.679 -19.452 1.00 89.75 300 VAL A N 1
ATOM 2428 C CA . VAL A 1 300 ? 9.636 4.030 -20.026 1.00 89.75 300 VAL A CA 1
ATOM 2429 C C . VAL A 1 300 ? 9.843 3.749 -21.524 1.00 89.75 300 VAL A C 1
ATOM 2431 O O . VAL A 1 300 ? 10.454 4.550 -22.231 1.00 89.75 300 VAL A O 1
ATOM 2434 N N . ALA A 1 301 ? 9.319 2.639 -22.052 1.00 88.75 301 ALA A N 1
ATOM 2435 C CA . ALA A 1 301 ? 9.570 2.208 -23.439 1.00 88.75 301 ALA A CA 1
ATOM 2436 C C . ALA A 1 301 ? 9.168 3.250 -24.503 1.00 88.75 301 ALA A C 1
ATOM 2438 O O . ALA A 1 301 ? 9.837 3.416 -25.530 1.00 88.75 301 ALA A O 1
ATOM 2439 N N . ALA A 1 302 ? 8.105 4.007 -24.231 1.00 87.31 302 ALA A N 1
ATOM 2440 C CA . ALA A 1 302 ? 7.666 5.139 -25.038 1.00 87.31 302 ALA A CA 1
ATOM 2441 C C . ALA A 1 302 ? 8.764 6.205 -25.213 1.00 87.31 302 ALA A C 1
ATOM 2443 O O . ALA A 1 302 ? 8.917 6.734 -26.315 1.00 87.31 302 ALA A O 1
ATOM 2444 N N . ALA A 1 303 ? 9.567 6.463 -24.175 1.00 88.75 303 ALA A N 1
ATOM 2445 C CA . ALA A 1 303 ? 10.642 7.452 -24.206 1.00 88.75 303 ALA A CA 1
ATOM 2446 C C . ALA A 1 303 ? 11.733 7.083 -25.216 1.00 88.75 303 ALA A C 1
ATOM 2448 O O . ALA A 1 303 ? 12.232 7.934 -25.948 1.00 88.75 303 ALA A O 1
ATOM 2449 N N . LEU A 1 304 ? 12.055 5.793 -25.320 1.00 90.31 304 LEU A N 1
ATOM 2450 C CA . LEU A 1 304 ? 13.062 5.307 -26.264 1.00 90.31 304 LEU A CA 1
ATOM 2451 C C . LEU A 1 304 ? 12.538 5.234 -27.705 1.00 90.31 304 LEU A C 1
ATOM 2453 O O . LEU A 1 304 ? 13.322 5.238 -28.656 1.00 90.31 304 LEU A O 1
ATOM 2457 N N . SER A 1 305 ? 11.215 5.233 -27.872 1.00 84.62 305 SER A N 1
ATOM 2458 C CA . SER A 1 305 ? 10.531 5.212 -29.170 1.00 84.62 305 SER A CA 1
ATOM 2459 C C . SER A 1 305 ? 10.166 6.610 -29.699 1.00 84.62 305 SER A C 1
ATOM 2461 O O . SER A 1 305 ? 9.492 6.710 -30.723 1.00 84.62 305 SER A O 1
ATOM 2463 N N . GLY A 1 306 ? 10.596 7.687 -29.027 1.00 73.94 306 GLY A N 1
ATOM 2464 C CA . GLY A 1 306 ? 10.347 9.076 -29.439 1.00 73.94 306 GLY A CA 1
ATOM 2465 C C . GLY A 1 306 ? 8.989 9.650 -29.015 1.00 73.94 306 GLY A C 1
ATOM 2466 O O . GLY A 1 306 ? 8.537 10.636 -29.593 1.00 73.94 306 GLY A O 1
ATOM 2467 N N . ALA A 1 307 ? 8.322 9.033 -28.037 1.00 73.00 307 ALA A N 1
ATOM 2468 C CA . ALA A 1 307 ? 7.088 9.532 -27.434 1.00 73.00 307 ALA A CA 1
ATOM 2469 C C . ALA A 1 307 ? 7.352 10.185 -26.061 1.00 73.00 307 ALA A C 1
ATOM 2471 O O . ALA A 1 307 ? 8.477 10.195 -25.566 1.00 73.00 307 ALA A O 1
ATOM 2472 N N . ASN A 1 308 ? 6.306 10.759 -25.454 1.00 64.25 308 ASN A N 1
ATOM 2473 C CA . ASN A 1 308 ? 6.408 11.507 -24.197 1.00 64.25 308 ASN A CA 1
ATOM 2474 C C . ASN A 1 308 ? 7.107 10.711 -23.084 1.00 64.25 308 ASN A C 1
ATOM 2476 O O . ASN A 1 308 ? 6.767 9.562 -22.804 1.00 64.25 308 ASN A O 1
ATOM 2480 N N . THR A 1 309 ? 8.038 11.382 -22.411 1.00 69.56 309 THR A N 1
ATOM 2481 C CA . THR A 1 309 ? 8.810 10.868 -21.275 1.00 69.56 309 THR A CA 1
ATOM 2482 C C . THR A 1 309 ? 8.274 11.448 -19.966 1.00 69.56 309 THR A C 1
ATOM 2484 O O . THR A 1 309 ? 7.884 12.619 -19.952 1.00 69.56 309 THR A O 1
ATOM 2487 N N . LEU A 1 310 ? 8.348 10.704 -18.861 1.00 69.00 310 LEU A N 1
ATOM 2488 C CA . LEU A 1 310 ? 8.058 11.243 -17.523 1.00 69.00 310 LEU A CA 1
ATOM 2489 C C . LEU A 1 310 ? 9.089 12.314 -17.110 1.00 69.00 310 LEU A C 1
ATOM 2491 O O . LEU A 1 310 ? 8.709 13.398 -16.670 1.00 69.00 310 LEU A O 1
ATOM 2495 N N . GLY A 1 311 ? 10.374 12.061 -17.388 1.00 66.56 311 GLY A N 1
ATOM 2496 C CA . GLY A 1 311 ? 11.492 12.955 -17.064 1.00 66.56 311 GLY A CA 1
ATOM 2497 C C . GLY A 1 311 ? 11.581 14.266 -17.859 1.00 66.56 311 GLY A C 1
ATOM 2498 O O . GLY A 1 311 ? 12.330 15.158 -17.485 1.00 66.56 311 GLY A O 1
ATOM 2499 N N . LYS A 1 312 ? 10.814 14.417 -18.946 1.00 82.00 312 LYS A N 1
ATOM 2500 C CA . LYS A 1 312 ? 10.830 15.553 -19.901 1.00 82.00 312 LYS A CA 1
ATOM 2501 C C . LYS A 1 312 ? 12.178 15.873 -20.581 1.00 82.00 312 LYS A C 1
ATOM 2503 O O . LYS A 1 312 ? 12.272 16.911 -21.237 1.00 82.00 312 LYS A O 1
ATOM 2508 N N . PHE A 1 313 ? 13.175 14.995 -20.492 1.00 88.62 313 PHE A N 1
ATOM 2509 C CA . PHE A 1 313 ? 14.429 15.080 -21.248 1.00 88.62 313 PHE A CA 1
ATOM 2510 C C . PHE A 1 313 ? 14.500 13.990 -22.327 1.00 88.62 313 PHE A C 1
ATOM 2512 O O . PHE A 1 313 ? 13.748 13.013 -22.301 1.00 88.62 313 PHE A O 1
ATOM 2519 N N . ASP A 1 314 ? 15.403 14.159 -23.292 1.00 90.50 314 ASP A N 1
ATOM 2520 C CA . ASP A 1 314 ? 15.537 13.251 -24.426 1.00 90.50 314 ASP A CA 1
ATOM 2521 C C . ASP A 1 314 ? 16.635 12.209 -24.170 1.00 90.50 314 ASP A C 1
ATOM 2523 O O . ASP A 1 314 ? 17.826 12.516 -24.072 1.00 90.50 314 ASP A O 1
ATOM 2527 N N . TYR A 1 315 ? 16.233 10.941 -24.091 1.00 92.00 315 TYR A N 1
ATOM 2528 C CA . TYR A 1 315 ? 17.156 9.836 -23.825 1.00 92.00 315 TYR A CA 1
ATOM 2529 C C . TYR A 1 315 ? 18.153 9.602 -24.965 1.00 92.00 315 TYR A C 1
ATOM 2531 O O . TYR A 1 315 ? 19.262 9.141 -24.707 1.00 92.00 315 TYR A O 1
ATOM 2539 N N . LYS A 1 316 ? 17.811 9.939 -26.217 1.00 90.88 316 LYS A N 1
ATOM 2540 C CA . LYS A 1 316 ? 18.764 9.829 -27.333 1.00 90.88 316 LYS A CA 1
ATOM 2541 C C . LYS A 1 316 ? 19.893 10.846 -27.212 1.00 90.88 316 LYS A C 1
ATOM 2543 O O . LYS A 1 316 ? 21.049 10.493 -27.417 1.00 90.88 316 LYS A O 1
ATOM 2548 N N . THR A 1 317 ? 19.559 12.083 -26.863 1.00 91.75 317 THR A N 1
ATOM 2549 C CA . THR A 1 317 ? 20.519 13.155 -26.588 1.00 91.75 317 THR A CA 1
ATOM 2550 C C . THR A 1 317 ? 21.384 12.782 -25.390 1.00 91.75 317 THR A C 1
ATOM 2552 O O . THR A 1 317 ? 22.607 12.884 -25.458 1.00 91.75 317 THR A O 1
ATOM 2555 N N . LEU A 1 318 ? 20.772 12.229 -24.337 1.00 92.31 318 LEU A N 1
ATOM 2556 C CA . LEU A 1 318 ? 21.507 11.723 -23.181 1.00 92.31 318 LEU A CA 1
ATOM 2557 C C . LEU A 1 318 ? 22.513 10.635 -23.586 1.00 92.31 318 LEU A C 1
ATOM 2559 O O . LEU A 1 318 ? 23.692 10.749 -23.264 1.00 92.31 318 LEU A O 1
ATOM 2563 N N . GLU A 1 319 ? 22.090 9.617 -24.341 1.00 92.25 319 GLU A N 1
ATOM 2564 C CA . GLU A 1 319 ? 22.991 8.557 -24.813 1.00 92.25 319 GLU A CA 1
ATOM 2565 C C . GLU A 1 319 ? 24.137 9.138 -25.653 1.00 92.25 319 GLU A C 1
ATOM 2567 O O . GLU A 1 319 ? 25.296 8.810 -25.422 1.00 92.25 319 GLU A O 1
ATOM 2572 N N . GLN A 1 320 ? 23.873 10.082 -26.558 1.00 91.94 320 GLN A N 1
ATOM 2573 C CA . GLN A 1 320 ? 24.937 10.731 -27.336 1.00 91.94 320 GLN A CA 1
ATOM 2574 C C . GLN A 1 320 ? 25.984 11.432 -26.457 1.00 91.94 320 GLN A C 1
ATOM 2576 O O . GLN A 1 320 ? 27.166 11.451 -26.804 1.00 91.94 320 GLN A O 1
ATOM 2581 N N . HIS A 1 321 ? 25.572 11.999 -25.322 1.00 94.31 321 HIS A N 1
ATOM 2582 C CA . HIS A 1 321 ? 26.445 12.794 -24.461 1.00 94.31 321 HIS A CA 1
ATOM 2583 C C . HIS A 1 321 ? 27.145 11.985 -23.363 1.00 94.31 321 HIS A C 1
ATOM 2585 O O . HIS A 1 321 ? 28.271 12.331 -22.980 1.00 94.31 321 HIS A O 1
ATOM 2591 N N . VAL A 1 322 ? 26.497 10.943 -22.830 1.00 91.88 322 VAL A N 1
ATOM 2592 C CA . VAL A 1 322 ? 26.980 10.171 -21.671 1.00 91.88 322 VAL A CA 1
ATOM 2593 C C . VAL A 1 322 ? 26.952 8.646 -21.861 1.00 91.88 322 VAL A C 1
ATOM 2595 O O . VAL A 1 322 ? 27.138 7.927 -20.883 1.00 91.88 322 VAL A O 1
ATOM 2598 N N . ALA A 1 323 ? 26.834 8.117 -23.088 1.00 87.88 323 ALA A N 1
ATOM 2599 C CA . ALA A 1 323 ? 26.875 6.665 -23.370 1.00 87.88 323 ALA A CA 1
ATOM 2600 C C . ALA A 1 323 ? 28.075 5.925 -22.759 1.00 87.88 323 ALA A C 1
ATOM 2602 O O . ALA A 1 323 ? 27.977 4.736 -22.453 1.00 87.88 323 ALA A O 1
ATOM 2603 N N . ALA A 1 324 ? 29.217 6.606 -22.611 1.00 88.00 324 ALA A N 1
ATOM 2604 C CA . ALA A 1 324 ? 30.426 6.041 -22.009 1.00 88.00 324 ALA A CA 1
ATOM 2605 C C . ALA A 1 324 ? 30.285 5.787 -20.497 1.00 88.00 324 ALA A C 1
ATOM 2607 O O . ALA A 1 324 ? 31.043 5.000 -19.936 1.00 88.00 324 ALA A O 1
ATOM 2608 N N . TYR A 1 325 ? 29.332 6.457 -19.849 1.00 89.31 325 TYR A N 1
ATOM 2609 C CA . TYR A 1 325 ? 29.083 6.394 -18.409 1.00 89.31 325 TYR A CA 1
ATOM 2610 C C . TYR A 1 325 ? 27.811 5.614 -18.064 1.00 89.31 325 TYR A C 1
ATOM 2612 O O . TYR A 1 325 ? 27.666 5.168 -16.931 1.00 89.31 325 TYR A O 1
ATOM 2620 N N . THR A 1 326 ? 26.919 5.413 -19.036 1.00 88.00 326 THR A N 1
ATOM 2621 C CA . THR A 1 326 ? 25.697 4.619 -18.879 1.00 88.00 326 THR A CA 1
ATOM 2622 C C . THR A 1 326 ? 25.910 3.199 -19.387 1.00 88.00 326 THR A C 1
ATOM 2624 O O . THR A 1 326 ? 26.251 2.986 -20.550 1.00 88.00 326 THR A O 1
ATOM 2627 N N . LEU A 1 327 ? 25.671 2.199 -18.540 1.00 89.56 327 LEU A N 1
ATOM 2628 C CA . LEU A 1 327 ? 25.880 0.802 -18.906 1.00 89.56 327 LEU A CA 1
ATOM 2629 C C . LEU A 1 327 ? 24.792 0.299 -19.867 1.00 89.56 327 LEU A C 1
ATOM 2631 O O . LEU A 1 327 ? 25.110 -0.056 -20.999 1.00 89.56 327 LEU A O 1
ATOM 2635 N N . PHE A 1 328 ? 23.531 0.302 -19.432 1.00 90.56 328 PHE A N 1
ATOM 2636 C CA . PHE A 1 328 ? 22.345 -0.065 -20.214 1.00 90.56 328 PHE A CA 1
ATOM 2637 C C . PHE A 1 328 ? 21.089 0.607 -19.628 1.00 90.56 328 PHE A C 1
ATOM 2639 O O . PHE A 1 328 ? 21.138 1.215 -18.555 1.00 90.56 328 PHE A O 1
ATOM 2646 N N . TYR A 1 329 ? 19.966 0.471 -20.331 1.00 92.25 329 TYR A N 1
ATOM 2647 C CA . TYR A 1 329 ? 18.664 1.024 -19.982 1.00 92.25 329 TYR A CA 1
ATOM 2648 C C . TYR A 1 329 ? 17.676 -0.077 -19.568 1.00 92.25 329 TYR A C 1
ATOM 2650 O O . TYR A 1 329 ? 17.300 -0.915 -20.393 1.00 92.25 329 TYR A O 1
ATOM 2658 N N . ASN A 1 330 ? 17.219 -0.047 -18.313 1.00 89.81 330 ASN A N 1
ATOM 2659 C CA . ASN A 1 330 ? 16.125 -0.863 -17.775 1.00 89.81 330 ASN A CA 1
ATOM 2660 C C . ASN A 1 330 ? 14.779 -0.337 -18.289 1.00 89.81 330 ASN A C 1
ATOM 2662 O O . ASN A 1 330 ? 14.078 0.429 -17.637 1.00 89.81 330 ASN A O 1
ATOM 2666 N N . THR A 1 331 ? 14.433 -0.708 -19.512 1.00 90.19 331 THR A N 1
ATOM 2667 C CA . THR A 1 331 ? 13.299 -0.141 -20.237 1.00 90.19 331 THR A CA 1
ATOM 2668 C C . THR A 1 331 ? 11.975 -0.684 -19.717 1.00 90.19 331 THR A C 1
ATOM 2670 O O . THR A 1 331 ? 11.725 -1.883 -19.798 1.00 90.19 331 THR A O 1
ATOM 2673 N N . GLN A 1 332 ? 11.096 0.193 -19.241 1.00 87.56 332 GLN A N 1
ATOM 2674 C CA . GLN A 1 332 ? 9.866 -0.185 -18.553 1.00 87.56 332 GLN A CA 1
ATOM 2675 C C . GLN A 1 332 ? 8.648 -0.220 -19.501 1.00 87.56 332 GLN A C 1
ATOM 2677 O O . GLN A 1 332 ? 8.276 0.791 -20.103 1.00 87.56 332 GLN A O 1
ATOM 2682 N N . PHE A 1 333 ? 7.987 -1.377 -19.613 1.00 84.56 333 PHE A N 1
ATOM 2683 C CA . PHE A 1 333 ? 6.792 -1.606 -20.439 1.00 84.56 333 PHE A CA 1
ATOM 2684 C C . PHE A 1 333 ? 5.547 -1.796 -19.562 1.00 84.56 333 PHE A C 1
ATOM 2686 O O . PHE A 1 333 ? 5.208 -2.917 -19.181 1.00 84.56 333 PHE A O 1
ATOM 2693 N N . TYR A 1 334 ? 4.857 -0.703 -19.228 1.00 78.81 334 TYR A N 1
ATOM 2694 C CA . TYR A 1 334 ? 3.637 -0.739 -18.414 1.00 78.81 334 TYR A CA 1
ATOM 2695 C C . TYR A 1 334 ? 2.755 0.499 -18.633 1.00 78.81 334 TYR A C 1
ATOM 2697 O O . TYR A 1 334 ? 3.181 1.476 -19.246 1.00 78.81 334 TYR A O 1
ATOM 2705 N N . ASN A 1 335 ? 1.513 0.445 -18.132 1.00 70.06 335 ASN A N 1
ATOM 2706 C CA . ASN A 1 335 ? 0.596 1.587 -17.981 1.00 70.06 335 ASN A CA 1
ATOM 2707 C C . ASN A 1 335 ? 0.489 2.516 -19.212 1.00 70.06 335 ASN A C 1
ATOM 2709 O O . ASN A 1 335 ? 0.533 3.738 -19.102 1.00 70.06 335 ASN A O 1
ATOM 2713 N N . GLY A 1 336 ? 0.387 1.931 -20.409 1.00 73.56 336 GLY A N 1
ATOM 2714 C CA . GLY A 1 336 ? 0.253 2.681 -21.664 1.00 73.56 336 GLY A CA 1
ATOM 2715 C C . GLY A 1 336 ? 1.564 3.192 -22.275 1.00 73.56 336 GLY A C 1
ATOM 2716 O O . GLY A 1 336 ? 1.545 3.650 -23.415 1.00 73.56 336 GLY A O 1
ATOM 2717 N N . PHE A 1 337 ? 2.709 3.046 -21.599 1.00 77.44 337 PHE A N 1
ATOM 2718 C CA . PHE A 1 337 ? 4.026 3.419 -22.131 1.00 77.44 337 PHE A CA 1
ATOM 2719 C C . PHE A 1 337 ? 4.709 2.319 -22.955 1.00 77.44 337 PHE A C 1
ATOM 2721 O O . PHE A 1 337 ? 5.863 2.461 -23.347 1.00 77.44 337 PHE A O 1
ATOM 2728 N N . GLY A 1 338 ? 4.008 1.225 -23.235 1.00 77.00 338 GLY A N 1
ATOM 2729 C CA . GLY A 1 338 ? 4.511 0.082 -23.988 1.00 77.00 338 GLY A CA 1
ATOM 2730 C C . GLY A 1 338 ? 3.875 -1.216 -23.503 1.00 77.00 338 GLY A C 1
ATOM 2731 O O . GLY A 1 338 ? 3.263 -1.261 -22.439 1.00 77.00 338 GLY A O 1
ATOM 2732 N N . SER A 1 339 ? 4.007 -2.276 -24.296 1.00 78.44 339 SER A N 1
ATOM 2733 C CA . SER A 1 339 ? 3.584 -3.628 -23.928 1.00 78.44 339 SER A CA 1
ATOM 2734 C C . SER A 1 339 ? 4.597 -4.639 -24.446 1.00 78.44 339 SER A C 1
ATOM 2736 O O . SER A 1 339 ? 5.095 -4.485 -25.562 1.00 78.44 339 SER A O 1
ATOM 2738 N N . MET A 1 340 ? 4.851 -5.672 -23.642 1.00 82.06 340 MET A N 1
ATOM 2739 C CA . MET A 1 340 ? 5.630 -6.856 -24.020 1.00 82.06 340 MET A CA 1
ATOM 2740 C C . MET A 1 340 ? 4.732 -8.068 -24.317 1.00 82.06 340 MET A C 1
ATOM 2742 O O . MET A 1 340 ? 5.192 -9.203 -24.312 1.00 82.06 340 MET A O 1
ATOM 2746 N N . ALA A 1 341 ? 3.446 -7.854 -24.633 1.00 77.44 341 ALA A N 1
ATOM 2747 C CA . ALA A 1 341 ? 2.572 -8.924 -25.135 1.00 77.44 341 ALA A CA 1
ATOM 2748 C C . ALA A 1 341 ? 3.076 -9.538 -26.462 1.00 77.44 341 ALA A C 1
ATOM 2750 O O . ALA A 1 341 ? 2.682 -10.640 -26.834 1.00 77.44 341 ALA A O 1
ATOM 2751 N N . ASN A 1 342 ? 3.926 -8.813 -27.193 1.00 82.31 342 ASN A N 1
ATOM 2752 C CA . ASN A 1 342 ? 4.695 -9.271 -28.350 1.00 82.31 342 ASN A CA 1
ATOM 2753 C C . ASN A 1 342 ? 5.954 -8.393 -28.510 1.00 82.31 342 ASN A C 1
ATOM 2755 O O . ASN A 1 342 ? 6.125 -7.412 -27.785 1.00 82.31 342 ASN A O 1
ATOM 2759 N N . THR A 1 343 ? 6.825 -8.719 -29.472 1.00 85.88 343 THR A N 1
ATOM 2760 C CA . THR A 1 343 ? 8.116 -8.031 -29.670 1.00 85.88 343 THR A CA 1
ATOM 2761 C C . THR A 1 343 ? 7.996 -6.628 -30.261 1.00 85.88 343 THR A C 1
ATOM 2763 O O . THR A 1 343 ? 8.956 -5.869 -30.190 1.00 85.88 343 THR A O 1
ATOM 2766 N N . ASN A 1 344 ? 6.827 -6.229 -30.780 1.00 88.31 344 ASN A N 1
ATOM 2767 C CA . ASN A 1 344 ? 6.680 -4.983 -31.541 1.00 88.31 344 ASN A CA 1
ATOM 2768 C C . ASN A 1 344 ? 7.152 -3.740 -30.770 1.00 88.31 344 ASN A C 1
ATOM 2770 O O . ASN A 1 344 ? 7.645 -2.793 -31.379 1.00 88.31 344 ASN A O 1
ATOM 2774 N N . GLY A 1 345 ? 6.966 -3.707 -29.445 1.00 86.56 345 GLY A N 1
ATOM 2775 C CA . GLY A 1 345 ? 7.432 -2.600 -28.607 1.00 86.56 345 GLY A CA 1
ATOM 2776 C C . GLY A 1 345 ? 8.957 -2.490 -28.593 1.00 86.56 345 GLY A C 1
ATOM 2777 O O . GLY A 1 345 ? 9.497 -1.411 -28.819 1.00 86.56 345 GLY A O 1
ATOM 2778 N N . PHE A 1 346 ? 9.641 -3.616 -28.398 1.00 88.75 346 PHE A N 1
ATOM 2779 C CA . PHE A 1 346 ? 11.098 -3.698 -28.457 1.00 88.75 346 PHE A CA 1
ATOM 2780 C C . PHE A 1 346 ? 11.621 -3.427 -29.876 1.00 88.75 346 PHE A C 1
ATOM 2782 O O . PHE A 1 346 ? 12.510 -2.599 -30.060 1.00 88.75 346 PHE A O 1
ATOM 2789 N N . ASP A 1 347 ? 11.004 -4.025 -30.896 1.00 91.25 347 ASP A N 1
ATOM 2790 C CA . ASP A 1 347 ? 11.393 -3.852 -32.300 1.00 91.25 347 ASP A CA 1
ATOM 2791 C C . ASP A 1 347 ? 11.304 -2.385 -32.745 1.00 91.25 347 ASP A C 1
ATOM 2793 O O . ASP A 1 347 ? 12.136 -1.917 -33.524 1.00 91.25 347 ASP A O 1
ATOM 2797 N N . ARG A 1 348 ? 10.338 -1.619 -32.218 1.00 91.12 348 ARG A N 1
ATOM 2798 C CA . ARG A 1 348 ? 10.239 -0.167 -32.447 1.00 91.12 348 ARG A CA 1
ATOM 2799 C C . ARG A 1 348 ? 11.401 0.605 -31.835 1.00 91.12 348 ARG A C 1
ATOM 2801 O O . ARG A 1 348 ? 11.895 1.523 -32.482 1.00 91.12 348 ARG A O 1
ATOM 2808 N N . ILE A 1 349 ? 11.849 0.236 -30.636 1.00 92.69 349 ILE A N 1
ATOM 2809 C CA . ILE A 1 349 ? 13.012 0.857 -29.988 1.00 92.69 349 ILE A CA 1
ATOM 2810 C C . ILE A 1 349 ? 14.265 0.597 -30.827 1.00 92.69 349 ILE A C 1
ATOM 2812 O O . ILE A 1 349 ? 14.983 1.533 -31.170 1.00 92.69 349 ILE A O 1
ATOM 2816 N N . ILE A 1 350 ? 14.491 -0.645 -31.255 1.00 94.06 350 ILE A N 1
ATOM 2817 C CA . ILE A 1 350 ? 15.650 -0.971 -32.098 1.00 94.06 350 ILE A CA 1
ATOM 2818 C C . ILE A 1 350 ? 15.556 -0.270 -33.459 1.00 94.06 350 ILE A C 1
ATOM 2820 O O . ILE A 1 350 ? 16.528 0.325 -33.923 1.00 94.06 350 ILE A O 1
ATOM 2824 N N . SER A 1 351 ? 14.365 -0.233 -34.064 1.00 92.19 351 SER A N 1
ATOM 2825 C CA . SER A 1 351 ? 14.117 0.504 -35.314 1.00 92.19 351 SER A CA 1
ATOM 2826 C C . SER A 1 351 ? 14.308 2.017 -35.160 1.00 92.19 351 SER A C 1
ATOM 2828 O O . SER A 1 351 ? 14.611 2.701 -36.135 1.00 92.19 351 SER A O 1
ATOM 2830 N N . ALA A 1 352 ? 14.173 2.550 -33.942 1.00 90.44 352 ALA A N 1
ATOM 2831 C CA . ALA A 1 352 ? 14.485 3.937 -33.624 1.00 90.44 352 ALA A CA 1
ATOM 2832 C C . ALA A 1 352 ? 16.000 4.199 -33.501 1.00 90.44 352 ALA A C 1
ATOM 2834 O O . ALA A 1 352 ? 16.385 5.352 -33.304 1.00 90.44 352 ALA A O 1
ATOM 2835 N N . GLY A 1 353 ? 16.856 3.186 -33.661 1.00 90.69 353 GLY A N 1
ATOM 2836 C CA . GLY A 1 353 ? 18.313 3.322 -33.738 1.00 90.69 353 GLY A CA 1
ATOM 2837 C C . GLY A 1 353 ? 19.062 3.023 -32.439 1.00 90.69 353 GLY A C 1
ATOM 2838 O O . GLY A 1 353 ? 20.220 3.413 -32.319 1.00 90.69 353 GLY A O 1
ATOM 2839 N N . TRP A 1 354 ? 18.424 2.366 -31.469 1.00 93.81 354 TRP A N 1
ATOM 2840 C CA . TRP A 1 354 ? 19.082 1.923 -30.238 1.00 93.81 354 TRP A CA 1
ATOM 2841 C C . TRP A 1 354 ? 19.886 0.637 -30.463 1.00 93.81 354 TRP A C 1
ATOM 2843 O O . TRP A 1 354 ? 19.427 -0.267 -31.161 1.00 93.81 354 TRP A O 1
ATOM 2853 N N . ASP A 1 355 ? 21.070 0.536 -29.848 1.00 91.94 355 ASP A N 1
ATOM 2854 C CA . ASP A 1 355 ? 21.828 -0.721 -29.803 1.00 91.94 355 ASP A CA 1
ATOM 2855 C C . ASP A 1 355 ? 21.061 -1.734 -28.934 1.00 91.94 355 ASP A C 1
ATOM 2857 O O . ASP A 1 355 ? 20.849 -1.459 -27.749 1.00 91.94 355 ASP A O 1
ATOM 2861 N N . PRO A 1 356 ? 20.670 -2.911 -29.461 1.00 90.50 356 PRO A N 1
ATOM 2862 C CA . PRO A 1 356 ? 19.982 -3.933 -28.677 1.00 90.50 356 PRO A CA 1
ATOM 2863 C C . PRO A 1 356 ? 20.706 -4.310 -27.380 1.00 90.50 356 PRO A C 1
ATOM 2865 O O . PRO A 1 356 ? 20.055 -4.589 -26.381 1.00 90.50 356 PRO A O 1
ATOM 2868 N N . LYS A 1 357 ? 22.045 -4.252 -27.350 1.00 89.81 357 LYS A N 1
ATOM 2869 C CA . LYS A 1 357 ? 22.845 -4.585 -26.157 1.00 89.81 357 LYS A CA 1
ATOM 2870 C C . LYS A 1 357 ? 22.697 -3.578 -25.018 1.00 89.81 357 LYS A C 1
ATOM 2872 O O . LYS A 1 357 ? 23.088 -3.870 -23.891 1.00 89.81 357 LYS A O 1
ATOM 2877 N N . LYS A 1 358 ? 22.183 -2.385 -25.315 1.00 91.38 358 LYS A N 1
ATOM 2878 C CA . LYS A 1 358 ? 21.943 -1.315 -24.346 1.00 91.38 358 LYS A CA 1
ATOM 2879 C C . LYS A 1 358 ? 20.530 -1.359 -23.771 1.00 91.38 358 LYS A C 1
ATOM 2881 O O . LYS A 1 358 ? 20.254 -0.567 -22.879 1.00 91.38 358 LYS A O 1
ATOM 2886 N N . ILE A 1 359 ? 19.642 -2.231 -24.249 1.00 92.31 359 ILE A N 1
ATOM 2887 C CA . ILE A 1 359 ? 18.223 -2.232 -23.877 1.00 92.31 359 ILE A CA 1
ATOM 2888 C C . ILE A 1 359 ? 17.876 -3.517 -23.130 1.00 92.31 359 ILE A C 1
ATOM 2890 O O . ILE A 1 359 ? 17.925 -4.604 -23.694 1.00 92.31 359 ILE A O 1
ATOM 2894 N N . VAL A 1 360 ? 17.457 -3.383 -21.874 1.00 89.19 360 VAL A N 1
ATOM 2895 C CA . VAL A 1 360 ? 16.875 -4.472 -21.081 1.00 89.19 360 VAL A CA 1
ATOM 2896 C C . VAL A 1 360 ? 15.372 -4.237 -20.996 1.00 89.19 360 VAL A C 1
ATOM 2898 O O . VAL A 1 360 ? 14.947 -3.175 -20.553 1.00 89.19 360 VAL A O 1
ATOM 2901 N N . ALA A 1 361 ? 14.550 -5.194 -21.427 1.00 84.31 361 ALA A N 1
ATOM 2902 C CA . ALA A 1 361 ? 13.095 -5.057 -21.374 1.00 84.31 361 ALA A CA 1
ATOM 2903 C C . ALA A 1 361 ? 12.541 -5.516 -20.013 1.00 84.31 361 ALA A C 1
ATOM 2905 O O . ALA A 1 361 ? 12.540 -6.702 -19.699 1.00 84.31 361 ALA A O 1
ATOM 2906 N N . GLY A 1 362 ? 12.045 -4.572 -19.214 1.00 76.38 362 GLY A N 1
ATOM 2907 C CA . GLY A 1 362 ? 11.348 -4.816 -17.953 1.00 76.38 362 GLY A CA 1
ATOM 2908 C C . GLY A 1 362 ? 9.833 -4.658 -18.103 1.00 76.38 362 GLY A C 1
ATOM 2909 O O . GLY A 1 362 ? 9.353 -3.662 -18.640 1.00 76.38 362 GLY A O 1
ATOM 2910 N N . GLN A 1 363 ? 9.058 -5.623 -17.605 1.00 72.50 363 GLN A N 1
ATOM 2911 C CA . GLN A 1 363 ? 7.594 -5.567 -17.594 1.00 72.50 363 GLN A CA 1
ATOM 2912 C C . GLN A 1 363 ? 7.068 -5.706 -16.163 1.00 72.50 363 GLN A C 1
ATOM 2914 O O . GLN A 1 363 ? 7.415 -6.652 -15.457 1.00 72.50 363 GLN A O 1
ATOM 2919 N N . LEU A 1 364 ? 6.181 -4.794 -15.755 1.00 55.38 364 LEU A N 1
ATOM 2920 C CA . LEU A 1 364 ? 5.382 -4.964 -14.542 1.00 55.38 364 LEU A CA 1
ATOM 2921 C C . LEU A 1 364 ? 4.237 -5.941 -14.838 1.00 55.38 364 LEU A C 1
ATOM 2923 O O . LEU A 1 364 ? 3.510 -5.790 -15.824 1.00 55.38 364 LEU A O 1
ATOM 2927 N N . THR A 1 365 ? 4.096 -6.970 -14.007 1.00 50.91 365 THR A N 1
ATOM 2928 C CA . THR A 1 365 ? 3.093 -8.027 -14.176 1.00 50.91 365 THR A CA 1
ATOM 2929 C C . THR A 1 365 ? 1.671 -7.449 -14.121 1.00 50.91 365 THR A C 1
ATOM 2931 O O . THR A 1 365 ? 1.324 -6.721 -13.193 1.00 50.91 365 THR A O 1
ATOM 2934 N N . SER A 1 366 ? 0.835 -7.764 -15.123 1.00 43.16 366 SER A N 1
ATOM 2935 C CA . SER A 1 366 ? -0.569 -7.320 -15.199 1.00 43.16 366 SER A CA 1
ATOM 2936 C C . SER A 1 366 ? -1.531 -8.481 -15.527 1.00 43.16 366 SER A C 1
ATOM 2938 O O . SER A 1 366 ? -1.210 -9.297 -16.395 1.00 43.16 366 SER A O 1
ATOM 2940 N N . PRO A 1 367 ? -2.718 -8.535 -14.880 1.00 41.69 367 PRO A N 1
ATOM 2941 C CA . PRO A 1 367 ? -3.807 -9.487 -15.139 1.00 41.69 367 PRO A CA 1
ATOM 2942 C C . PRO A 1 367 ? -4.419 -9.481 -16.548 1.00 41.69 367 PRO A C 1
ATOM 2944 O O . PRO A 1 367 ? -5.185 -10.390 -16.848 1.00 41.69 367 PRO A O 1
ATOM 2947 N N . ASP A 1 368 ? -4.106 -8.514 -17.411 1.00 51.06 368 ASP A N 1
ATOM 2948 C CA . ASP A 1 368 ? -4.710 -8.420 -18.753 1.00 51.06 368 ASP A CA 1
ATOM 2949 C C . ASP A 1 368 ? -4.165 -9.463 -19.764 1.00 51.06 368 ASP A C 1
ATOM 2951 O O . ASP A 1 368 ? -4.563 -9.461 -20.926 1.00 51.06 368 ASP A O 1
ATOM 2955 N N . ASN A 1 369 ? -3.289 -10.381 -19.325 1.00 50.09 369 ASN A N 1
ATOM 2956 C CA . ASN A 1 369 ? -2.724 -11.490 -20.114 1.00 50.09 369 ASN A CA 1
ATOM 2957 C C . ASN A 1 369 ? -3.095 -12.873 -19.515 1.00 50.09 369 ASN A C 1
ATOM 2959 O O . ASN A 1 369 ? -2.220 -13.680 -19.203 1.00 50.09 369 ASN A O 1
ATOM 2963 N N . GLU A 1 370 ? -4.390 -13.124 -19.292 1.00 37.09 370 GLU A N 1
ATOM 2964 C CA . GLU A 1 370 ? -4.971 -14.307 -18.625 1.00 37.09 370 GLU A CA 1
ATOM 2965 C C . GLU A 1 370 ? -4.340 -15.668 -19.014 1.00 37.09 370 GLU A C 1
ATOM 2967 O O . GLU A 1 370 ? -4.600 -16.207 -20.086 1.00 37.09 370 GLU A O 1
ATOM 2972 N N . HIS A 1 371 ? -3.524 -16.247 -18.121 1.00 32.50 371 HIS A N 1
ATOM 2973 C CA . HIS A 1 371 ? -3.731 -17.538 -17.438 1.00 32.50 371 HIS A CA 1
ATOM 2974 C C . HIS A 1 371 ? -2.417 -18.031 -16.791 1.00 32.50 371 HIS A C 1
ATOM 2976 O O . HIS A 1 371 ? -1.451 -18.348 -17.475 1.00 32.50 371 HIS A O 1
ATOM 2982 N N . TYR A 1 372 ? -2.463 -18.183 -15.461 1.00 29.36 372 TYR A N 1
ATOM 2983 C CA . TYR A 1 372 ? -1.443 -18.723 -14.546 1.00 29.36 372 TYR A CA 1
ATOM 2984 C C . TYR A 1 372 ? -0.247 -17.828 -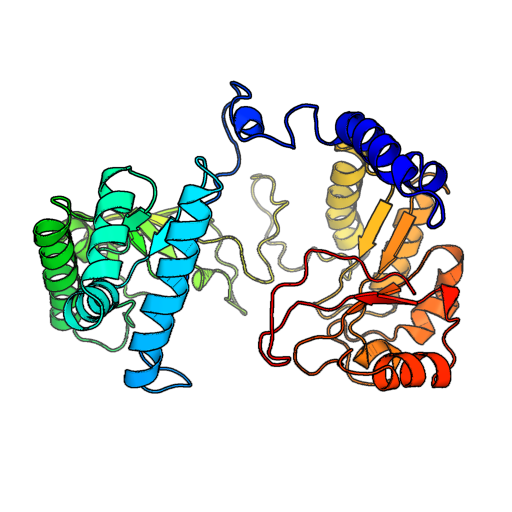14.183 1.00 29.36 372 TYR A C 1
ATOM 2986 O O . TYR A 1 372 ? 0.257 -17.034 -14.967 1.00 29.36 372 TYR A O 1
ATOM 2994 N N . PHE A 1 373 ? 0.149 -17.978 -12.913 1.00 32.44 373 PHE A N 1
ATOM 2995 C CA . PHE A 1 373 ? 1.412 -17.543 -12.317 1.00 32.44 373 PHE A CA 1
ATOM 2996 C C . PHE A 1 373 ? 2.572 -17.611 -13.317 1.00 32.44 373 PHE A C 1
ATOM 2998 O O . PHE A 1 373 ? 2.785 -18.658 -13.920 1.00 32.44 373 PHE A O 1
ATOM 3005 N N . ASN A 1 374 ? 3.384 -16.557 -13.371 1.00 30.44 374 ASN A N 1
ATOM 3006 C CA . ASN A 1 374 ? 4.795 -16.700 -13.693 1.00 30.44 374 ASN A CA 1
ATOM 3007 C C . ASN A 1 374 ? 5.585 -16.205 -12.485 1.00 30.44 374 ASN A C 1
ATOM 3009 O O . ASN A 1 374 ? 5.378 -15.084 -12.015 1.00 30.44 374 ASN A O 1
ATOM 3013 N N . ASP A 1 375 ? 6.448 -17.082 -11.974 1.00 29.78 375 ASP A N 1
ATOM 3014 C CA . ASP A 1 375 ? 7.570 -16.721 -11.114 1.00 29.78 375 ASP A CA 1
ATOM 3015 C C . ASP A 1 375 ? 8.290 -15.493 -11.684 1.00 29.78 375 ASP A C 1
ATOM 3017 O O . ASP A 1 375 ? 8.261 -15.255 -12.894 1.00 29.78 375 ASP A O 1
ATOM 3021 N N . MET A 1 376 ? 8.965 -14.729 -10.822 1.00 29.58 376 MET A N 1
ATOM 3022 C CA . MET A 1 376 ? 9.930 -13.716 -11.251 1.00 29.58 376 MET A CA 1
ATOM 3023 C C . MET A 1 376 ? 11.042 -14.361 -12.095 1.00 29.58 376 MET A C 1
ATOM 3025 O O . MET A 1 376 ? 12.120 -14.683 -11.606 1.00 29.58 376 MET A O 1
ATOM 3029 N N . GLY A 1 377 ? 10.769 -14.548 -13.381 1.00 26.38 377 GLY A N 1
ATOM 3030 C CA . GLY A 1 377 ? 11.739 -14.770 -14.430 1.00 26.38 377 GLY A CA 1
ATOM 3031 C C . GLY A 1 377 ? 12.050 -13.416 -15.035 1.00 26.38 377 GLY A C 1
ATOM 3032 O O . GLY A 1 377 ? 11.278 -12.899 -15.838 1.00 26.38 377 GLY A O 1
ATOM 3033 N N . LEU A 1 378 ? 13.175 -12.837 -14.624 1.00 27.78 378 LEU A N 1
ATOM 3034 C CA . LEU A 1 378 ? 13.833 -11.780 -15.377 1.00 27.78 378 LEU A CA 1
ATOM 3035 C C . LEU A 1 378 ? 14.081 -12.343 -16.787 1.00 27.78 378 LEU A C 1
ATOM 3037 O O . LEU A 1 378 ? 14.940 -13.205 -16.968 1.00 27.78 378 LEU A O 1
ATOM 3041 N N . LEU A 1 379 ? 13.285 -11.930 -17.771 1.00 25.16 379 LEU A N 1
ATOM 3042 C CA . LEU A 1 379 ? 13.487 -12.334 -19.158 1.00 25.16 379 LEU A CA 1
ATOM 3043 C C . LEU A 1 379 ? 14.534 -11.389 -19.747 1.00 25.16 379 LEU A C 1
ATOM 3045 O O . LEU A 1 379 ? 14.217 -10.354 -20.322 1.00 25.16 379 LEU A O 1
ATOM 3049 N N . VAL A 1 380 ? 15.803 -11.725 -19.518 1.00 25.25 380 VAL A N 1
ATOM 3050 C CA . VAL A 1 380 ? 16.910 -11.179 -20.305 1.00 25.25 380 VAL A CA 1
ATOM 3051 C C . VAL A 1 380 ? 16.848 -11.888 -21.654 1.00 25.25 380 VAL A C 1
ATOM 3053 O O . VAL A 1 380 ? 17.045 -13.103 -21.706 1.00 25.25 380 VAL A O 1
ATOM 3056 N N . VAL A 1 381 ? 16.512 -11.155 -22.716 1.00 30.03 381 VAL A N 1
ATOM 3057 C CA . VAL A 1 381 ? 16.773 -11.595 -24.096 1.00 30.03 381 VAL A CA 1
ATOM 3058 C C . VAL A 1 381 ? 18.180 -11.167 -24.473 1.00 30.03 381 VAL A C 1
ATOM 3060 O O . VAL A 1 381 ? 18.518 -9.997 -24.179 1.00 30.03 381 VAL A O 1
#

Secondary structure (DSSP, 8-state):
-HHHHH--TT-THHHHHHHHHHHHHH-TTTTSGGGG-S-S--S----EE----SSSSS-HHHHHHHHHHHHHHHHHHHHH-TT--EEEEEHHHHHHHHHH-HHHHHHHHHHHHTTSEEEEEEESS---SSSS-HHHHHHHHHHHHHHHHHHHS----EEE-TT-S---TTHHHHHHHTT--EEEESGGGG-SSS----SEEEEE-TTS-EEEEEE-S-STT--S----------S---TTS-HHHHHHHHHHHHHHHHHTT-SEEEE---S---HHHHHHHHHHHHHHS-TT-EEEE--BHHHHTTS--SS-S-HHHHHHHHTTT---EEEEE-TTS---SSTHHHHHHHHTT--GGGEEEEE---TTS-S----------

Foldseek 3Di:
DVLVVQDDPVDPVSVVVSVVVCCVQLNDCVVDPCSVVPPDDDPDDDAAEDDDDCDDPDHVVVSLVVLLVVLVVVLVVCVVHVPHAYEYEALLSLVSCCVPPVVSSVSLLVCVVVVRYYHAQQFNGLDAAPPDDPVVVLNRNVVSQVSCCVRNVGGHQEHERADYDDHDLCVLVSSVVSNHQHYEYACQCADPPDHDPDQWDWRAHPVGRTHIYGHDQDDDPSPPPDDPDDDDPCPDLDLQDPPVSVCVNVVSVVCVCVVSVALEDEAEQQAAHDPVSVLCSLVVQCVVDDLSYAYEYEWELLLLLVHDTSHRDRVVVSCVRQVSSHQAYNYEADDPSHDVPDCVSVVSSVVSPDDPNRYQYDYDDDCPVDDDDDDPDRPGD

Sequence (381 aa):
MKVINAFDVNQPSSILRCREISKEIVGPDVDSHEVYDLGKEPVVYGIGHCHIDSCWLWPFAETKRKVVRSWASQCDLMDRYPELHFACSQAQQYQWLKQLYPEAFERVKRKVRDGRFHPIGGSWVEHDTNMPSGESLVHQFFYGQRFFEAEFGSRCRTFWLPDTFGYSSQLPQLCRLAGMDRFMTQNLSWNNINNFPHTTFIWVSPDGSQVMGMVGGGAPGIRTFRRCHSNLNITTATLDGNDATFHESYALLKSMIQKYNLNGIDLDVEESMSQDGIERLVRQLHYDFDPSFLVTLAPVAAALSGANTLGKFDYKTLEQHVAAYTLFYNTQFYNGFGSMANTNGFDRIISAGWDPKKIVAGQLTSPDNEHYFNDMGLLVV

InterPro domains:
  IPR000602 Glycoside hydrolase family 38, N-terminal domain [PF01074] (44-214)
  IPR001223 Glycoside hydrolase family 18, catalytic domain [PS51910] (154-381)
  IPR001579 Glycosyl hydrolase family 18, active site [PS01095] (262-270)
  IPR011330 Glycoside hydrolase/deace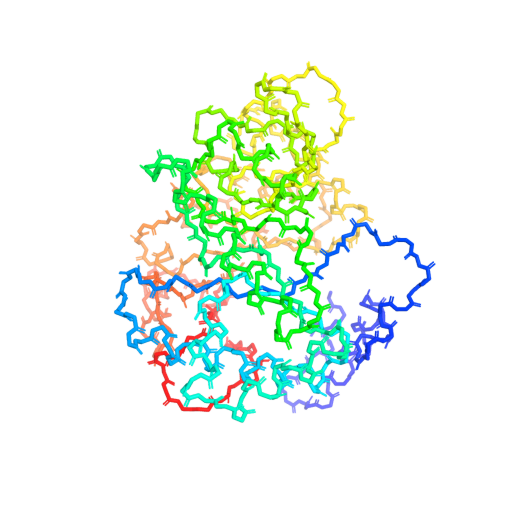tylase, beta/alpha-barrel [SSF88713] (36-213)
  IPR017853 Glycoside hydrolase superfamily [SSF51445] (207-371)
  IPR027291 Glycoside hydrolase 38, N-terminal domain superfamily [G3DSA:3.20.110.10] (39-297)

Organism: NCBI:txid1105319

pLDDT: mean 83.58, std 17.31, range [25.16, 98.44]